Protein AF-0000000084368834 (afdb_homodimer)

Nearest PDB structures (foldseek):
  6cq4-assembly1_A  TM=2.354E-01  e=8.874E+00  Homo sapiens

pLDDT: mean 89.73, std 13.92, range [27.23, 98.88]

Foldseek 3Di:
DPPPVPPPPDADDQLLDADFDPVDVLRVVLSCLLNVLVVVLVVLVVVCVPPLECVSVLLVVLLVVLVVVQLVVQVVVVAAAQDPPVRHCPVPPGRNGPAAPSLLLSLLLVLLLVLCCLVPPVPPDDPVRSVVSSCVSVVSSVSNLVSCVVSRGHDNVNSVRSNVNSNVSSVVSNVVVVVCVVVCVVVVVCPDPVSVVSPRDHCSRPVPDDPVRVVVVVVVVVVVVVVVD/DPPPVPPPPDADDQLLDADFDPVDVLRVVLSCLLNVLVVVLVVLVVVCVPPLECVSVLLNVLLVVLVVVQLVVQVVVVAAAQDPPVSRCPPPPGRNGPAAPSLLLSLLLVLLLVLCCLVPPVPPDDPVRSVVSSCVSVVSSVSNLVSCVVSRGHDNVNSVRSNVNSNVSSVVSNVVVVVCVVVCVVVVVCPDPVSVVSPRDHCSRPVPDDPVRVVVVVVVVVVVVVVVD

Organism: Wickerhamomyces anomalus (strain ATCC 58044 / CBS 1984 / NCYC 433 / NRRL Y-366-8) (NCBI:txid683960)

Structure (mmCIF, N/CA/C/O backbone):
data_AF-0000000084368834-model_v1
#
loop_
_entity.id
_entity.type
_entity.pdbx_description
1 polymer Dolichyldiphosphatase
#
loop_
_atom_site.group_PDB
_atom_site.id
_atom_site.type_symbol
_atom_site.label_atom_id
_atom_site.label_alt_id
_atom_site.label_comp_id
_atom_site.label_asym_id
_atom_site.label_entity_id
_atom_site.label_seq_id
_atom_site.pdbx_PDB_ins_code
_atom_site.Cartn_x
_atom_site.Cartn_y
_atom_site.Cartn_z
_atom_site.occupancy
_atom_site.B_iso_or_equiv
_atom_site.auth_seq_id
_atom_site.auth_comp_id
_atom_site.auth_asym_id
_atom_site.auth_atom_id
_atom_site.pdbx_PDB_model_num
ATOM 1 N N . MET A 1 1 ? 28.844 -37.531 -6.688 1 27.23 1 MET A N 1
ATOM 2 C CA . MET A 1 1 ? 28.141 -36.625 -5.816 1 27.23 1 MET A CA 1
ATOM 3 C C . MET A 1 1 ? 26.625 -36.719 -6.008 1 27.23 1 MET A C 1
ATOM 5 O O . MET A 1 1 ? 26.125 -36.5 -7.105 1 27.23 1 MET A O 1
ATOM 9 N N . SER A 1 2 ? 25.906 -37.656 -5.426 1 32 2 SER A N 1
ATOM 10 C CA . SER A 1 2 ? 24.516 -38.094 -5.52 1 32 2 SER A CA 1
ATOM 11 C C . SER A 1 2 ? 23.547 -36.938 -5.508 1 32 2 SER A C 1
ATOM 13 O O . SER A 1 2 ? 23.75 -35.969 -4.773 1 32 2 SER A O 1
ATOM 15 N N . SER A 1 3 ? 22.938 -36.469 -6.664 1 35.41 3 SER A N 1
ATOM 16 C CA . SER A 1 3 ? 21.875 -35.5 -6.852 1 35.41 3 SER A CA 1
ATOM 17 C C . SER A 1 3 ? 20.875 -35.531 -5.699 1 35.41 3 SER A C 1
ATOM 19 O O . SER A 1 3 ? 20.047 -36.438 -5.625 1 35.41 3 SER A O 1
ATOM 21 N N . THR A 1 4 ? 21.234 -35.625 -4.461 1 37.75 4 THR A N 1
ATOM 22 C CA . THR A 1 4 ? 20.281 -35.531 -3.361 1 37.75 4 THR A CA 1
ATOM 23 C C . THR A 1 4 ? 19.094 -34.656 -3.748 1 37.75 4 THR A C 1
ATOM 25 O O . THR A 1 4 ? 19.25 -33.438 -3.941 1 37.75 4 THR A O 1
ATOM 28 N N . GLN A 1 5 ? 18.188 -35 -4.602 1 44.03 5 GLN A N 1
ATOM 29 C CA . GLN A 1 5 ? 16.891 -34.5 -5.035 1 44.03 5 GLN A CA 1
ATOM 30 C C . GLN A 1 5 ? 16.219 -33.688 -3.934 1 44.03 5 GLN A C 1
ATOM 32 O O . GLN A 1 5 ? 15.758 -34.25 -2.936 1 44.03 5 GLN A O 1
ATOM 37 N N . LEU A 1 6 ? 16.703 -32.625 -3.42 1 48.75 6 LEU A N 1
ATOM 38 C CA . LEU A 1 6 ? 16.078 -31.766 -2.438 1 48.75 6 LEU A CA 1
ATOM 39 C C . LEU A 1 6 ? 14.562 -31.75 -2.604 1 48.75 6 LEU A C 1
ATOM 41 O O . LEU A 1 6 ? 14.055 -31.594 -3.713 1 48.75 6 LEU A O 1
ATOM 45 N N . ASN A 1 7 ? 13.828 -32.625 -1.927 1 59.16 7 ASN A N 1
ATOM 46 C CA . ASN A 1 7 ? 12.383 -32.688 -1.761 1 59.16 7 ASN A CA 1
ATOM 47 C C . ASN A 1 7 ? 11.781 -31.281 -1.721 1 59.16 7 ASN A C 1
ATOM 49 O O . ASN A 1 7 ? 11.062 -30.938 -0.779 1 59.16 7 ASN A O 1
ATOM 53 N N . TYR A 1 8 ? 12.367 -30.312 -2.373 1 67.56 8 TYR A N 1
ATOM 54 C CA . TYR A 1 8 ? 11.805 -28.969 -2.451 1 67.56 8 TYR A CA 1
ATOM 55 C C . TYR A 1 8 ? 10.609 -28.938 -3.395 1 67.56 8 TYR A C 1
ATOM 57 O O . TYR A 1 8 ? 10.766 -29 -4.617 1 67.56 8 TYR A O 1
ATOM 65 N N . ASN A 1 9 ? 9.445 -29.219 -2.883 1 77.19 9 ASN A N 1
ATOM 66 C CA . ASN A 1 9 ? 8.188 -29.078 -3.621 1 77.19 9 ASN A CA 1
ATOM 67 C C . ASN A 1 9 ? 7.484 -27.766 -3.295 1 77.19 9 ASN A C 1
ATOM 69 O O . ASN A 1 9 ? 6.504 -27.75 -2.549 1 77.19 9 ASN A O 1
ATOM 73 N N . PRO A 1 10 ? 8.047 -26.656 -3.828 1 81.69 10 PRO A N 1
ATOM 74 C CA . PRO A 1 10 ? 7.434 -25.375 -3.504 1 81.69 10 PRO A CA 1
ATOM 75 C C . PRO A 1 10 ? 6.066 -25.188 -4.16 1 81.69 10 PRO A C 1
ATOM 77 O O . PRO A 1 10 ? 5.801 -25.766 -5.215 1 81.69 10 PRO A O 1
ATOM 80 N N . ILE A 1 11 ? 5.191 -24.562 -3.49 1 84.31 11 ILE A N 1
ATOM 81 C CA . ILE A 1 11 ? 3.877 -24.219 -4.02 1 84.31 11 ILE A CA 1
ATOM 82 C C . ILE A 1 11 ? 3.74 -22.703 -4.117 1 84.31 11 ILE A C 1
ATOM 84 O O . ILE A 1 11 ? 4.453 -21.969 -3.436 1 84.31 11 ILE A O 1
ATOM 88 N N . PRO A 1 12 ? 2.902 -22.266 -4.984 1 86.69 12 PRO A N 1
ATOM 89 C CA . PRO A 1 12 ? 2.682 -20.812 -5.078 1 86.69 12 PRO A CA 1
ATOM 90 C C . PRO A 1 12 ? 1.99 -20.25 -3.844 1 86.69 12 PRO A C 1
ATOM 92 O O . PRO A 1 12 ? 1.145 -20.906 -3.24 1 86.69 12 PRO A O 1
ATOM 95 N N . PHE A 1 13 ? 2.439 -19.062 -3.535 1 87.38 13 PHE A N 1
ATOM 96 C CA . PHE A 1 13 ? 1.749 -18.328 -2.48 1 87.38 13 PHE A CA 1
ATOM 97 C C . PHE A 1 13 ? 0.371 -17.891 -2.947 1 87.38 13 PHE A C 1
ATOM 99 O O . PHE A 1 13 ? 0.255 -17.109 -3.896 1 87.38 13 PHE A O 1
ATOM 106 N N . ASP A 1 14 ? -0.641 -18.188 -2.227 1 83.38 14 ASP A N 1
ATOM 107 C CA . ASP A 1 14 ? -2.02 -18.141 -2.703 1 83.38 14 ASP A CA 1
ATOM 108 C C . ASP A 1 14 ? -2.498 -16.688 -2.828 1 83.38 14 ASP A C 1
ATOM 110 O O . ASP A 1 14 ? -3.188 -16.344 -3.789 1 83.38 14 ASP A O 1
ATOM 114 N N . ASP A 1 15 ? -2.154 -15.867 -1.991 1 85.94 15 ASP A N 1
ATOM 115 C CA . ASP A 1 15 ? -2.76 -14.539 -1.87 1 85.94 15 ASP A CA 1
ATOM 116 C C . ASP A 1 15 ? -2.35 -13.641 -3.033 1 85.94 15 ASP A C 1
ATOM 118 O O . ASP A 1 15 ? -3.027 -12.656 -3.33 1 85.94 15 ASP A O 1
ATOM 122 N N . THR A 1 16 ? -1.264 -14.016 -3.682 1 90.75 16 THR A N 1
ATOM 123 C CA . THR A 1 16 ? -0.813 -13.141 -4.758 1 90.75 16 THR A CA 1
ATOM 124 C C . THR A 1 16 ? -0.613 -13.93 -6.047 1 90.75 16 THR A C 1
ATOM 126 O O . THR A 1 16 ? 0.005 -13.438 -6.992 1 90.75 16 THR A O 1
ATOM 129 N N . TYR A 1 17 ? -1.08 -15.125 -6.016 1 88.31 17 TYR A N 1
ATOM 130 C CA . TYR A 1 17 ? -0.973 -16 -7.18 1 88.31 17 TYR A CA 1
ATOM 131 C C . TYR A 1 17 ? -2.119 -15.75 -8.156 1 88.31 17 TYR A C 1
ATOM 133 O O . TYR A 1 17 ? -3.277 -16.031 -7.844 1 88.31 17 TYR A O 1
ATOM 141 N N . VAL A 1 18 ? -1.824 -15.164 -9.273 1 90.62 18 VAL A N 1
ATOM 142 C CA . VAL A 1 18 ? -2.842 -14.883 -10.273 1 90.62 18 VAL A CA 1
ATOM 143 C C . VAL A 1 18 ? -2.385 -15.406 -11.633 1 90.62 18 VAL A C 1
ATOM 145 O O . VAL A 1 18 ? -1.266 -15.125 -12.07 1 90.62 18 VAL A O 1
ATOM 148 N N . LEU A 1 19 ? -3.221 -16.156 -12.258 1 89.06 19 LEU A N 1
ATOM 149 C CA . LEU A 1 19 ? -2.98 -16.672 -13.602 1 89.06 19 LEU A CA 1
ATOM 150 C C . LEU A 1 19 ? -3.697 -15.82 -14.641 1 89.06 19 LEU A C 1
ATOM 152 O O . LEU A 1 19 ? -4.82 -15.359 -14.414 1 89.06 19 LEU A O 1
ATOM 156 N N . TYR A 1 20 ? -3.01 -15.609 -15.719 1 89.44 20 TYR A N 1
ATOM 157 C CA . TYR A 1 20 ? -3.605 -14.797 -16.781 1 89.44 20 TYR A CA 1
ATOM 158 C C . TYR A 1 20 ? -3.104 -15.234 -18.156 1 89.44 20 TYR A C 1
ATOM 160 O O . TYR A 1 20 ? -2.111 -15.961 -18.25 1 89.44 20 TYR A O 1
ATOM 168 N N . ASP A 1 21 ? -3.85 -14.906 -19.219 1 89.56 21 ASP A N 1
ATOM 169 C CA . ASP A 1 21 ? -3.439 -15.125 -20.609 1 89.56 21 ASP A CA 1
ATOM 170 C C . ASP A 1 21 ? -2.574 -13.977 -21.125 1 89.56 21 ASP A C 1
ATOM 172 O O . ASP A 1 21 ? -3.061 -12.859 -21.297 1 89.56 21 ASP A O 1
ATOM 176 N N . PRO A 1 22 ? -1.291 -14.266 -21.344 1 88.88 22 PRO A N 1
ATOM 177 C CA . PRO A 1 22 ? -0.384 -13.195 -21.75 1 88.88 22 PRO A CA 1
ATOM 178 C C . PRO A 1 22 ? -0.719 -12.633 -23.141 1 88.88 22 PRO A C 1
ATOM 180 O O . PRO A 1 22 ? -0.255 -11.547 -23.5 1 88.88 22 PRO A O 1
ATOM 183 N N . ASN A 1 23 ? -1.522 -13.281 -23.938 1 91.12 23 ASN A N 1
ATOM 184 C CA . ASN A 1 23 ? -1.878 -12.82 -25.281 1 91.12 23 ASN A CA 1
ATOM 185 C C . ASN A 1 23 ? -3.17 -12.008 -25.266 1 91.12 23 ASN A C 1
ATOM 187 O O . ASN A 1 23 ? -3.641 -11.578 -26.328 1 91.12 23 ASN A O 1
ATOM 191 N N . ASP A 1 24 ? -3.758 -11.82 -24.125 1 93.69 24 ASP A N 1
ATOM 192 C CA . ASP A 1 24 ? -5.004 -11.078 -23.938 1 93.69 24 ASP A CA 1
ATOM 193 C C . ASP A 1 24 ? -4.805 -9.891 -23.016 1 93.69 24 ASP A C 1
ATOM 195 O O . ASP A 1 24 ? -4.641 -10.055 -21.797 1 93.69 24 ASP A O 1
ATOM 199 N N . ILE A 1 25 ? -4.91 -8.734 -23.578 1 95.31 25 ILE A N 1
ATOM 200 C CA . ILE A 1 25 ? -4.645 -7.512 -22.828 1 95.31 25 ILE A CA 1
ATOM 201 C C . ILE A 1 25 ? -5.664 -7.375 -21.703 1 95.31 25 ILE A C 1
ATOM 203 O O . ILE A 1 25 ? -5.336 -6.883 -20.609 1 95.31 25 ILE A O 1
ATOM 207 N N . VAL A 1 26 ? -6.879 -7.719 -21.906 1 96.06 26 VAL A N 1
ATOM 208 C CA . VAL A 1 26 ? -7.906 -7.641 -20.875 1 96.06 26 VAL A CA 1
ATOM 209 C C . VAL A 1 26 ? -7.547 -8.562 -19.719 1 96.06 26 VAL A C 1
ATOM 211 O O . VAL A 1 26 ? -7.734 -8.211 -18.547 1 96.06 26 VAL A O 1
ATOM 214 N N . SER A 1 27 ? -7.02 -9.711 -20.062 1 94.69 27 SER A N 1
ATOM 215 C CA . SER A 1 27 ? -6.559 -10.641 -19.031 1 94.69 27 SER A CA 1
ATOM 216 C C . SER A 1 27 ? -5.426 -10.039 -18.203 1 94.69 27 SER A C 1
ATOM 218 O O . SER A 1 27 ? -5.426 -10.141 -16.984 1 94.69 27 SER A O 1
ATOM 220 N N . PHE A 1 28 ? -4.59 -9.414 -18.953 1 94.31 28 PHE A N 1
ATOM 221 C CA . PHE A 1 28 ? -3.451 -8.789 -18.281 1 94.31 28 PHE A CA 1
ATOM 222 C C . PHE A 1 28 ? -3.912 -7.695 -17.328 1 94.31 28 PHE A C 1
ATOM 224 O O . PHE A 1 28 ? -3.49 -7.656 -16.172 1 94.31 28 PHE A O 1
ATOM 231 N N . VAL A 1 29 ? -4.766 -6.852 -17.734 1 96.81 29 VAL A N 1
ATOM 232 C CA . VAL A 1 29 ? -5.285 -5.762 -16.906 1 96.81 29 VAL A CA 1
ATOM 233 C C . VAL A 1 29 ? -6.082 -6.336 -15.734 1 96.81 29 VAL A C 1
ATOM 235 O O . VAL A 1 29 ? -6.039 -5.797 -14.625 1 96.81 29 VAL A O 1
ATOM 238 N N . SER A 1 30 ? -6.734 -7.418 -15.914 1 96.69 30 SER A N 1
ATOM 239 C CA . SER A 1 30 ? -7.551 -8.062 -14.891 1 96.69 30 SER A CA 1
ATOM 240 C C . SER A 1 30 ? -6.691 -8.57 -13.734 1 96.69 30 SER A C 1
ATOM 242 O O . SER A 1 30 ? -7.168 -8.695 -12.609 1 96.69 30 SER A O 1
ATOM 244 N N . VAL A 1 31 ? -5.441 -8.836 -14.047 1 95.69 31 VAL A N 1
ATOM 245 C CA . VAL A 1 31 ? -4.531 -9.258 -12.984 1 95.69 31 VAL A CA 1
ATOM 246 C C . VAL A 1 31 ? -4.41 -8.148 -11.945 1 95.69 31 VAL A C 1
ATOM 248 O O . VAL A 1 31 ? -4.516 -8.398 -10.742 1 95.69 31 VAL A O 1
ATOM 251 N N . TYR A 1 32 ? -4.281 -6.957 -12.398 1 96.44 32 TYR A N 1
ATOM 252 C CA . TYR A 1 32 ? -4.117 -5.82 -11.492 1 96.44 32 TYR A CA 1
ATOM 253 C C . TYR A 1 32 ? -5.379 -5.598 -10.664 1 96.44 32 TYR A C 1
ATOM 255 O O . TYR A 1 32 ? -5.297 -5.293 -9.477 1 96.44 32 TYR A O 1
ATOM 263 N N . PHE A 1 33 ? -6.484 -5.75 -11.312 1 97.31 33 PHE A N 1
ATOM 264 C CA . PHE A 1 33 ? -7.73 -5.609 -10.562 1 97.31 33 PHE A CA 1
ATOM 265 C C . PHE A 1 33 ? -7.879 -6.73 -9.539 1 97.31 33 PHE A C 1
ATOM 267 O O . PHE A 1 33 ? -8.383 -6.508 -8.438 1 97.31 33 PHE A O 1
ATOM 274 N N . SER A 1 34 ? -7.406 -7.898 -9.906 1 95.94 34 SER A N 1
ATOM 275 C CA . SER A 1 34 ? -7.496 -9.031 -8.984 1 95.94 34 SER A CA 1
ATOM 276 C C . SER A 1 34 ? -6.594 -8.828 -7.773 1 95.94 34 SER A C 1
ATOM 278 O O . SER A 1 34 ? -6.875 -9.344 -6.691 1 95.94 34 SER A O 1
ATOM 280 N N . LEU A 1 35 ? -5.535 -8.055 -7.984 1 96.94 35 LEU A N 1
ATOM 281 C CA . LEU A 1 35 ? -4.586 -7.812 -6.902 1 96.94 35 LEU A CA 1
ATOM 282 C C . LEU A 1 35 ? -4.973 -6.574 -6.105 1 96.94 35 LEU A C 1
ATOM 284 O O . LEU A 1 35 ? -4.375 -6.285 -5.066 1 96.94 35 LEU A O 1
ATOM 288 N N . LEU A 1 36 ? -6 -5.883 -6.469 1 97.44 36 LEU A N 1
ATOM 289 C CA . LEU A 1 36 ? -6.363 -4.586 -5.906 1 97.44 36 LEU A CA 1
ATOM 290 C C . LEU A 1 36 ? -6.781 -4.723 -4.449 1 97.44 36 LEU A C 1
ATOM 292 O O . LEU A 1 36 ? -6.453 -3.871 -3.619 1 97.44 36 LEU A O 1
ATOM 296 N N . PRO A 1 37 ? -7.496 -5.805 -4.051 1 97.69 37 PRO A N 1
ATOM 297 C CA . PRO A 1 37 ? -7.867 -5.926 -2.641 1 97.69 37 PRO A CA 1
ATOM 298 C C . PRO A 1 37 ? -6.66 -5.93 -1.708 1 97.69 37 PRO A C 1
ATOM 300 O O . PRO A 1 37 ? -6.676 -5.27 -0.667 1 97.69 37 PRO A O 1
ATOM 303 N N . ILE A 1 38 ? -5.629 -6.625 -2.074 1 96.75 38 ILE A N 1
ATOM 304 C CA . ILE A 1 38 ? -4.418 -6.598 -1.263 1 96.75 38 ILE A CA 1
ATOM 305 C C . ILE A 1 38 ? -3.801 -5.203 -1.301 1 96.75 38 ILE A C 1
ATOM 307 O O . ILE A 1 38 ? -3.297 -4.711 -0.287 1 96.75 38 ILE A O 1
ATOM 311 N N . GLY A 1 39 ? -3.818 -4.562 -2.475 1 97.38 39 GLY A N 1
ATOM 312 C CA . GLY A 1 39 ? -3.367 -3.182 -2.584 1 97.38 39 GLY A CA 1
ATOM 313 C C . GLY A 1 39 ? -4.121 -2.234 -1.67 1 97.38 39 GLY A C 1
ATOM 314 O O . GLY A 1 39 ? -3.523 -1.336 -1.072 1 97.38 39 GLY A O 1
ATOM 315 N N . ILE A 1 40 ? -5.383 -2.424 -1.561 1 98.19 40 ILE A N 1
ATOM 316 C CA . ILE A 1 40 ? -6.223 -1.584 -0.715 1 98.19 40 ILE A CA 1
ATOM 317 C C . ILE A 1 40 ? -5.863 -1.806 0.752 1 98.19 40 ILE A C 1
ATOM 319 O O . ILE A 1 40 ? -5.82 -0.855 1.537 1 98.19 40 ILE A O 1
ATOM 323 N N . LEU A 1 41 ? -5.609 -3.02 1.111 1 98.06 41 LEU A N 1
ATOM 324 C CA . LEU A 1 41 ? -5.199 -3.297 2.482 1 98.06 41 LEU A CA 1
ATOM 325 C C . LEU A 1 41 ? -3.873 -2.611 2.803 1 98.06 41 LEU A C 1
ATOM 327 O O . LEU A 1 41 ? -3.709 -2.045 3.885 1 98.06 41 LEU A O 1
ATOM 331 N N . ILE A 1 42 ? -2.955 -2.668 1.884 1 97.62 42 ILE A N 1
ATOM 332 C CA . ILE A 1 42 ? -1.68 -1.981 2.064 1 97.62 42 ILE A CA 1
ATOM 333 C C . ILE A 1 42 ? -1.911 -0.474 2.139 1 97.62 42 ILE A C 1
ATOM 335 O O . ILE A 1 42 ? -1.241 0.226 2.902 1 97.62 42 ILE A O 1
ATOM 339 N N . PHE A 1 43 ? -2.85 -0.014 1.369 1 98.12 43 PHE A N 1
ATOM 340 C CA . PHE A 1 43 ? -3.217 1.396 1.422 1 98.12 43 PHE A CA 1
ATOM 341 C C . PHE A 1 43 ? -3.713 1.773 2.812 1 98.12 43 PHE A C 1
ATOM 343 O O . PHE A 1 43 ? -3.328 2.812 3.354 1 98.12 43 PHE A O 1
ATOM 350 N N . TYR A 1 44 ? -4.57 0.921 3.408 1 98.25 44 TYR A N 1
ATOM 351 C CA . TYR A 1 44 ? -5.051 1.185 4.758 1 98.25 44 TYR A CA 1
ATOM 352 C C . TYR A 1 44 ? -3.895 1.265 5.746 1 98.25 44 TYR A C 1
ATOM 354 O O . TYR A 1 44 ? -3.834 2.18 6.57 1 98.25 44 TYR A O 1
ATOM 362 N N . LEU A 1 45 ? -3.033 0.324 5.637 1 97.88 45 LEU A N 1
ATOM 363 C CA . LEU A 1 45 ? -1.88 0.3 6.531 1 97.88 45 LEU A CA 1
ATOM 364 C C . LEU A 1 45 ? -1.021 1.545 6.344 1 97.88 45 LEU A C 1
ATOM 366 O O . LEU A 1 45 ? -0.592 2.162 7.32 1 97.88 45 LEU A O 1
ATOM 370 N N . SER A 1 46 ? -0.777 1.883 5.09 1 98 46 SER A N 1
ATOM 371 C CA . SER A 1 46 ? 0.005 3.074 4.777 1 98 46 SER A CA 1
ATOM 372 C C . SER A 1 46 ? -0.649 4.332 5.34 1 98 46 SER A C 1
ATOM 374 O O . SER A 1 46 ? 0.028 5.184 5.918 1 98 46 SER A O 1
ATOM 376 N N . TRP A 1 47 ? -1.966 4.355 5.113 1 97.5 47 TRP A N 1
ATOM 377 C CA . TRP A 1 47 ? -2.746 5.477 5.625 1 97.5 47 TRP A CA 1
ATOM 378 C C . TRP A 1 47 ? -2.562 5.625 7.133 1 97.5 47 TRP A C 1
ATOM 380 O O . TRP A 1 47 ? -2.318 6.727 7.629 1 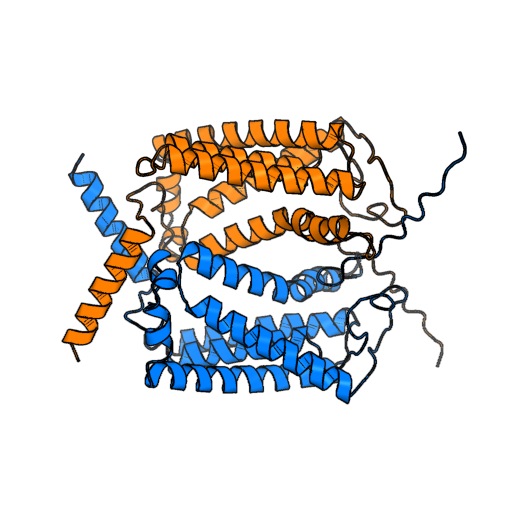97.5 47 TRP A O 1
ATOM 390 N N . PHE A 1 48 ? -2.504 4.59 7.883 1 97.88 48 PHE A N 1
ATOM 391 C CA . PHE A 1 48 ? -2.322 4.609 9.328 1 97.88 48 PHE A CA 1
ATOM 392 C C . PHE A 1 48 ? -0.903 5.035 9.695 1 97.88 48 PHE A C 1
ATOM 394 O O . PHE A 1 48 ? -0.707 5.887 10.562 1 97.88 48 PHE A O 1
ATOM 401 N N . ILE A 1 49 ? 0.046 4.434 9.008 1 96.06 49 ILE A N 1
ATOM 402 C CA . ILE A 1 49 ? 1.446 4.691 9.32 1 96.06 49 ILE A CA 1
ATOM 403 C C . ILE A 1 49 ? 1.769 6.164 9.07 1 96.06 49 ILE A C 1
ATOM 405 O O . ILE A 1 49 ? 2.475 6.797 9.859 1 96.06 49 ILE A O 1
ATOM 409 N N . ILE A 1 50 ? 1.239 6.727 8.055 1 95.31 50 ILE A N 1
ATOM 410 C CA . ILE A 1 50 ? 1.596 8.062 7.586 1 95.31 50 ILE A CA 1
ATOM 411 C C . ILE A 1 50 ? 0.894 9.109 8.438 1 95.31 50 ILE A C 1
ATOM 413 O O . ILE A 1 50 ? 1.505 10.109 8.836 1 95.31 50 ILE A O 1
ATOM 417 N N . THR A 1 51 ? -0.369 8.898 8.75 1 95.31 51 THR A N 1
ATOM 418 C CA . THR A 1 51 ? -1.154 9.977 9.344 1 95.31 51 THR A CA 1
ATOM 419 C C . THR A 1 51 ? -1.476 9.68 10.805 1 95.31 51 THR A C 1
ATOM 421 O O . THR A 1 51 ? -1.88 10.57 11.547 1 95.31 51 THR A O 1
ATOM 424 N N . ARG A 1 52 ? -1.431 8.367 11.188 1 96.88 52 ARG A N 1
ATOM 425 C CA . ARG A 1 52 ? -1.822 7.902 12.516 1 96.88 52 ARG A CA 1
ATOM 426 C C . ARG A 1 52 ? -3.311 8.133 12.758 1 96.88 52 ARG A C 1
ATOM 428 O O . ARG A 1 52 ? -3.727 8.383 13.891 1 96.88 52 ARG A O 1
ATOM 435 N N . GLU A 1 53 ? -4.039 8.125 11.695 1 96.5 53 GLU A N 1
ATOM 436 C CA . GLU A 1 53 ? -5.496 8.148 11.812 1 96.5 53 GLU A CA 1
ATOM 437 C C . GLU A 1 53 ? -6.039 6.789 12.25 1 96.5 53 GLU A C 1
ATOM 439 O O . GLU A 1 53 ? -5.582 5.75 11.766 1 96.5 53 GLU A O 1
ATOM 444 N N . ILE A 1 54 ? -7.02 6.793 13.023 1 97 54 ILE A N 1
ATOM 445 C CA . ILE A 1 54 ? -7.578 5.531 13.508 1 97 54 ILE A CA 1
ATOM 446 C C . ILE A 1 54 ? -8.531 4.957 12.461 1 97 54 ILE A C 1
ATOM 448 O O . ILE A 1 54 ? -8.844 3.764 12.484 1 97 54 ILE A O 1
ATOM 452 N N . GLU A 1 55 ? -9.039 5.758 11.555 1 96 55 GLU A N 1
ATOM 453 C CA . GLU A 1 55 ? -10.062 5.383 10.586 1 96 55 GLU A CA 1
ATOM 454 C C . GLU A 1 55 ? -9.625 4.168 9.773 1 96 55 GLU A C 1
ATOM 456 O O . GLU A 1 55 ? -10.383 3.207 9.625 1 96 55 GLU A O 1
ATOM 461 N N . PRO A 1 56 ? -8.414 4.18 9.164 1 97.44 56 PRO A N 1
ATOM 462 C CA . PRO A 1 56 ? -8.008 3.006 8.383 1 97.44 56 PRO A CA 1
ATOM 463 C C . PRO A 1 56 ? -7.914 1.739 9.227 1 97.44 56 PRO A C 1
ATOM 465 O O . PRO A 1 56 ? -8.133 0.636 8.719 1 97.44 56 PRO A O 1
ATOM 468 N N . VAL A 1 57 ? -7.59 1.873 10.469 1 97.75 57 VAL A N 1
ATOM 469 C CA . VAL A 1 57 ? -7.551 0.724 11.367 1 97.75 57 VAL A CA 1
ATOM 470 C C . VAL A 1 57 ? -8.961 0.168 11.555 1 97.75 57 VAL A C 1
ATOM 472 O O . VAL A 1 57 ? -9.164 -1.048 11.516 1 97.75 57 VAL A O 1
ATOM 475 N N . ILE A 1 58 ? -9.883 1.079 11.742 1 97.69 58 ILE A N 1
ATOM 476 C CA . ILE A 1 58 ? -11.281 0.698 11.922 1 97.69 58 ILE A CA 1
ATOM 477 C C . ILE A 1 58 ? -11.781 -0.023 10.672 1 97.69 58 ILE A C 1
ATOM 479 O O . ILE A 1 58 ? -12.375 -1.098 10.758 1 97.69 58 ILE A O 1
ATOM 483 N N . ILE A 1 59 ? -11.531 0.526 9.547 1 98.12 59 ILE A N 1
ATOM 484 C CA . ILE A 1 59 ? -12.031 -0.049 8.305 1 98.12 59 ILE A CA 1
ATOM 485 C C . ILE A 1 59 ? -11.359 -1.398 8.055 1 98.12 59 ILE A C 1
ATOM 487 O O . ILE A 1 59 ? -12 -2.338 7.582 1 98.12 59 ILE A O 1
ATOM 491 N N . ALA A 1 60 ? -10.047 -1.497 8.312 1 98.31 60 ALA A N 1
ATOM 492 C CA . ALA A 1 60 ? -9.344 -2.77 8.195 1 98.31 60 ALA A CA 1
ATOM 493 C C . ALA A 1 60 ? -9.969 -3.828 9.102 1 98.31 60 ALA A C 1
ATOM 495 O O . ALA A 1 60 ? -10.086 -4.996 8.711 1 98.31 60 ALA A O 1
ATOM 496 N N . GLY A 1 61 ? -10.297 -3.379 10.328 1 98 61 GLY A N 1
ATOM 497 C CA . GLY A 1 61 ? -11.016 -4.285 11.211 1 98 61 GLY A CA 1
ATOM 498 C C . GLY A 1 61 ? -12.312 -4.797 10.617 1 98 61 GLY A C 1
ATOM 499 O O . GLY A 1 61 ? -12.648 -5.973 10.773 1 98 61 GLY A O 1
ATOM 500 N N . GLY A 1 62 ? -13.039 -3.93 9.953 1 98.5 62 GLY A N 1
ATOM 501 C CA . GLY A 1 62 ? -14.25 -4.336 9.258 1 98.5 62 GLY A CA 1
ATOM 502 C C . GLY A 1 62 ? -14 -5.348 8.156 1 98.5 62 GLY A C 1
ATOM 503 O O . GLY A 1 62 ? -14.797 -6.262 7.949 1 98.5 62 GLY A O 1
ATOM 504 N N . GLN A 1 63 ? -12.93 -5.156 7.449 1 98.5 63 GLN A N 1
ATOM 505 C CA . GLN A 1 63 ? -12.562 -6.098 6.395 1 98.5 63 GLN A CA 1
ATOM 506 C C . GLN A 1 63 ? -12.25 -7.477 6.973 1 98.5 63 GLN A C 1
ATOM 508 O O . GLN A 1 63 ? -12.523 -8.5 6.336 1 98.5 63 GLN A O 1
ATOM 513 N N . VAL A 1 64 ? -11.609 -7.504 8.164 1 97.56 64 VAL A N 1
ATOM 514 C CA . VAL A 1 64 ? -11.336 -8.773 8.828 1 97.56 64 VAL A CA 1
ATOM 515 C C . VAL A 1 64 ? -12.656 -9.469 9.164 1 97.56 64 VAL A C 1
ATOM 517 O O . VAL A 1 64 ? -12.812 -10.664 8.906 1 97.56 64 VAL A O 1
ATOM 520 N N . VAL A 1 65 ? -13.555 -8.695 9.734 1 97.69 65 VAL A N 1
ATOM 521 C CA . VAL A 1 65 ? -14.883 -9.234 10.023 1 97.69 65 VAL A CA 1
ATOM 522 C C . VAL A 1 65 ? -15.508 -9.773 8.734 1 97.69 65 VAL A C 1
ATOM 524 O O . VAL A 1 65 ? -16.078 -10.867 8.727 1 97.69 65 VAL A O 1
ATOM 527 N N . ASN A 1 66 ? -15.422 -9 7.703 1 98 66 ASN A N 1
ATOM 528 C CA . ASN A 1 66 ? -15.945 -9.375 6.391 1 98 66 ASN A CA 1
ATOM 529 C C . ASN A 1 66 ? -15.352 -10.695 5.906 1 98 66 ASN A C 1
ATOM 531 O O . ASN A 1 66 ? -16.062 -11.547 5.375 1 98 66 ASN A O 1
ATOM 535 N N . ASP A 1 67 ? -14.078 -10.906 6.062 1 96.62 67 ASP A N 1
ATOM 536 C CA . ASP A 1 67 ? -13.383 -12.117 5.648 1 96.62 67 ASP A CA 1
ATOM 537 C C . ASP A 1 67 ? -13.82 -13.32 6.477 1 96.62 67 ASP A C 1
ATOM 539 O O . ASP A 1 67 ? -14 -14.422 5.941 1 96.62 67 ASP A O 1
ATOM 543 N N . VAL A 1 68 ? -13.945 -13.117 7.77 1 96.88 68 VAL A N 1
ATOM 544 C CA . VAL A 1 68 ? -14.406 -14.188 8.656 1 96.88 68 VAL A CA 1
ATOM 545 C C . VAL A 1 68 ? -15.797 -14.648 8.234 1 96.88 68 VAL A C 1
ATOM 547 O O . VAL A 1 68 ? -16.047 -15.852 8.117 1 96.88 68 VAL A O 1
ATOM 550 N N . VAL A 1 69 ? -16.672 -13.711 7.98 1 97.69 69 VAL A N 1
ATOM 551 C CA . VAL A 1 69 ? -18.016 -14.047 7.531 1 97.69 69 VAL A CA 1
ATOM 552 C C . VAL A 1 69 ? -17.953 -14.805 6.207 1 97.69 69 VAL A C 1
ATOM 554 O O . VAL A 1 69 ? -18.672 -15.789 6.012 1 97.69 69 VAL A O 1
ATOM 557 N N . ASN A 1 70 ? -17.094 -14.344 5.285 1 97.31 70 ASN A N 1
ATOM 558 C CA . ASN A 1 70 ? -16.922 -15.008 3.998 1 97.31 70 ASN A CA 1
ATOM 559 C C . ASN A 1 70 ? -16.547 -16.484 4.176 1 97.31 70 ASN A C 1
ATOM 561 O O . ASN A 1 70 ? -17.141 -17.359 3.543 1 97.31 70 ASN A O 1
ATOM 565 N N . ASN A 1 71 ? -15.562 -16.719 5.031 1 94.81 71 ASN A N 1
ATOM 566 C CA . ASN A 1 71 ? -15.094 -18.078 5.273 1 94.81 71 ASN A CA 1
ATOM 567 C C . ASN A 1 71 ? -16.188 -18.953 5.871 1 94.81 71 ASN A C 1
ATOM 569 O O . ASN A 1 71 ? -16.328 -20.125 5.5 1 94.81 71 ASN A O 1
ATOM 573 N N . ILE A 1 72 ? -16.922 -18.391 6.773 1 96 72 ILE A N 1
ATOM 574 C CA . ILE A 1 72 ? -18.016 -19.125 7.398 1 96 72 ILE A CA 1
ATOM 575 C C . ILE A 1 72 ? -19.047 -19.5 6.348 1 96 72 ILE A C 1
ATOM 577 O O . ILE A 1 72 ? -19.469 -20.656 6.266 1 96 72 ILE A O 1
ATOM 581 N N . VAL A 1 73 ? -19.469 -18.531 5.527 1 95.81 73 VAL A N 1
ATOM 582 C CA . VAL A 1 73 ? -20.484 -18.766 4.508 1 95.81 73 VAL A CA 1
ATOM 583 C C . VAL A 1 73 ? -19.984 -19.781 3.488 1 95.81 73 VAL A C 1
ATOM 585 O O . VAL A 1 73 ? -20.719 -20.672 3.076 1 95.81 73 VAL A O 1
ATOM 588 N N . LYS A 1 74 ? -18.719 -19.703 3.098 1 93.69 74 LYS A N 1
ATOM 589 C CA . LYS A 1 74 ? -18.125 -20.656 2.152 1 93.69 74 LYS A CA 1
ATOM 590 C C . LYS A 1 74 ? -18.172 -22.078 2.701 1 93.69 74 LYS A C 1
ATOM 592 O O . LYS A 1 74 ? -18.422 -23.031 1.956 1 93.69 74 LYS A O 1
ATOM 597 N N . ASN A 1 75 ? -17.891 -22.188 3.943 1 93.44 75 ASN A N 1
ATOM 598 C CA . ASN A 1 75 ? -17.875 -23.5 4.566 1 93.44 75 ASN A CA 1
ATOM 599 C C . ASN A 1 75 ? -19.281 -24.078 4.742 1 93.44 75 ASN A C 1
ATOM 601 O O . ASN A 1 75 ? -19.453 -25.281 4.883 1 93.44 75 ASN A O 1
ATOM 605 N N . ILE A 1 76 ? -20.25 -23.234 4.762 1 94.5 76 ILE A N 1
ATOM 606 C CA . ILE A 1 76 ? -21.625 -23.672 4.852 1 94.5 76 ILE A CA 1
ATOM 607 C C . ILE A 1 76 ? -22.141 -24.078 3.471 1 94.5 76 ILE A C 1
ATOM 609 O O . ILE A 1 76 ? -22.766 -25.125 3.316 1 94.5 76 ILE A O 1
ATOM 613 N N . LEU A 1 77 ? -21.875 -23.281 2.455 1 93.31 77 LEU A N 1
ATOM 614 C CA . LEU A 1 77 ? -22.406 -23.5 1.114 1 93.31 77 LEU A CA 1
ATOM 615 C C . LEU A 1 77 ? -21.594 -24.562 0.377 1 93.31 77 LEU A C 1
ATOM 617 O O . LEU A 1 77 ? -22.156 -25.375 -0.373 1 93.31 77 LEU A O 1
ATOM 621 N N . LYS A 1 78 ? -20.234 -24.531 0.496 1 90.88 78 LYS A N 1
ATOM 622 C CA . LYS A 1 78 ? -19.266 -25.484 -0.067 1 90.88 78 LYS A CA 1
ATOM 623 C C . LYS A 1 78 ? -19.422 -25.578 -1.582 1 90.88 78 LYS A C 1
ATOM 625 O O . LYS A 1 78 ? -19.328 -26.672 -2.15 1 90.88 78 LYS A O 1
ATOM 630 N N . GLU A 1 79 ? -19.828 -24.5 -2.121 1 90.19 79 GLU A N 1
ATOM 631 C CA . GLU A 1 79 ? -19.922 -24.484 -3.578 1 90.19 79 GLU A CA 1
ATOM 632 C C . GLU A 1 79 ? -18.531 -24.438 -4.211 1 90.19 79 GLU A C 1
ATOM 634 O O . GLU A 1 79 ? -17.688 -23.641 -3.811 1 90.19 79 GLU A O 1
ATOM 639 N N . GLN A 1 80 ? -18.328 -25.281 -5.191 1 87.19 80 GLN A N 1
ATOM 640 C CA . GLN A 1 80 ? -17.031 -25.359 -5.84 1 87.19 80 GLN A CA 1
ATOM 641 C C . GLN A 1 80 ? -16.828 -24.219 -6.824 1 87.19 80 GLN A C 1
ATOM 643 O O . GLN A 1 80 ? -17.797 -23.625 -7.312 1 87.19 80 GLN A O 1
ATOM 648 N N . ARG A 1 81 ? -15.57 -23.938 -7.152 1 86.12 81 ARG A N 1
ATOM 649 C CA . ARG A 1 81 ? -15.219 -22.953 -8.18 1 86.12 81 ARG A CA 1
ATOM 650 C C . ARG A 1 81 ? -15.5 -23.5 -9.57 1 86.12 81 ARG A C 1
ATOM 652 O O . ARG A 1 81 ? -15.555 -24.719 -9.766 1 86.12 81 ARG A O 1
ATOM 659 N N . PRO A 1 82 ? -15.867 -22.609 -10.492 1 80.81 82 PRO A N 1
ATOM 660 C CA . PRO A 1 82 ? -16.188 -23.109 -11.836 1 80.81 82 PRO A CA 1
ATOM 661 C C . PRO A 1 82 ? -15.031 -23.844 -12.492 1 80.81 82 PRO A C 1
ATOM 663 O O . PRO A 1 82 ? -15.242 -24.812 -13.219 1 80.81 82 PRO A O 1
ATOM 666 N N . PHE A 1 83 ? -13.914 -23.156 -12.609 1 65.56 83 PHE A N 1
ATOM 667 C CA . PHE A 1 83 ? -12.781 -23.781 -13.297 1 65.56 83 PHE A CA 1
ATOM 668 C C . PHE A 1 83 ? -11.664 -24.109 -12.312 1 65.56 83 PHE A C 1
ATOM 670 O O . PHE A 1 83 ? -11.312 -23.297 -11.469 1 65.56 83 PHE A O 1
ATOM 677 N N . LEU A 1 84 ? -11.664 -25.422 -12.016 1 60.5 84 LEU A N 1
ATOM 678 C CA . LEU A 1 84 ? -10.555 -25.828 -11.156 1 60.5 84 LEU A CA 1
ATOM 679 C C . LEU A 1 84 ? -9.258 -25.922 -11.953 1 60.5 84 LEU A C 1
ATOM 681 O O . LEU A 1 84 ? -9.148 -26.734 -12.875 1 60.5 84 LEU A O 1
ATOM 685 N N . ILE A 1 85 ? -8.742 -24.75 -12.359 1 54.41 85 ILE A N 1
ATOM 686 C CA . ILE A 1 85 ? -7.453 -24.797 -13.039 1 54.41 85 ILE A CA 1
ATOM 687 C C . ILE A 1 85 ? -6.504 -25.719 -12.273 1 54.41 85 ILE A C 1
ATOM 689 O O . ILE A 1 85 ? -6.355 -25.594 -11.055 1 54.41 85 ILE A O 1
ATOM 693 N N . GLU A 1 86 ? -6.227 -26.797 -12.938 1 50.84 86 GLU A N 1
ATOM 694 C CA . GLU A 1 86 ? -5.23 -27.719 -12.398 1 50.84 86 GLU A CA 1
ATOM 695 C C . GLU A 1 86 ? -4.043 -26.953 -11.805 1 50.84 86 GLU A C 1
ATOM 697 O O . GLU A 1 86 ? -3.516 -26.031 -12.422 1 50.84 86 GLU A O 1
ATOM 702 N N . GLY A 1 87 ? -3.732 -27.156 -10.516 1 51.75 87 GLY A N 1
ATOM 703 C CA . GLY A 1 87 ? -2.617 -26.516 -9.836 1 51.75 87 GLY A CA 1
ATOM 704 C C . GLY A 1 87 ? -3.033 -25.328 -8.992 1 51.75 87 GLY A C 1
ATOM 705 O O . GLY A 1 87 ? -2.242 -24.812 -8.195 1 51.75 87 GLY A O 1
ATOM 706 N N . PHE A 1 88 ? -4.203 -24.781 -9.5 1 51.69 88 PHE A N 1
ATOM 707 C CA . PHE A 1 88 ? -4.719 -23.688 -8.695 1 51.69 88 PHE A CA 1
ATOM 708 C C . PHE A 1 88 ? -5.418 -24.203 -7.449 1 51.69 88 PHE A C 1
ATOM 710 O O . PHE A 1 88 ? -6.266 -25.094 -7.535 1 51.69 88 PHE A O 1
ATOM 717 N N . GLN A 1 89 ? -5.082 -23.766 -6.176 1 52.75 89 GLN A N 1
ATOM 718 C CA . GLN A 1 89 ? -5.621 -23.844 -4.82 1 52.75 89 GLN A CA 1
ATOM 719 C C . GLN A 1 89 ? -5.785 -25.297 -4.387 1 52.75 89 GLN A C 1
ATOM 721 O O . GLN A 1 89 ? -6.375 -25.578 -3.338 1 52.75 89 GLN A O 1
ATOM 726 N N . GLN A 1 90 ? -5.621 -26.328 -5.305 1 49.34 90 GLN A N 1
ATOM 727 C CA . GLN A 1 90 ? -5.84 -27.672 -4.809 1 49.34 90 GLN A CA 1
ATOM 728 C C . GLN A 1 90 ? -5.07 -27.922 -3.512 1 49.34 90 GLN A C 1
ATOM 730 O O . GLN A 1 90 ? -5.543 -28.641 -2.627 1 49.34 90 GLN A O 1
ATOM 735 N N . ASN A 1 91 ? -3.91 -27.312 -3.434 1 48.62 91 ASN A N 1
ATOM 736 C CA . ASN A 1 91 ? -3.1 -27.594 -2.254 1 48.62 91 ASN A CA 1
ATOM 737 C C . ASN A 1 91 ? -3.004 -26.375 -1.335 1 48.62 91 ASN A C 1
ATOM 739 O O . ASN A 1 91 ? -2.082 -26.281 -0.523 1 48.62 91 ASN A O 1
ATOM 743 N N . GLY A 1 92 ? -4.027 -25.375 -1.612 1 53.28 92 GLY A N 1
ATOM 744 C CA . GLY A 1 92 ? -3.846 -24.219 -0.744 1 53.28 92 GLY A CA 1
ATOM 745 C C . GLY A 1 92 ? -4.504 -24.391 0.613 1 53.28 92 GLY A C 1
ATOM 746 O O . GLY A 1 92 ? -5.211 -25.375 0.85 1 53.28 92 GLY A O 1
ATOM 747 N N . LEU A 1 93 ? -3.943 -23.672 1.579 1 53.62 93 LEU A N 1
ATOM 748 C CA . LEU A 1 93 ? -4.434 -23.688 2.953 1 53.62 93 LEU A CA 1
ATOM 749 C C . LEU A 1 93 ? -5.875 -23.203 3.02 1 53.62 93 LEU A C 1
ATOM 751 O O . LEU A 1 93 ? -6.555 -23.391 4.031 1 53.62 93 LEU A O 1
ATOM 755 N N . ARG A 1 94 ? -6.332 -22.453 1.984 1 56.56 94 ARG A N 1
ATOM 756 C CA . ARG A 1 94 ? -7.672 -21.891 2.076 1 56.56 94 ARG A CA 1
ATOM 757 C C . ARG A 1 94 ? -8.703 -22.797 1.418 1 56.56 94 ARG A C 1
ATOM 759 O O . ARG A 1 94 ? -8.359 -23.609 0.547 1 56.56 94 ARG A O 1
ATOM 766 N N . SER A 1 95 ? -9.914 -22.812 2.006 1 61.62 95 SER A N 1
ATOM 767 C CA . SER A 1 95 ? -10.977 -23.641 1.456 1 61.62 95 SER A CA 1
ATOM 768 C C . SER A 1 95 ? -11.102 -23.453 -0.053 1 61.62 95 SER A C 1
ATOM 770 O O . SER A 1 95 ? -10.875 -22.359 -0.572 1 61.62 95 SER A O 1
ATOM 772 N N . GLY A 1 96 ? -10.867 -24.344 -0.812 1 74.88 96 GLY A N 1
ATOM 773 C CA . GLY A 1 96 ? -10.984 -24.391 -2.26 1 74.88 96 GLY A CA 1
ATOM 774 C C . GLY A 1 96 ? -12.367 -24.047 -2.764 1 74.88 96 GLY A C 1
ATOM 775 O O . GLY A 1 96 ? -12.609 -24 -3.973 1 74.88 96 GLY A O 1
ATOM 776 N N . TYR A 1 97 ? -13.359 -23.531 -1.654 1 84.5 97 TYR A N 1
ATOM 777 C CA . TYR A 1 97 ? -14.727 -23.234 -2.074 1 84.5 97 TYR A CA 1
ATOM 778 C C . TYR A 1 97 ? -14.82 -21.859 -2.703 1 84.5 97 TYR A C 1
ATOM 780 O O . TYR A 1 97 ? -14.086 -20.938 -2.318 1 84.5 97 TYR A O 1
ATOM 788 N N . GLY A 1 98 ? -15.828 -21.734 -3.566 1 88.81 98 GLY A N 1
ATOM 789 C CA . GLY A 1 98 ? -15.844 -20.547 -4.41 1 88.81 98 GLY A CA 1
ATOM 790 C C . GLY A 1 98 ? -16.906 -19.547 -4.004 1 88.81 98 GLY A C 1
ATOM 791 O O . GLY A 1 98 ? -16.797 -18.359 -4.336 1 88.81 98 GLY A O 1
ATOM 792 N N . MET A 1 99 ? -18 -19.938 -3.283 1 93 99 MET A N 1
ATOM 793 C CA . MET A 1 99 ? -19.109 -19.031 -2.992 1 93 99 MET A CA 1
ATOM 794 C C . MET A 1 99 ? -19.125 -18.656 -1.515 1 93 99 MET A C 1
ATOM 796 O O . MET A 1 99 ? -19.219 -19.516 -0.647 1 93 99 MET A O 1
ATOM 800 N N . PRO A 1 100 ? -19.156 -17.438 -1.189 1 96.06 100 PRO A N 1
ATOM 801 C CA . PRO A 1 100 ? -19.094 -16.281 -2.082 1 96.06 100 PRO A CA 1
ATOM 802 C C . PRO A 1 100 ? -17.656 -15.906 -2.449 1 96.06 100 PRO A C 1
ATOM 804 O O . PRO A 1 100 ? -16.719 -16.266 -1.736 1 96.06 100 PRO A O 1
ATOM 807 N N . SER A 1 101 ? -17.531 -15.227 -3.592 1 96.25 101 SER A N 1
ATOM 808 C CA . SER A 1 101 ? -16.234 -14.68 -3.973 1 96.25 101 SER A CA 1
ATOM 809 C C . SER A 1 101 ? -15.703 -13.719 -2.914 1 96.25 101 SER A C 1
ATOM 811 O O . SER A 1 101 ? -16.344 -12.719 -2.602 1 96.25 101 SER A O 1
ATOM 813 N N . ALA A 1 102 ? -14.57 -13.961 -2.402 1 96.44 102 ALA A N 1
ATOM 814 C CA . ALA A 1 102 ? -13.977 -13.148 -1.349 1 96.44 102 ALA A CA 1
ATOM 815 C C . ALA A 1 102 ? -13.594 -11.766 -1.873 1 96.44 102 ALA A C 1
ATOM 817 O O . ALA A 1 102 ? -13.82 -10.758 -1.201 1 96.44 102 ALA A O 1
ATOM 818 N N . HIS A 1 103 ? -13 -11.688 -3.061 1 97.62 103 HIS A N 1
ATOM 819 C CA . HIS A 1 103 ? -12.609 -10.406 -3.65 1 97.62 103 HIS A CA 1
ATOM 820 C C . HIS A 1 103 ? -13.828 -9.523 -3.895 1 97.62 103 HIS A C 1
ATOM 822 O O . HIS A 1 103 ? -13.797 -8.328 -3.615 1 97.62 103 HIS A O 1
ATOM 828 N N . SER A 1 104 ? -14.82 -10.164 -4.402 1 98.25 104 SER A N 1
ATOM 829 C CA . SER A 1 104 ? -16.031 -9.406 -4.664 1 98.25 104 SER A CA 1
ATOM 830 C C . SER A 1 104 ? -16.656 -8.898 -3.365 1 98.25 104 SER A C 1
ATOM 832 O O . SER A 1 104 ? -17.109 -7.754 -3.293 1 98.25 104 SER A O 1
ATOM 834 N N . GLN A 1 105 ? -16.703 -9.758 -2.406 1 98.69 105 GLN A N 1
ATOM 835 C CA . GLN A 1 105 ? -17.234 -9.359 -1.103 1 98.69 105 GLN A CA 1
ATOM 836 C C . GLN A 1 105 ? -16.422 -8.219 -0.508 1 98.69 105 GLN A C 1
ATOM 838 O O . GLN A 1 105 ? -16.984 -7.27 0.047 1 98.69 105 GLN A O 1
ATOM 843 N N . PHE A 1 106 ? -15.133 -8.336 -0.612 1 98.75 106 PHE A N 1
ATOM 844 C CA . PHE A 1 106 ? -14.227 -7.293 -0.144 1 98.75 106 PHE A CA 1
ATOM 845 C C . PHE A 1 106 ? -14.562 -5.953 -0.792 1 98.75 106 PHE A C 1
ATOM 847 O O . PHE A 1 106 ? -14.672 -4.938 -0.105 1 98.75 106 PHE A O 1
ATOM 854 N N . MET A 1 107 ? -14.766 -5.98 -2.078 1 98.81 107 MET A N 1
ATOM 855 C CA . MET A 1 107 ? -14.992 -4.746 -2.82 1 98.81 107 MET A CA 1
ATOM 856 C C . MET A 1 107 ? -16.391 -4.184 -2.525 1 98.81 107 MET A C 1
ATOM 858 O O . MET A 1 107 ? -16.578 -2.969 -2.51 1 98.81 107 MET A O 1
ATOM 862 N N . GLY A 1 108 ? -17.344 -5.078 -2.375 1 98.81 108 GLY A N 1
ATOM 863 C CA . GLY A 1 108 ? -18.656 -4.617 -1.94 1 98.81 108 GLY A CA 1
ATOM 864 C C . GLY A 1 108 ? -18.609 -3.869 -0.621 1 98.81 108 GLY A C 1
ATOM 865 O O . GLY A 1 108 ? -19.219 -2.801 -0.488 1 98.81 108 GLY A O 1
ATOM 866 N N . PHE A 1 109 ? -17.922 -4.461 0.331 1 98.88 109 PHE A N 1
ATOM 867 C CA . PHE A 1 109 ? -17.734 -3.814 1.624 1 98.88 109 PHE A CA 1
ATOM 868 C C . PHE A 1 109 ? -17.062 -2.459 1.457 1 98.88 109 PHE A C 1
ATOM 870 O O . PHE A 1 109 ? -17.547 -1.449 1.971 1 98.88 109 PHE A O 1
ATOM 877 N N . PHE A 1 110 ? -15.992 -2.469 0.746 1 98.81 110 PHE A N 1
ATOM 878 C CA . PHE A 1 110 ? -15.18 -1.281 0.517 1 98.81 110 PHE A CA 1
ATOM 879 C C . PHE A 1 110 ? -16.016 -0.171 -0.117 1 98.81 110 PHE A C 1
ATOM 881 O O . PHE A 1 110 ? -16.047 0.952 0.391 1 98.81 110 PHE A O 1
ATOM 888 N N . ALA A 1 111 ? -16.656 -0.46 -1.227 1 98.75 111 ALA A N 1
ATOM 889 C CA . ALA A 1 111 ? -17.406 0.538 -1.982 1 98.75 111 ALA A CA 1
ATOM 890 C C . ALA A 1 111 ? -18.578 1.093 -1.157 1 98.75 111 ALA A C 1
ATOM 892 O O . ALA A 1 111 ? -18.781 2.307 -1.119 1 98.75 111 ALA A O 1
ATOM 893 N N . THR A 1 112 ? -19.25 0.218 -0.481 1 98.69 112 THR A N 1
ATOM 894 C CA . THR A 1 112 ? -20.438 0.638 0.266 1 98.69 112 THR A CA 1
ATOM 895 C C . THR A 1 112 ? -20.047 1.467 1.484 1 98.69 112 THR A C 1
ATOM 897 O O . THR A 1 112 ? -20.641 2.51 1.755 1 98.69 112 THR A O 1
ATOM 900 N N . TYR A 1 113 ? -19.047 1.047 2.188 1 98.31 113 TYR A N 1
ATOM 901 C CA . TYR A 1 113 ? -18.594 1.781 3.363 1 98.31 113 TYR A CA 1
ATOM 902 C C . TYR A 1 113 ? -18.188 3.201 2.992 1 98.31 113 TYR A C 1
ATOM 904 O O . TYR A 1 113 ? -18.625 4.164 3.617 1 98.31 113 TYR A O 1
ATOM 912 N N . PHE A 1 114 ? -17.422 3.342 1.958 1 97.56 114 PHE A N 1
ATOM 913 C CA . PHE A 1 114 ? -16.906 4.656 1.584 1 97.56 114 PHE A CA 1
ATOM 914 C C . PHE A 1 114 ? -18 5.492 0.927 1 97.56 114 PHE A C 1
ATOM 916 O O . PHE A 1 114 ? -18.016 6.719 1.065 1 97.56 114 PHE A O 1
ATOM 923 N N . MET A 1 115 ? -18.891 4.797 0.215 1 97.62 115 MET A N 1
ATOM 924 C CA . MET A 1 115 ? -20.031 5.539 -0.331 1 97.62 115 MET A CA 1
ATOM 925 C C . MET A 1 115 ? -20.844 6.188 0.785 1 97.62 115 MET A C 1
ATOM 927 O O . MET A 1 115 ? -21.188 7.367 0.701 1 97.62 115 MET A O 1
ATOM 931 N N . LEU A 1 116 ? -21.125 5.453 1.814 1 97.12 116 LEU A N 1
ATOM 932 C CA . LEU A 1 116 ? -21.891 5.98 2.938 1 97.12 116 LEU A CA 1
ATOM 933 C C . LEU A 1 116 ? -21.125 7.102 3.639 1 97.12 116 LEU A C 1
ATOM 935 O O . LEU A 1 116 ? -21.719 8.094 4.059 1 97.12 116 LEU A O 1
ATOM 939 N N . ARG A 1 117 ? -19.891 6.977 3.723 1 94 117 ARG A N 1
ATOM 940 C CA . ARG A 1 117 ? -19.078 8.039 4.309 1 94 117 ARG A CA 1
ATOM 941 C C . ARG A 1 117 ? -19.156 9.312 3.477 1 94 117 ARG A C 1
ATOM 943 O O . ARG A 1 117 ? -19.328 10.406 4.02 1 94 117 ARG A O 1
ATOM 950 N N . VAL A 1 118 ? -19.016 9.164 2.197 1 93.88 118 VAL A N 1
ATOM 951 C CA . VAL A 1 118 ? -19.031 10.297 1.275 1 93.88 118 VAL A CA 1
ATOM 952 C C . VAL A 1 118 ? -20.375 11.023 1.377 1 93.88 118 VAL A C 1
ATOM 954 O O . VAL A 1 118 ? -20.406 12.258 1.461 1 93.88 118 VAL A O 1
ATOM 957 N N . TRP A 1 119 ? -21.406 10.312 1.463 1 94.69 119 TRP A N 1
ATOM 958 C CA . TRP A 1 119 ? -22.734 10.914 1.381 1 94.69 119 TRP A CA 1
ATOM 959 C C . TRP A 1 119 ? -23.203 11.398 2.752 1 94.69 119 TRP A C 1
ATOM 961 O O . TRP A 1 119 ? -23.922 12.383 2.857 1 94.69 119 TRP A O 1
ATOM 971 N N . LEU A 1 120 ? -22.719 10.797 3.836 1 91.81 120 LEU A N 1
ATOM 972 C CA . LEU A 1 120 ? -23.312 11.086 5.137 1 91.81 120 LEU A CA 1
ATOM 973 C C . LEU A 1 120 ? -22.328 11.836 6.031 1 91.81 120 LEU A C 1
ATOM 975 O O . LEU A 1 120 ? -22.734 12.469 7.008 1 91.81 120 LEU A O 1
ATOM 979 N N . GLN A 1 121 ? -21.047 11.805 5.691 1 84.38 121 GLN A N 1
ATOM 980 C CA . GLN A 1 121 ? -20.094 12.391 6.625 1 84.38 121 GLN A CA 1
ATOM 981 C C . GLN A 1 121 ? -19.297 13.508 5.965 1 84.38 121 GLN A C 1
ATOM 983 O O . GLN A 1 121 ? -18.781 14.398 6.645 1 84.38 121 GLN A O 1
ATOM 988 N N . TRP A 1 122 ? -19.078 13.391 4.715 1 81.56 122 TRP A N 1
ATOM 989 C CA . TRP A 1 122 ? -18.344 14.445 4.031 1 81.56 122 TRP A CA 1
ATOM 990 C C . TRP A 1 122 ? -19.297 15.539 3.541 1 81.56 122 TRP A C 1
ATOM 992 O O . TRP A 1 122 ? -19.641 15.586 2.359 1 81.56 122 TRP A O 1
ATOM 1002 N N . LYS A 1 123 ? -19.562 16.484 4.348 1 75.5 123 LYS A N 1
ATOM 1003 C CA . LYS A 1 123 ? -20.594 17.484 4.121 1 75.5 123 LYS A CA 1
ATOM 1004 C C . LYS A 1 123 ? -20.125 18.562 3.15 1 75.5 123 LYS A C 1
ATOM 1006 O O . LYS A 1 123 ? -20.922 19.156 2.438 1 75.5 123 LYS A O 1
ATOM 1011 N N . ASP A 1 124 ? -18.891 18.719 3.025 1 78.25 124 ASP A N 1
ATOM 1012 C CA . ASP A 1 124 ? -18.391 19.844 2.256 1 78.25 124 ASP A CA 1
ATOM 1013 C C . ASP A 1 124 ? -18.25 19.484 0.779 1 78.25 124 ASP A C 1
ATOM 1015 O O . ASP A 1 124 ? -17.891 20.344 -0.04 1 78.25 124 ASP A O 1
ATOM 1019 N N . LEU A 1 125 ? -18.719 18.312 0.407 1 85.62 125 LEU A N 1
ATOM 1020 C CA . LEU A 1 125 ? -18.594 17.922 -0.991 1 85.62 125 LEU A CA 1
ATOM 1021 C C . LEU A 1 125 ? -19.859 18.25 -1.767 1 85.62 125 LEU A C 1
ATOM 1023 O O . LEU A 1 125 ? -20.969 18.094 -1.249 1 85.62 125 LEU A O 1
ATOM 1027 N N . THR A 1 126 ? -19.719 18.781 -2.926 1 91 126 THR A N 1
ATOM 1028 C CA . THR A 1 126 ? -20.859 19.031 -3.803 1 91 126 THR A CA 1
ATOM 1029 C C . THR A 1 126 ? -21.5 17.719 -4.238 1 91 126 THR A C 1
ATOM 1031 O O . THR A 1 126 ? -20.875 16.656 -4.191 1 91 126 THR A O 1
ATOM 1034 N N . THR A 1 127 ? -22.734 17.812 -4.594 1 93.5 127 THR A N 1
ATOM 1035 C CA . THR A 1 127 ? -23.469 16.625 -5.051 1 93.5 127 THR A CA 1
ATOM 1036 C C . THR A 1 127 ? -22.766 15.992 -6.246 1 93.5 127 THR A C 1
ATOM 1038 O O . THR A 1 127 ? -22.688 14.766 -6.336 1 93.5 127 THR A O 1
ATOM 1041 N N . SER A 1 128 ? -22.344 16.781 -7.113 1 95.31 128 SER A N 1
ATOM 1042 C CA . SER A 1 128 ? -21.641 16.281 -8.289 1 95.31 128 SER A CA 1
ATOM 1043 C C . SER A 1 128 ? -20.406 15.484 -7.895 1 95.31 128 SER A C 1
ATOM 1045 O O . SER A 1 128 ? -20.141 14.414 -8.453 1 95.31 128 SER A O 1
ATOM 1047 N N . ARG A 1 129 ? -19.672 15.969 -6.945 1 92.94 129 ARG A N 1
ATOM 1048 C CA . ARG A 1 129 ? -18.469 15.281 -6.488 1 92.94 129 ARG A CA 1
ATOM 1049 C C . ARG A 1 129 ? -18.828 13.984 -5.77 1 92.94 129 ARG A C 1
ATOM 1051 O O . ARG A 1 129 ? -18.094 12.992 -5.871 1 92.94 129 ARG A O 1
ATOM 1058 N N . LYS A 1 130 ? -19.906 14.016 -5.059 1 95.62 130 LYS A N 1
ATOM 1059 C CA . LYS A 1 130 ? -20.375 12.812 -4.383 1 95.62 130 LYS A CA 1
ATOM 1060 C C . LYS A 1 130 ? -20.75 11.727 -5.391 1 95.62 130 LYS A C 1
ATOM 1062 O O . LYS A 1 130 ? -20.422 10.555 -5.207 1 95.62 130 LYS A O 1
ATOM 1067 N N . ILE A 1 131 ? -21.391 12.141 -6.441 1 97 131 ILE A N 1
ATOM 1068 C CA . ILE A 1 131 ? -21.812 11.211 -7.48 1 97 131 ILE A CA 1
ATOM 1069 C C . ILE A 1 131 ? -20.578 10.633 -8.188 1 97 131 ILE A C 1
ATOM 1071 O O . ILE A 1 131 ? -20.484 9.422 -8.398 1 97 131 ILE A O 1
ATOM 1075 N N . ILE A 1 132 ? -19.688 11.492 -8.484 1 96.5 132 ILE A N 1
ATOM 1076 C CA . ILE A 1 132 ? -18.484 11.07 -9.164 1 96.5 132 ILE A CA 1
ATOM 1077 C C . ILE A 1 132 ? -17.719 10.078 -8.289 1 96.5 132 ILE A C 1
ATOM 1079 O O . ILE A 1 132 ? -17.234 9.047 -8.773 1 96.5 132 ILE A O 1
ATOM 1083 N N . SER A 1 133 ? -17.609 10.398 -7.02 1 96 133 SER A N 1
ATOM 1084 C CA . SER A 1 133 ? -16.922 9.516 -6.082 1 96 133 SER A CA 1
ATOM 1085 C C . SER A 1 133 ? -17.625 8.156 -5.992 1 96 133 SER A C 1
ATOM 1087 O O . SER A 1 133 ? -16.969 7.117 -5.973 1 96 133 SER A O 1
ATOM 1089 N N . THR A 1 134 ? -18.906 8.219 -5.93 1 97.38 134 THR A N 1
ATOM 1090 C CA . THR A 1 134 ? -19.688 6.992 -5.852 1 97.38 134 THR A CA 1
ATOM 1091 C C . THR A 1 134 ? -19.484 6.141 -7.102 1 97.38 134 THR A C 1
ATOM 1093 O O . THR A 1 134 ? -19.266 4.934 -7.004 1 97.38 134 THR A O 1
ATOM 1096 N N . CYS A 1 135 ? -19.5 6.75 -8.258 1 98.12 135 CYS A N 1
ATOM 1097 C CA . CYS A 1 135 ? -19.281 6.051 -9.523 1 98.12 135 CYS A CA 1
ATOM 1098 C C . CYS A 1 135 ? -17.891 5.453 -9.586 1 98.12 135 CYS A C 1
ATOM 1100 O O . CYS A 1 135 ? -17.703 4.336 -10.078 1 98.12 135 CYS A O 1
ATOM 1102 N N . ALA A 1 136 ? -16.969 6.188 -9.109 1 97.75 136 ALA A N 1
ATOM 1103 C CA . ALA A 1 136 ? -15.594 5.703 -9.102 1 97.75 136 ALA A CA 1
ATOM 1104 C C . ALA A 1 136 ? -15.445 4.488 -8.18 1 97.75 136 ALA A C 1
ATOM 1106 O O . ALA A 1 136 ? -14.805 3.5 -8.547 1 97.75 136 ALA A O 1
ATOM 1107 N N . LEU A 1 137 ? -16.016 4.562 -7.012 1 97.94 137 LEU A N 1
ATOM 1108 C CA . LEU A 1 137 ? -15.945 3.479 -6.035 1 97.94 137 LEU A CA 1
ATOM 1109 C C . LEU A 1 137 ? -16.562 2.201 -6.59 1 97.94 137 LEU A C 1
ATOM 1111 O O . LEU A 1 137 ? -15.938 1.142 -6.574 1 97.94 137 LEU A O 1
ATOM 1115 N N . TYR A 1 138 ? -17.734 2.297 -7.113 1 98.12 138 TYR A N 1
ATOM 1116 C CA . TYR A 1 138 ? -18.422 1.115 -7.617 1 98.12 138 TYR A CA 1
ATOM 1117 C C . TYR A 1 138 ? -17.875 0.692 -8.969 1 98.12 138 TYR A C 1
ATOM 1119 O O . TYR A 1 138 ? -17.953 -0.481 -9.344 1 98.12 138 TYR A O 1
ATOM 1127 N N . GLY A 1 139 ? -17.359 1.667 -9.75 1 98.31 139 GLY A N 1
ATOM 1128 C CA . GLY A 1 139 ? -16.641 1.322 -10.969 1 98.31 139 GLY A CA 1
ATOM 1129 C C . GLY A 1 139 ? -15.445 0.427 -10.734 1 98.31 139 GLY A C 1
ATOM 1130 O O . GLY A 1 139 ? -15.289 -0.601 -11.398 1 98.31 139 GLY A O 1
ATOM 1131 N N . VAL A 1 140 ? -14.656 0.824 -9.773 1 98.06 140 VAL A N 1
ATOM 1132 C CA . VAL A 1 140 ? -13.469 0.04 -9.445 1 98.06 140 VAL A CA 1
ATOM 1133 C C . VAL A 1 140 ? -13.891 -1.319 -8.891 1 98.06 140 VAL A C 1
ATOM 1135 O O . VAL A 1 140 ? -13.289 -2.344 -9.219 1 98.06 140 VAL A O 1
ATOM 1138 N N . ALA A 1 141 ? -14.891 -1.297 -8.016 1 98.31 141 ALA A N 1
ATOM 1139 C CA . ALA A 1 141 ? -15.422 -2.559 -7.508 1 98.31 141 ALA A CA 1
ATOM 1140 C C . ALA A 1 141 ? -15.891 -3.459 -8.648 1 98.31 141 ALA A C 1
ATOM 1142 O O . ALA A 1 141 ? -15.617 -4.66 -8.648 1 98.31 141 ALA A O 1
ATOM 1143 N N . GLY A 1 142 ? -16.578 -2.883 -9.617 1 98.38 142 GLY A N 1
ATOM 1144 C CA . GLY A 1 142 ? -17.031 -3.629 -10.781 1 98.38 142 GLY A CA 1
ATOM 1145 C C . GLY A 1 142 ? -15.898 -4.234 -11.586 1 98.38 142 GLY A C 1
ATOM 1146 O O . GLY A 1 142 ? -16.016 -5.352 -12.094 1 98.38 142 GLY A O 1
ATOM 1147 N N . CYS A 1 143 ? -14.852 -3.508 -11.688 1 98.44 143 CYS A N 1
ATOM 1148 C CA . CYS A 1 143 ? -13.688 -4 -12.414 1 98.44 143 CYS A CA 1
ATOM 1149 C C . CYS A 1 143 ? -13.094 -5.227 -11.727 1 98.44 143 CYS A C 1
ATOM 1151 O O . CYS A 1 143 ? -12.711 -6.191 -12.398 1 98.44 143 CYS A O 1
ATOM 1153 N N . VAL A 1 144 ? -13.023 -5.191 -10.422 1 98.31 144 VAL A N 1
ATOM 1154 C CA . VAL A 1 144 ? -12.5 -6.332 -9.68 1 98.31 144 VAL A CA 1
ATOM 1155 C C . VAL A 1 144 ? -13.438 -7.527 -9.852 1 98.31 144 VAL A C 1
ATOM 1157 O O . VAL A 1 144 ? -12.984 -8.641 -10.117 1 98.31 144 VAL A O 1
ATOM 1160 N N . VAL A 1 145 ? -14.711 -7.293 -9.727 1 97.75 145 VAL A N 1
ATOM 1161 C CA . VAL A 1 145 ? -15.719 -8.336 -9.898 1 97.75 145 VAL A CA 1
ATOM 1162 C C . VAL A 1 145 ? -15.586 -8.953 -11.297 1 97.75 145 VAL A C 1
ATOM 1164 O O . VAL A 1 145 ? -15.555 -10.18 -11.438 1 97.75 145 VAL A O 1
ATOM 1167 N N . PHE A 1 146 ? -15.477 -8.109 -12.258 1 97.69 146 PHE A N 1
ATOM 1168 C CA . PHE A 1 146 ? -15.32 -8.547 -13.641 1 97.69 146 PHE A CA 1
ATOM 1169 C C . PHE A 1 146 ? -14.07 -9.398 -13.797 1 97.69 146 PHE A C 1
ATOM 1171 O O . PHE A 1 146 ? -14.102 -10.43 -14.477 1 97.69 146 PHE A O 1
ATOM 1178 N N . SER A 1 147 ? -13.031 -9.016 -13.211 1 97.06 147 SER A N 1
ATOM 1179 C CA . SER A 1 147 ? -11.758 -9.719 -13.352 1 97.06 147 SER A CA 1
ATOM 1180 C C . SER A 1 147 ? -11.852 -11.148 -12.828 1 97.06 147 SER A C 1
ATOM 1182 O O . SER A 1 147 ? -11.273 -12.062 -13.414 1 97.06 147 SER A O 1
ATOM 1184 N N . ARG A 1 148 ? -12.609 -11.352 -11.773 1 95 148 ARG A N 1
ATOM 1185 C CA . ARG A 1 148 ? -12.742 -12.68 -11.18 1 95 148 ARG A CA 1
ATOM 1186 C C . ARG A 1 148 ? -13.453 -13.641 -12.125 1 95 148 ARG A C 1
ATOM 1188 O O . ARG A 1 148 ? -13.156 -14.836 -12.148 1 95 148 ARG A O 1
ATOM 1195 N N . VAL A 1 149 ? -14.359 -13.117 -12.836 1 95.06 149 VAL A N 1
ATOM 1196 C CA . VAL A 1 149 ? -15.109 -13.9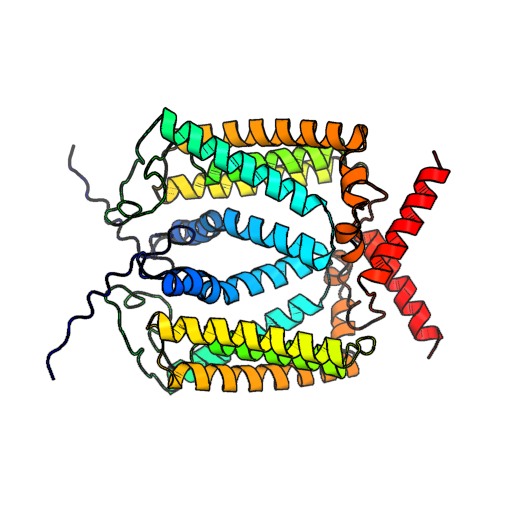3 -13.789 1 95.06 149 VAL A CA 1
ATOM 1197 C C . VAL A 1 149 ? -14.297 -14.125 -15.062 1 95.06 149 VAL A C 1
ATOM 1199 O O . VAL A 1 149 ? -14.195 -15.242 -15.57 1 95.06 149 VAL A O 1
ATOM 1202 N N . TYR A 1 150 ? -13.727 -13.023 -15.484 1 94.31 150 TYR A N 1
ATOM 1203 C CA . TYR A 1 150 ? -12.984 -13.055 -16.734 1 94.31 150 TYR A CA 1
ATOM 1204 C C . TYR A 1 150 ? -11.781 -13.992 -16.641 1 94.31 150 TYR A C 1
ATOM 1206 O O . TYR A 1 150 ? -11.43 -14.656 -17.625 1 94.31 150 TYR A O 1
ATOM 1214 N N . LEU A 1 151 ? -11.211 -14.109 -15.523 1 92.25 151 LEU A N 1
ATOM 1215 C CA . LEU A 1 151 ? -10.047 -14.969 -15.328 1 92.25 151 LEU A CA 1
ATOM 1216 C C . LEU A 1 151 ? -10.469 -16.359 -14.891 1 92.25 151 LEU A C 1
ATOM 1218 O O . LEU A 1 151 ? -9.617 -17.188 -14.531 1 92.25 151 LEU A O 1
ATOM 1222 N N . TYR A 1 152 ? -11.75 -16.625 -14.742 1 89.56 152 TYR A N 1
ATOM 1223 C CA . TYR A 1 152 ? -12.367 -17.938 -14.555 1 89.56 152 TYR A CA 1
ATOM 1224 C C . TYR A 1 152 ? -12.195 -18.422 -13.117 1 89.56 152 TYR A C 1
ATOM 1226 O O . TYR A 1 152 ? -12.227 -19.625 -12.852 1 89.56 152 TYR A O 1
ATOM 1234 N N . TYR A 1 153 ? -12 -17.5 -12.266 1 88.94 153 TYR A N 1
ATOM 1235 C CA . TYR A 1 153 ? -11.836 -17.875 -10.867 1 88.94 153 TYR A CA 1
ATOM 1236 C C . TYR A 1 153 ? -13.188 -18.141 -10.211 1 88.94 153 TYR A C 1
AT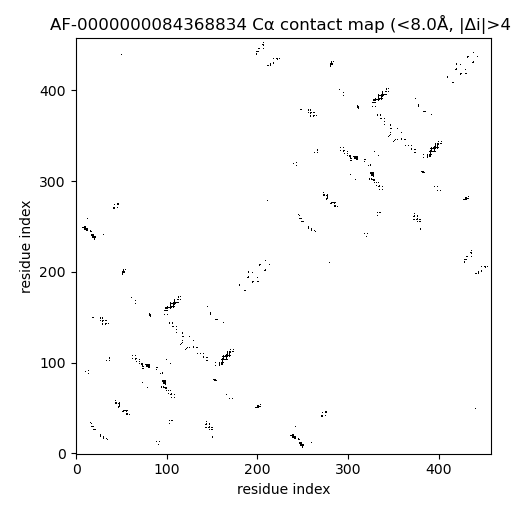OM 1238 O O . TYR A 1 153 ? -13.289 -18.969 -9.305 1 88.94 153 TYR A O 1
ATOM 1246 N N . HIS A 1 154 ? -14.156 -17.375 -10.656 1 93.38 154 HIS A N 1
ATOM 1247 C CA . HIS A 1 154 ? -15.484 -17.453 -10.062 1 93.38 154 HIS A CA 1
ATOM 1248 C C . HIS A 1 154 ? -16.562 -17.344 -11.125 1 93.38 154 HIS A C 1
ATOM 1250 O O . HIS A 1 154 ? -16.328 -16.859 -12.227 1 93.38 154 HIS A O 1
ATOM 1256 N N . SER A 1 155 ? -17.719 -17.906 -10.789 1 94.69 155 SER A N 1
ATOM 1257 C CA . SER A 1 155 ? -18.906 -17.719 -11.625 1 94.69 155 SER A CA 1
ATOM 1258 C C . SER A 1 155 ? -19.562 -16.375 -11.344 1 94.69 155 SER A C 1
ATOM 1260 O O . SER A 1 155 ? -19.266 -15.719 -10.344 1 94.69 155 SER A O 1
ATOM 1262 N N . LEU A 1 156 ? -20.438 -15.984 -12.289 1 95.31 156 LEU A N 1
ATOM 1263 C CA . LEU A 1 156 ? -21.172 -14.734 -12.117 1 95.31 156 LEU A CA 1
ATOM 1264 C C . LEU A 1 156 ? -22 -14.758 -10.844 1 95.31 156 LEU A C 1
ATOM 1266 O O . LEU A 1 156 ? -22.078 -13.766 -10.117 1 95.31 156 LEU A O 1
ATOM 1270 N N . GLY A 1 157 ? -22.609 -15.891 -10.594 1 96.06 157 GLY A N 1
ATOM 1271 C CA . GLY A 1 157 ? -23.391 -16.031 -9.375 1 96.06 157 GLY A CA 1
ATOM 1272 C C . GLY A 1 157 ? -22.562 -15.859 -8.109 1 96.06 157 GLY A C 1
ATOM 1273 O O . GLY A 1 157 ? -22.984 -15.172 -7.18 1 96.06 157 GLY A O 1
ATOM 1274 N N . GLN A 1 158 ? -21.422 -16.375 -8.07 1 96.5 158 GLN A N 1
ATOM 1275 C CA . GLN A 1 158 ? -20.562 -16.312 -6.902 1 96.5 158 GLN A CA 1
ATOM 1276 C C . GLN A 1 158 ? -20.094 -14.891 -6.613 1 96.5 158 GLN A C 1
ATOM 1278 O O . GLN A 1 158 ? -20.016 -14.484 -5.457 1 96.5 158 GLN A O 1
ATOM 1283 N N . VAL A 1 159 ? -19.812 -14.109 -7.656 1 97.75 159 VAL A N 1
ATOM 1284 C CA . VAL A 1 159 ? -19.312 -12.75 -7.457 1 97.75 159 VAL A CA 1
ATOM 1285 C C . VAL A 1 159 ? -20.484 -11.836 -7.074 1 97.75 159 VAL A C 1
ATOM 1287 O O . VAL A 1 159 ? -20.312 -10.906 -6.277 1 97.75 159 VAL A O 1
ATOM 1290 N N . LEU A 1 160 ? -21.656 -12.109 -7.609 1 97.62 160 LEU A N 1
ATOM 1291 C CA . LEU A 1 160 ? -22.812 -11.281 -7.281 1 97.62 160 LEU A CA 1
ATOM 1292 C C . LEU A 1 160 ? -23.234 -11.477 -5.828 1 97.62 160 LEU A C 1
ATOM 1294 O O . LEU A 1 160 ? -23.562 -10.516 -5.133 1 97.62 160 LEU A O 1
ATOM 1298 N N . VAL A 1 161 ? -23.219 -12.688 -5.414 1 97.75 161 VAL A N 1
ATOM 1299 C CA . VAL A 1 161 ? -23.484 -12.945 -4.004 1 97.75 161 VAL A CA 1
ATOM 1300 C C . VAL A 1 161 ? -22.406 -12.289 -3.139 1 97.75 161 VAL A C 1
ATOM 1302 O O . VAL A 1 161 ? -22.719 -11.711 -2.094 1 97.75 161 VAL A O 1
ATOM 1305 N N . GLY A 1 162 ? -21.188 -12.328 -3.564 1 98.31 162 GLY A N 1
ATOM 1306 C CA . GLY A 1 162 ? -20.094 -11.688 -2.852 1 98.31 162 GLY A CA 1
ATOM 1307 C C . GLY A 1 162 ? -20.281 -10.195 -2.674 1 98.31 162 GLY A C 1
ATOM 1308 O O . GLY A 1 162 ? -20.219 -9.68 -1.554 1 98.31 162 GLY A O 1
ATOM 1309 N N . VAL A 1 163 ? -20.562 -9.562 -3.762 1 98.31 163 VAL A N 1
ATOM 1310 C CA . VAL A 1 163 ? -20.734 -8.109 -3.715 1 98.31 163 VAL A CA 1
ATOM 1311 C C . VAL A 1 163 ? -21.906 -7.75 -2.822 1 98.31 163 VAL A C 1
ATOM 1313 O O . VAL A 1 163 ? -21.844 -6.781 -2.061 1 98.31 163 VAL A O 1
ATOM 1316 N N . SER A 1 164 ? -22.969 -8.508 -2.92 1 98.5 164 SER A N 1
ATOM 1317 C CA . SER A 1 164 ? -24.172 -8.234 -2.133 1 98.5 164 SER A CA 1
ATOM 1318 C C . SER A 1 164 ? -23.906 -8.422 -0.643 1 98.5 164 SER A C 1
ATOM 1320 O O . SER A 1 164 ? -24.266 -7.57 0.169 1 98.5 164 SER A O 1
ATOM 1322 N N . LEU A 1 165 ? -23.312 -9.492 -0.355 1 98.56 165 LEU A N 1
ATOM 1323 C CA . LEU A 1 165 ? -22.969 -9.75 1.043 1 98.56 165 LEU A CA 1
ATOM 1324 C C . LEU A 1 165 ? -22 -8.703 1.569 1 98.56 165 LEU A C 1
ATOM 1326 O O . LEU A 1 165 ? -22.156 -8.195 2.678 1 98.56 165 LEU A O 1
ATOM 1330 N N . GLY A 1 166 ? -20.969 -8.414 0.812 1 98.81 166 GLY A N 1
ATOM 1331 C CA . GLY A 1 166 ? -20.031 -7.371 1.184 1 98.81 166 GLY A CA 1
ATOM 1332 C C . GLY A 1 166 ? -20.688 -6.02 1.407 1 98.81 166 GLY A C 1
ATOM 1333 O O . GLY A 1 166 ? -20.344 -5.309 2.355 1 98.81 166 GLY A O 1
ATOM 1334 N N . SER A 1 167 ? -21.578 -5.727 0.517 1 98.75 167 SER A N 1
ATOM 1335 C CA . SER A 1 167 ? -22.297 -4.461 0.648 1 98.75 167 SER A CA 1
ATOM 1336 C C . SER A 1 167 ? -23.125 -4.426 1.929 1 98.75 167 SER A C 1
ATOM 1338 O O . SER A 1 167 ? -23.141 -3.412 2.633 1 98.75 167 SER A O 1
ATOM 1340 N N . PHE A 1 168 ? -23.75 -5.48 2.193 1 98.75 168 PHE A N 1
ATOM 1341 C CA . PHE A 1 168 ? -24.547 -5.574 3.408 1 98.75 168 PHE A CA 1
ATOM 1342 C C . PHE A 1 168 ? -23.672 -5.422 4.645 1 98.75 168 PHE A C 1
ATOM 1344 O O . PHE A 1 168 ? -24 -4.664 5.562 1 98.75 168 PHE A O 1
ATOM 1351 N N . ILE A 1 169 ? -22.594 -6.094 4.703 1 98.75 169 ILE A N 1
ATOM 1352 C CA . ILE A 1 169 ? -21.688 -6.043 5.844 1 98.75 169 ILE A CA 1
ATOM 1353 C C . ILE A 1 169 ? -21.078 -4.648 5.953 1 98.75 169 ILE A C 1
ATOM 1355 O O . ILE A 1 169 ? -20.938 -4.113 7.055 1 98.75 169 ILE A O 1
ATOM 1359 N N . GLY A 1 170 ? -20.641 -4.082 4.781 1 98.69 170 GLY A N 1
ATOM 1360 C CA . GLY A 1 170 ? -20.109 -2.734 4.777 1 98.69 170 GLY A CA 1
ATOM 1361 C C . GLY A 1 170 ? -21.062 -1.704 5.348 1 98.69 170 GLY A C 1
ATOM 1362 O O . GLY A 1 170 ? -20.656 -0.849 6.141 1 98.69 170 GLY A O 1
ATOM 1363 N N . ALA A 1 171 ? -22.344 -1.826 4.973 1 98.56 171 ALA A N 1
ATOM 1364 C CA . ALA A 1 171 ? -23.359 -0.91 5.477 1 98.56 171 ALA A CA 1
ATOM 1365 C C . ALA A 1 171 ? -23.594 -1.111 6.973 1 98.56 171 ALA A C 1
ATOM 1367 O O . ALA A 1 171 ? -23.641 -0.143 7.734 1 98.56 171 ALA A O 1
ATOM 1368 N N . SER A 1 172 ? -23.703 -2.34 7.379 1 98.69 172 SER A N 1
ATOM 1369 C CA . SER A 1 172 ? -23.922 -2.654 8.789 1 98.69 172 SER A CA 1
ATOM 1370 C C . SER A 1 172 ? -22.75 -2.195 9.641 1 98.69 172 SER A C 1
ATOM 1372 O O . SER A 1 172 ? -22.938 -1.655 10.734 1 98.69 172 SER A O 1
ATOM 1374 N N . TYR A 1 173 ? -21.562 -2.408 9.125 1 98.5 173 TYR A N 1
ATOM 1375 C CA . TYR A 1 173 ? -20.359 -2.01 9.844 1 98.5 173 TYR A CA 1
ATOM 1376 C C . TYR A 1 173 ? -20.297 -0.497 10.008 1 98.5 173 TYR A C 1
ATOM 1378 O O . TYR A 1 173 ? -19.922 0.001 11.07 1 98.5 173 TYR A O 1
ATOM 1386 N N . PHE A 1 174 ? -20.656 0.198 8.984 1 97.88 174 PHE A N 1
ATOM 1387 C CA . PHE A 1 174 ? -20.688 1.654 9.039 1 97.88 174 PHE A CA 1
ATOM 1388 C C . PHE A 1 174 ? -21.609 2.137 10.148 1 97.88 174 PHE A C 1
ATOM 1390 O O . PHE A 1 174 ? -21.25 3.037 10.914 1 97.88 174 PHE A O 1
ATOM 1397 N N . VAL A 1 175 ? -22.766 1.535 10.289 1 97.5 175 VAL A N 1
ATOM 1398 C CA . VAL A 1 175 ? -23.75 1.896 11.312 1 97.5 175 VAL A CA 1
ATOM 1399 C C . VAL A 1 175 ? -23.188 1.572 12.695 1 97.5 175 VAL A C 1
ATOM 1401 O O . VAL A 1 175 ? -23.266 2.391 13.617 1 97.5 175 VAL A O 1
ATOM 1404 N N . VAL A 1 176 ? -22.609 0.421 12.805 1 97.88 176 VAL A N 1
ATOM 1405 C CA . VAL A 1 176 ? -22.047 -0.019 14.078 1 97.88 176 VAL A CA 1
ATOM 1406 C C . VAL A 1 176 ? -20.969 0.955 14.531 1 97.88 176 VAL A C 1
ATOM 1408 O O . VAL A 1 176 ? -20.906 1.33 15.703 1 97.88 176 VAL A O 1
ATOM 1411 N N . ILE A 1 177 ? -20.125 1.357 13.633 1 96.81 177 ILE A N 1
ATOM 1412 C CA . ILE A 1 177 ? -19.047 2.271 13.969 1 96.81 177 ILE A CA 1
ATOM 1413 C C . ILE A 1 177 ? -19.609 3.646 14.312 1 96.81 177 ILE A C 1
ATOM 1415 O O . ILE A 1 177 ? -19.109 4.332 15.203 1 96.81 177 ILE A O 1
ATOM 1419 N N . GLY A 1 178 ? -20.656 4.066 13.555 1 94.69 178 GLY A N 1
ATOM 1420 C CA . GLY A 1 178 ? -21.344 5.297 13.914 1 94.69 178 GLY A CA 1
ATOM 1421 C C . GLY A 1 178 ? -21.875 5.293 15.336 1 94.69 178 GLY A C 1
ATOM 1422 O O . GLY A 1 178 ? -21.719 6.27 16.062 1 94.69 178 GLY A O 1
ATOM 1423 N N . ILE A 1 179 ? -22.469 4.219 15.758 1 96.25 179 ILE A N 1
ATOM 1424 C CA . ILE A 1 179 ? -22.984 4.062 17.109 1 96.25 179 ILE A CA 1
ATOM 1425 C C . ILE A 1 179 ? -21.844 4.07 18.109 1 96.25 179 ILE A C 1
ATOM 1427 O O . ILE A 1 179 ? -21.906 4.742 19.141 1 96.25 179 ILE A O 1
ATOM 1431 N N . ALA A 1 180 ? -20.781 3.359 17.781 1 96.25 180 ALA A N 1
ATOM 1432 C CA . ALA A 1 180 ? -19.625 3.293 18.656 1 96.25 180 ALA A CA 1
ATOM 1433 C C . ALA A 1 180 ? -19.031 4.684 18.891 1 96.25 180 ALA A C 1
ATOM 1435 O O . ALA A 1 180 ? -18.609 5 20 1 96.25 180 ALA A O 1
ATOM 1436 N N . ARG A 1 181 ? -19 5.484 17.891 1 93.25 181 ARG A N 1
ATOM 1437 C CA . ARG A 1 181 ? -18.484 6.844 18.016 1 93.25 181 ARG A CA 1
ATOM 1438 C C . ARG A 1 181 ? -19.438 7.711 18.844 1 93.25 181 ARG A C 1
ATOM 1440 O O . ARG A 1 181 ? -18.984 8.508 19.656 1 93.25 181 ARG A O 1
ATOM 1447 N N . SER A 1 182 ? -20.719 7.535 18.641 1 92.25 182 SER A N 1
ATOM 1448 C CA . SER A 1 182 ? -21.719 8.344 19.328 1 92.25 182 SER A CA 1
ATOM 1449 C C . SER A 1 182 ? -21.703 8.078 20.844 1 92.25 182 SER A C 1
ATOM 1451 O O . SER A 1 182 ? -21.922 8.984 21.641 1 92.25 182 SER A O 1
ATOM 1453 N N . ILE A 1 183 ? -21.375 6.848 21.188 1 95.19 183 ILE A N 1
ATOM 1454 C CA . ILE A 1 183 ? -21.406 6.527 22.609 1 95.19 183 ILE A CA 1
ATOM 1455 C C . ILE A 1 183 ? -20.016 6.75 23.219 1 95.19 183 ILE A C 1
ATOM 1457 O O . ILE A 1 183 ? -19.797 6.465 24.406 1 95.19 183 ILE A O 1
ATOM 1461 N N . GLY A 1 184 ? -19.078 7.094 22.453 1 93.75 184 GLY A N 1
ATOM 1462 C CA . GLY A 1 184 ? -17.766 7.504 22.953 1 93.75 184 GLY A CA 1
ATOM 1463 C C . GLY A 1 184 ? -16.781 6.355 23.062 1 93.75 184 GLY A C 1
ATOM 1464 O O . GLY A 1 184 ? -15.758 6.477 23.734 1 93.75 184 GLY A O 1
ATOM 1465 N N . PHE A 1 185 ? -17.125 5.285 22.422 1 95.69 185 PHE A N 1
ATOM 1466 C CA . PHE A 1 185 ? -16.266 4.109 22.531 1 95.69 185 PHE A CA 1
ATOM 1467 C C . PHE A 1 185 ? -14.93 4.352 21.844 1 95.69 185 PHE A C 1
ATOM 1469 O O . PHE A 1 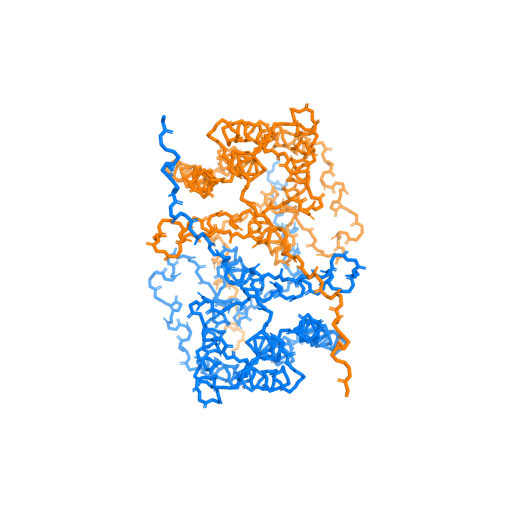185 ? -13.875 3.959 22.359 1 95.69 185 PHE A O 1
ATOM 1476 N N . ILE A 1 186 ? -14.938 4.949 20.688 1 95.5 186 ILE A N 1
ATOM 1477 C CA . ILE A 1 186 ? -13.711 5.215 19.953 1 95.5 186 ILE A CA 1
ATOM 1478 C C . ILE A 1 186 ? -12.844 6.211 20.719 1 95.5 186 ILE A C 1
ATOM 1480 O O . ILE A 1 186 ? -11.625 6.062 20.797 1 95.5 186 ILE A O 1
ATOM 1484 N N . ASP A 1 187 ? -13.438 7.16 21.312 1 93.62 187 ASP A N 1
ATOM 1485 C CA . ASP A 1 187 ? -12.719 8.125 22.141 1 93.62 187 ASP A CA 1
ATOM 1486 C C . ASP A 1 187 ? -12.062 7.434 23.328 1 93.62 187 ASP A C 1
ATOM 1488 O O . ASP A 1 187 ? -10.969 7.82 23.75 1 93.62 187 ASP A O 1
ATOM 1492 N N . PHE A 1 188 ? -12.828 6.535 23.859 1 95.75 188 PHE A N 1
ATOM 1493 C CA . PHE A 1 188 ? -12.297 5.754 24.969 1 95.75 188 PHE A CA 1
ATOM 1494 C C . PHE A 1 188 ? -11.008 5.051 24.562 1 95.75 188 PHE A C 1
ATOM 1496 O O . PHE A 1 188 ? -10.023 5.059 25.312 1 95.75 188 PHE A O 1
ATOM 1503 N N . ILE A 1 189 ? -10.969 4.469 23.391 1 96.19 189 ILE A N 1
ATOM 1504 C CA . ILE A 1 189 ? -9.805 3.768 22.875 1 96.19 189 ILE A CA 1
ATOM 1505 C C . ILE A 1 189 ? -8.664 4.762 22.625 1 96.19 189 ILE A C 1
ATOM 1507 O O . ILE A 1 189 ? -7.508 4.48 22.953 1 96.19 189 ILE A O 1
ATOM 1511 N N . LEU A 1 190 ? -8.953 5.895 22.109 1 95.12 190 LEU A N 1
ATOM 1512 C CA . LEU A 1 190 ? -7.961 6.926 21.828 1 95.12 190 LEU A CA 1
ATOM 1513 C C . LEU A 1 190 ? -7.305 7.414 23.125 1 95.12 190 LEU A C 1
ATOM 1515 O O . LEU A 1 190 ? -6.219 7.996 23.094 1 95.12 190 LEU A O 1
ATOM 1519 N N . GLY A 1 191 ? -7.984 7.191 24.234 1 94 191 GLY A N 1
ATOM 1520 C CA . GLY A 1 191 ? -7.484 7.629 25.531 1 94 191 GLY A CA 1
ATOM 1521 C C . GLY A 1 191 ? -6.473 6.672 26.141 1 94 191 GLY A C 1
ATOM 1522 O O . GLY A 1 191 ? -5.805 7.004 27.109 1 94 191 GLY A O 1
ATOM 1523 N N . TRP A 1 192 ? -6.375 5.543 25.531 1 96.12 192 TRP A N 1
ATOM 1524 C CA . TRP A 1 192 ? -5.41 4.57 26.047 1 96.12 192 TRP A CA 1
ATOM 1525 C C . TRP A 1 192 ? -3.986 5.105 25.922 1 96.12 192 TRP A C 1
ATOM 1527 O O . TRP A 1 192 ? -3.633 5.719 24.906 1 96.12 192 TRP A O 1
ATOM 1537 N N . PRO A 1 193 ? -3.184 4.879 26.922 1 95.06 193 PRO A N 1
ATOM 1538 C CA . PRO A 1 193 ? -1.815 5.402 26.922 1 95.06 193 PRO A CA 1
ATOM 1539 C C . PRO A 1 193 ? -1.01 4.961 25.703 1 95.06 193 PRO A C 1
ATOM 1541 O O . PRO A 1 193 ? -0.269 5.762 25.125 1 95.06 193 PRO A O 1
ATOM 1544 N N . ILE A 1 194 ? -1.166 3.756 25.312 1 94.06 194 ILE A N 1
ATOM 1545 C CA . ILE A 1 194 ? -0.392 3.24 24.188 1 94.06 194 ILE A CA 1
ATOM 1546 C C . ILE A 1 194 ? -0.817 3.943 22.906 1 94.06 194 ILE A C 1
ATOM 1548 O O . ILE A 1 194 ? 0.008 4.188 22.016 1 94.06 194 ILE A O 1
ATOM 1552 N N . VAL A 1 195 ? -2.062 4.23 22.781 1 94.81 195 VAL A N 1
ATOM 1553 C CA . VAL A 1 195 ? -2.596 4.91 21.594 1 94.81 195 VAL A CA 1
ATOM 1554 C C . VAL A 1 195 ? -2.082 6.348 21.547 1 94.81 195 VAL A C 1
ATOM 1556 O O . VAL A 1 195 ? -1.677 6.832 20.484 1 94.81 195 VAL A O 1
ATOM 1559 N N . LYS A 1 196 ? -1.991 6.953 22.703 1 93.12 196 LYS A N 1
ATOM 1560 C CA . LYS A 1 196 ? -1.466 8.305 22.812 1 93.12 196 LYS A CA 1
ATOM 1561 C C . LYS A 1 196 ? 0.035 8.344 22.531 1 93.12 196 LYS A C 1
ATOM 1563 O O . LYS A 1 196 ? 0.547 9.305 21.969 1 93.12 196 LYS A O 1
ATOM 1568 N N . LEU A 1 197 ? 0.585 7.281 22.984 1 92.56 197 LEU A N 1
ATOM 1569 C CA . LEU A 1 197 ? 2.029 7.188 22.797 1 92.56 197 LEU A CA 1
ATOM 1570 C C . LEU A 1 197 ? 2.385 7.23 21.312 1 92.56 197 LEU A C 1
ATOM 1572 O O . LEU A 1 197 ? 3.424 7.777 20.938 1 92.56 197 LEU A O 1
ATOM 1576 N N . PHE A 1 198 ? 1.495 6.762 20.453 1 93.81 198 PHE A N 1
ATOM 1577 C CA . PHE A 1 198 ? 1.768 6.715 19.016 1 93.81 198 PHE A CA 1
ATOM 1578 C C . PHE A 1 198 ? 1.066 7.859 18.297 1 93.81 198 PHE A C 1
ATOM 1580 O O . PHE A 1 198 ? 0.999 7.875 17.062 1 93.81 198 PHE A O 1
ATOM 1587 N N . TRP A 1 199 ? 0.482 8.781 19.062 1 95.81 199 TRP A N 1
ATOM 1588 C CA . TRP A 1 199 ? -0.122 10.008 18.547 1 95.81 199 TRP A CA 1
ATOM 1589 C C . TRP A 1 199 ? -1.247 9.688 17.562 1 95.81 199 TRP A C 1
ATOM 1591 O O . TRP A 1 199 ? -1.33 10.289 16.484 1 95.81 199 TRP A O 1
ATOM 1601 N N . VAL A 1 200 ? -2.025 8.586 17.875 1 96.62 200 VAL A N 1
ATOM 1602 C CA . VAL A 1 200 ? -3.16 8.203 17.031 1 96.62 200 VAL A CA 1
ATOM 1603 C C . VAL A 1 200 ? -4.285 9.219 17.203 1 96.62 200 VAL A C 1
ATOM 1605 O O . VAL A 1 200 ? -4.594 9.641 18.312 1 96.62 200 VAL A O 1
ATOM 1608 N N . LYS A 1 201 ? -4.848 9.648 16.109 1 95.31 201 LYS A N 1
ATOM 1609 C CA . LYS A 1 201 ? -5.906 10.656 16.156 1 95.31 201 LYS A CA 1
ATOM 1610 C C . LYS A 1 201 ? -7.129 10.211 15.352 1 95.31 201 LYS A C 1
ATOM 1612 O O . LYS A 1 201 ? -7.082 9.195 14.656 1 95.31 201 LYS A O 1
ATOM 1617 N N . ASP A 1 202 ? -8.234 10.836 15.492 1 93.25 202 ASP A N 1
ATOM 1618 C CA . ASP A 1 202 ? -9.469 10.648 14.734 1 93.25 202 ASP A CA 1
ATOM 1619 C C . ASP A 1 202 ? -9.938 11.961 14.102 1 93.25 202 ASP A C 1
ATOM 1621 O O . ASP A 1 202 ? -11.07 12.391 14.32 1 93.25 202 ASP A O 1
ATOM 1625 N N . SER A 1 203 ? -9.047 12.484 13.289 1 90.31 203 SER A N 1
ATOM 1626 C CA . SER A 1 203 ? -9.352 13.773 12.68 1 90.31 203 SER A CA 1
ATOM 1627 C C . SER A 1 203 ? -10.422 13.641 11.602 1 90.31 203 SER A C 1
ATOM 1629 O O . SER A 1 203 ? -11.102 14.609 11.266 1 90.31 203 SER A O 1
ATOM 1631 N N . VAL A 1 204 ? -10.602 12.469 11.109 1 84.81 204 VAL A N 1
ATOM 1632 C CA . VAL A 1 204 ? -11.617 12.234 10.086 1 84.81 204 VAL A CA 1
ATOM 1633 C C . VAL A 1 204 ? -13.008 12.492 10.672 1 84.81 204 VAL A C 1
ATOM 1635 O O . VAL A 1 204 ? -13.906 12.969 9.969 1 84.81 204 VAL A O 1
ATOM 1638 N N . TYR A 1 205 ? -13.109 12.156 11.914 1 84.44 205 TYR A N 1
ATOM 1639 C CA . TYR A 1 205 ? -14.391 12.336 12.594 1 84.44 205 TYR A CA 1
ATOM 1640 C C . TYR A 1 205 ? -14.422 13.664 13.34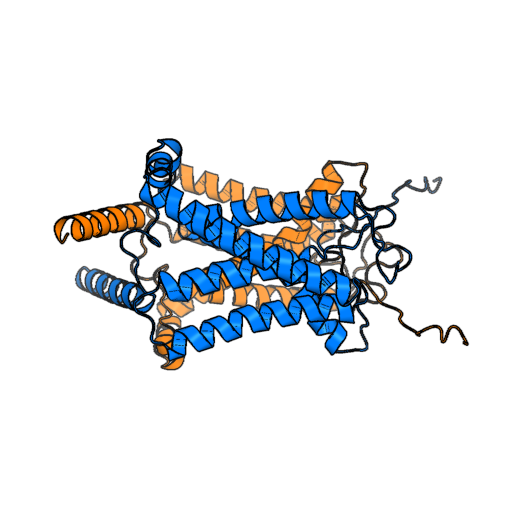4 1 84.44 205 TYR A C 1
ATOM 1642 O O . TYR A 1 205 ? -15.406 14.406 13.25 1 84.44 205 TYR A O 1
ATOM 1650 N N . HIS A 1 206 ? -13.297 13.891 14.008 1 84.5 206 HIS A N 1
ATOM 1651 C CA . HIS A 1 206 ? -13.211 15.125 14.781 1 84.5 206 HIS A CA 1
ATOM 1652 C C . HIS A 1 206 ? -12.367 16.172 14.055 1 84.5 206 HIS A C 1
ATOM 1654 O O . HIS A 1 206 ? -11.156 15.992 13.891 1 84.5 206 HIS A O 1
ATOM 1660 N N . ALA A 1 207 ? -12.953 17.281 13.641 1 85.88 207 ALA A N 1
ATOM 1661 C CA . ALA A 1 207 ? -12.25 18.422 13.062 1 85.88 207 ALA A CA 1
ATOM 1662 C C . ALA A 1 207 ? -11.508 18.031 11.789 1 85.88 207 ALA A C 1
ATOM 1664 O O . ALA A 1 207 ? -10.289 18.203 11.695 1 85.88 207 ALA A O 1
ATOM 1665 N N . PRO A 1 208 ? -12.133 17.484 10.852 1 85.25 208 PRO A N 1
ATOM 1666 C CA . PRO A 1 208 ? -11.492 17.078 9.594 1 85.25 208 PRO A CA 1
ATOM 1667 C C . PRO A 1 208 ? -10.922 18.266 8.82 1 85.25 208 PRO A C 1
ATOM 1669 O O . PRO A 1 208 ? -11.414 19.391 8.961 1 85.25 208 PRO A O 1
ATOM 1672 N N . MET A 1 209 ? -9.82 18.031 8.094 1 86.88 209 MET A N 1
ATOM 1673 C CA . MET A 1 209 ? -9.25 19.031 7.18 1 86.88 209 MET A CA 1
ATOM 1674 C C . MET A 1 209 ? -9.273 18.516 5.742 1 86.88 209 MET A C 1
ATOM 1676 O O . MET A 1 209 ? -8.945 17.359 5.48 1 86.88 209 MET A O 1
ATOM 1680 N N . SER A 1 210 ? -9.656 19.391 4.867 1 87 210 SER A N 1
ATOM 1681 C CA . SER A 1 210 ? -9.586 19.047 3.449 1 87 210 SER A CA 1
ATOM 1682 C C . SER A 1 210 ? -8.156 19.156 2.928 1 87 210 SER A C 1
ATOM 1684 O O . SER A 1 210 ? -7.285 19.719 3.592 1 87 210 SER A O 1
ATOM 1686 N N . LEU A 1 211 ? -7.91 18.578 1.777 1 89.31 211 LEU A N 1
ATOM 1687 C CA . LEU A 1 211 ? -6.605 18.672 1.135 1 89.31 211 LEU A CA 1
ATOM 1688 C C . LEU A 1 211 ? -6.25 20.141 0.86 1 89.31 211 LEU A C 1
ATOM 1690 O O . LEU A 1 211 ? -5.09 20.531 0.992 1 89.31 211 LEU A O 1
ATOM 1694 N N . LYS A 1 212 ? -7.238 20.859 0.489 1 89.56 212 LYS A N 1
ATOM 1695 C CA . LYS A 1 212 ? -7.023 22.281 0.251 1 89.56 212 LYS A CA 1
ATOM 1696 C C . LYS A 1 212 ? -6.578 22.984 1.526 1 89.56 212 LYS A C 1
ATOM 1698 O O . LYS A 1 212 ? -5.637 23.781 1.504 1 89.56 212 LYS A O 1
ATOM 1703 N N . GLU A 1 213 ? -7.262 22.703 2.615 1 90.25 213 GLU A N 1
ATOM 1704 C CA . GLU A 1 213 ? -6.918 23.312 3.893 1 90.25 213 GLU A CA 1
ATOM 1705 C C . GLU A 1 213 ? -5.508 22.938 4.332 1 90.25 213 GLU A C 1
ATOM 1707 O O . GLU A 1 213 ? -4.773 23.75 4.875 1 90.25 213 GLU A O 1
ATOM 1712 N N . GLU A 1 214 ? -5.18 21.719 4.145 1 90.62 214 GLU A N 1
ATOM 1713 C CA . GLU A 1 214 ? -3.834 21.266 4.477 1 90.62 214 GLU A CA 1
ATOM 1714 C C . GLU A 1 214 ? -2.785 21.984 3.639 1 90.62 214 GLU A C 1
ATOM 1716 O O . GLU A 1 214 ? -1.724 22.359 4.148 1 90.62 214 GLU A O 1
ATOM 1721 N N . TYR A 1 215 ? -3.102 22.125 2.404 1 93.25 215 TYR A N 1
ATOM 1722 C CA . TYR A 1 215 ? -2.207 22.828 1.491 1 93.25 215 TYR A CA 1
ATOM 1723 C C . TYR A 1 215 ? -2.018 24.281 1.922 1 93.25 215 TYR A C 1
ATOM 1725 O O . TYR A 1 215 ? -0.891 24.781 1.977 1 93.25 215 TYR A O 1
ATOM 1733 N N . GLU A 1 216 ? -3.062 24.953 2.209 1 92.88 216 GLU A N 1
ATOM 1734 C CA . GLU A 1 216 ? -3.008 26.344 2.643 1 92.88 216 GLU A CA 1
ATOM 1735 C C . GLU A 1 216 ? -2.248 26.469 3.959 1 92.88 216 GLU A C 1
ATOM 1737 O O . GLU A 1 216 ? -1.502 27.438 4.156 1 92.88 216 GLU A O 1
ATOM 1742 N N . PHE A 1 217 ? -2.531 25.531 4.816 1 91.12 217 PHE A N 1
ATOM 1743 C CA . PHE A 1 217 ? -1.799 25.531 6.078 1 91.12 217 PHE A CA 1
ATOM 1744 C C . PHE A 1 217 ? -0.301 25.391 5.832 1 91.12 217 PHE A C 1
ATOM 1746 O O . PHE A 1 217 ? 0.503 26.062 6.477 1 91.12 217 PHE A O 1
ATOM 1753 N N . TRP A 1 218 ? 0.116 24.562 4.938 1 92 218 TRP A N 1
ATOM 1754 C CA . TRP A 1 218 ? 1.52 24.391 4.574 1 92 218 TRP A CA 1
ATOM 1755 C C . TRP A 1 218 ? 2.105 25.672 4.012 1 92 218 TRP A C 1
ATOM 1757 O O . TRP A 1 218 ? 3.229 26.062 4.352 1 92 218 TRP A O 1
ATOM 1767 N N . ILE A 1 219 ? 1.379 26.359 3.16 1 92.44 219 ILE A N 1
ATOM 1768 C CA . ILE A 1 219 ? 1.831 27.625 2.576 1 92.44 219 ILE A CA 1
ATOM 1769 C C . ILE A 1 219 ? 2.094 28.641 3.682 1 92.44 219 ILE A C 1
ATOM 1771 O O . ILE A 1 219 ? 3.113 29.328 3.664 1 92.44 219 ILE A O 1
ATOM 1775 N N . THR A 1 220 ? 1.229 28.625 4.602 1 91.75 220 THR A N 1
ATOM 1776 C CA . THR A 1 220 ? 1.366 29.578 5.707 1 91.75 220 THR A CA 1
ATOM 1777 C C . THR A 1 220 ? 2.607 29.25 6.535 1 91.75 220 THR A C 1
ATOM 1779 O O . THR A 1 220 ? 3.338 30.156 6.945 1 91.75 220 THR A O 1
ATOM 1782 N N . ARG A 1 221 ? 2.852 28.047 6.777 1 90.62 221 ARG A N 1
ATOM 1783 C CA . ARG A 1 221 ? 4.023 27.641 7.543 1 90.62 221 ARG A CA 1
ATOM 1784 C C . ARG A 1 221 ? 5.309 27.953 6.789 1 90.62 221 ARG A C 1
ATOM 1786 O O . ARG A 1 221 ? 6.301 28.391 7.387 1 90.62 221 ARG A O 1
ATOM 1793 N N . LYS A 1 222 ? 5.277 27.703 5.527 1 89.25 222 LYS A N 1
ATOM 1794 C CA . LYS A 1 222 ? 6.434 27.953 4.676 1 89.25 222 LYS A CA 1
ATOM 1795 C C . LYS A 1 222 ? 6.789 29.438 4.676 1 89.25 222 LYS A C 1
ATOM 1797 O O . LYS A 1 222 ? 7.965 29.797 4.75 1 89.25 222 LYS A O 1
ATOM 1802 N N . GLU A 1 223 ? 5.801 30.25 4.59 1 89.94 223 GLU A N 1
ATOM 1803 C CA . GLU A 1 223 ? 6.004 31.688 4.602 1 89.94 223 GLU A CA 1
ATOM 1804 C C . GLU A 1 223 ? 6.57 32.156 5.938 1 89.94 223 GLU A C 1
ATOM 1806 O O . GLU A 1 223 ? 7.422 33.062 5.98 1 89.94 223 GLU A O 1
ATOM 1811 N N . LYS A 1 224 ? 6.148 31.562 6.957 1 87.88 224 LYS A N 1
ATOM 1812 C CA . LYS A 1 224 ? 6.645 31.906 8.289 1 87.88 224 LYS A CA 1
ATOM 1813 C C . LYS A 1 224 ? 8.109 31.531 8.445 1 87.88 224 LYS A C 1
ATOM 1815 O O . LYS A 1 224 ? 8.891 32.25 9.055 1 87.88 224 LYS A O 1
ATOM 1820 N N . GLU A 1 225 ? 8.492 30.406 7.91 1 84.88 225 GLU A N 1
ATOM 1821 C CA . GLU A 1 225 ? 9.867 29.938 7.988 1 84.88 225 GLU A CA 1
ATOM 1822 C C . GLU A 1 225 ? 10.805 30.812 7.156 1 84.88 225 GLU A C 1
ATOM 1824 O O . GLU A 1 225 ? 11.945 31.062 7.547 1 84.88 225 GLU A O 1
ATOM 1829 N N . ASN A 1 226 ? 10.344 31.234 6.012 1 83.69 226 ASN A N 1
ATOM 1830 C CA . ASN A 1 226 ? 11.141 32.094 5.141 1 83.69 226 ASN A CA 1
ATOM 1831 C C . ASN A 1 226 ? 11.359 33.469 5.762 1 83.69 226 ASN A C 1
ATOM 1833 O O . ASN A 1 226 ? 12.367 34.125 5.484 1 83.69 226 ASN A O 1
ATOM 1837 N N . LYS A 1 227 ? 10.461 33.969 6.621 1 79.12 227 LYS A N 1
ATOM 1838 C CA . LYS A 1 227 ? 10.602 35.25 7.289 1 79.12 227 LYS A CA 1
ATOM 1839 C C . LYS A 1 227 ? 11.586 35.156 8.453 1 79.12 227 LYS A C 1
ATOM 1841 O O . LYS A 1 227 ? 12.156 36.188 8.859 1 79.12 227 LYS A O 1
ATOM 1846 N N . LYS A 1 228 ? 11.766 34.094 9 1 76.81 228 LYS A N 1
ATOM 1847 C CA . LYS A 1 228 ? 12.719 33.906 10.094 1 76.81 228 LYS A CA 1
ATOM 1848 C C . LYS A 1 228 ? 14.148 33.906 9.57 1 76.81 228 LYS A C 1
ATOM 1850 O O . LYS A 1 228 ? 15.086 34.219 10.305 1 76.81 228 LYS A O 1
ATOM 1855 N N . ASP A 1 229 ? 14.477 33.5 8.344 1 60.19 229 ASP A N 1
ATOM 1856 C CA . ASP A 1 229 ? 15.82 33.5 7.773 1 60.19 229 ASP A CA 1
ATOM 1857 C C . ASP A 1 229 ? 16.141 34.844 7.141 1 60.19 229 ASP A C 1
ATOM 1859 O O . ASP A 1 229 ? 17.281 35.312 7.188 1 60.19 229 ASP A O 1
ATOM 1863 N N . MET B 1 1 ? -21.562 -32.281 -27.234 1 27.39 1 MET B N 1
ATOM 1864 C CA . MET B 1 1 ? -21.031 -30.938 -27.031 1 27.39 1 MET B CA 1
ATOM 1865 C C . MET B 1 1 ? -19.516 -30.969 -26.875 1 27.39 1 MET B C 1
ATOM 1867 O O . MET B 1 1 ? -19 -31.609 -25.953 1 27.39 1 MET B O 1
ATOM 1871 N N . SER B 1 2 ? -18.703 -31 -27.891 1 32.22 2 SER B N 1
ATOM 1872 C CA . SER B 1 2 ? -17.266 -31.125 -28.078 1 32.22 2 SER B CA 1
ATOM 1873 C C . SER B 1 2 ? -16.5 -30.234 -27.109 1 32.22 2 SER B C 1
ATOM 1875 O O . SER B 1 2 ? -16.906 -29.109 -26.844 1 32.22 2 SER B O 1
ATOM 1877 N N . SER B 1 3 ? -15.883 -30.75 -25.984 1 35.91 3 SER B N 1
ATOM 1878 C CA . SER B 1 3 ? -14.961 -30.109 -25.047 1 35.91 3 SER B CA 1
ATOM 1879 C C . SER B 1 3 ? -14.062 -29.094 -25.75 1 35.91 3 SER B C 1
ATOM 1881 O O . SER B 1 3 ? -13.117 -29.484 -26.453 1 35.91 3 SER B O 1
ATOM 1883 N N . THR B 1 4 ? -14.508 -28.266 -26.625 1 38.22 4 THR B N 1
ATOM 1884 C CA . THR B 1 4 ? -13.672 -27.203 -27.188 1 38.22 4 THR B CA 1
ATOM 1885 C C . THR B 1 4 ? -12.602 -26.766 -26.188 1 38.22 4 THR B C 1
ATOM 1887 O O . THR B 1 4 ? -12.914 -26.203 -25.141 1 38.22 4 THR B O 1
ATOM 1890 N N . GLN B 1 5 ? -11.594 -27.531 -25.875 1 44.62 5 GLN B N 1
ATOM 1891 C CA . GLN B 1 5 ? -10.352 -27.344 -25.125 1 44.62 5 GLN B CA 1
ATOM 1892 C C . GLN B 1 5 ? -9.891 -25.891 -25.188 1 44.62 5 GLN B C 1
ATOM 1894 O O . GLN B 1 5 ? -9.438 -25.422 -26.234 1 44.62 5 GLN B O 1
ATOM 1899 N N . LEU B 1 6 ? -10.562 -24.891 -24.734 1 48.59 6 LEU B N 1
ATOM 1900 C CA . LEU B 1 6 ? -10.125 -23.5 -24.672 1 48.59 6 LEU B CA 1
ATOM 1901 C C . LEU B 1 6 ? -8.617 -23.422 -24.469 1 48.59 6 LEU B C 1
ATOM 1903 O O . LEU B 1 6 ? -8.062 -24.094 -23.594 1 48.59 6 LEU B O 1
ATOM 1907 N N . ASN B 1 7 ? -7.84 -23.344 -25.531 1 58.69 7 ASN B N 1
ATOM 1908 C CA . ASN B 1 7 ? -6.414 -23.031 -25.562 1 58.69 7 ASN B CA 1
ATOM 1909 C C . ASN B 1 7 ? -6.035 -22.047 -24.453 1 58.69 7 ASN B C 1
ATOM 1911 O O . ASN B 1 7 ? -5.574 -20.938 -24.75 1 58.69 7 ASN B O 1
ATOM 1915 N N . TYR B 1 8 ? -6.715 -22.047 -23.344 1 66.94 8 TYR B N 1
ATOM 1916 C CA . TYR B 1 8 ? -6.363 -21.188 -22.219 1 66.94 8 TYR B CA 1
ATOM 1917 C C . TYR B 1 8 ? -5.121 -21.703 -21.5 1 66.94 8 TYR B C 1
ATOM 1919 O O . TYR B 1 8 ? -5.172 -22.719 -20.797 1 66.94 8 TYR B O 1
ATOM 1927 N N . ASN B 1 9 ? -3.967 -21.297 -21.953 1 77.12 9 ASN B N 1
ATOM 1928 C CA . ASN B 1 9 ? -2.699 -21.578 -21.297 1 77.12 9 ASN B CA 1
ATOM 1929 C C . ASN B 1 9 ? -2.236 -20.422 -20.422 1 77.12 9 ASN B C 1
ATOM 1931 O O . ASN B 1 9 ? -1.334 -19.672 -20.812 1 77.12 9 ASN B O 1
ATOM 1935 N N . PRO B 1 10 ? -2.93 -20.25 -19.281 1 81.44 10 PRO B N 1
ATOM 1936 C CA . PRO B 1 10 ? -2.557 -19.109 -18.422 1 81.44 10 PRO B CA 1
ATOM 1937 C C . PRO B 1 10 ? -1.188 -19.297 -17.766 1 81.44 10 PRO B C 1
ATOM 1939 O O . PRO B 1 10 ? -0.753 -20.422 -17.547 1 81.44 10 PRO B O 1
ATOM 1942 N N . ILE B 1 11 ? -0.478 -18.25 -17.625 1 84.31 11 ILE B N 1
ATOM 1943 C CA . ILE B 1 11 ? 0.802 -18.25 -16.922 1 84.31 11 ILE B CA 1
ATOM 1944 C C . ILE B 1 11 ? 0.7 -17.391 -15.672 1 84.31 11 ILE B C 1
ATOM 1946 O O . ILE B 1 11 ? -0.174 -16.516 -15.57 1 84.31 11 ILE B O 1
ATOM 1950 N N . PRO B 1 12 ? 1.516 -17.656 -14.719 1 86.75 12 PRO B N 1
ATOM 1951 C CA . PRO B 1 12 ? 1.508 -16.828 -13.516 1 86.75 12 PRO B CA 1
ATOM 1952 C C . PRO B 1 12 ? 2.002 -15.406 -13.773 1 86.75 12 PRO B C 1
ATOM 1954 O O . PRO B 1 12 ? 2.893 -15.203 -14.602 1 86.75 12 PRO B O 1
ATOM 1957 N N . PHE B 1 13 ? 1.352 -14.523 -13.094 1 87.38 13 PHE B N 1
ATOM 1958 C CA . PHE B 1 13 ? 1.832 -13.148 -13.125 1 87.38 13 PHE B CA 1
ATOM 1959 C C . PHE B 1 13 ? 3.152 -13.016 -12.375 1 87.38 13 PHE B C 1
ATOM 1961 O O . PHE B 1 13 ? 3.213 -13.25 -11.164 1 87.38 13 PHE B O 1
ATOM 1968 N N . ASP B 1 14 ? 4.148 -12.5 -12.992 1 83.38 14 ASP B N 1
ATOM 1969 C CA . ASP B 1 14 ? 5.531 -12.617 -12.539 1 83.38 14 ASP B CA 1
ATOM 1970 C C . ASP B 1 14 ? 5.781 -11.75 -11.312 1 83.38 14 ASP B C 1
ATOM 1972 O O . ASP B 1 14 ? 6.477 -12.172 -10.383 1 83.38 14 ASP B O 1
ATOM 1976 N N . ASP B 1 15 ? 5.25 -10.648 -11.219 1 85.94 15 ASP B N 1
ATOM 1977 C CA . ASP B 1 15 ? 5.621 -9.656 -10.219 1 85.94 15 ASP B CA 1
ATOM 1978 C C . ASP B 1 15 ? 5.16 -10.078 -8.828 1 85.94 15 ASP B C 1
ATOM 1980 O O . ASP B 1 15 ? 5.691 -9.594 -7.82 1 85.94 15 ASP B O 1
ATOM 1984 N N . THR B 1 16 ? 4.203 -10.984 -8.805 1 90.81 16 THR B N 1
ATOM 1985 C CA . THR B 1 16 ? 3.703 -11.359 -7.484 1 90.81 16 THR B CA 1
ATOM 1986 C C . THR B 1 16 ? 3.732 -12.875 -7.305 1 90.81 16 THR B C 1
ATOM 1988 O O . THR B 1 16 ? 3.129 -13.406 -6.371 1 90.81 16 THR B O 1
ATOM 1991 N N . TYR B 1 17 ? 4.375 -13.508 -8.211 1 88.31 17 TYR B N 1
ATOM 1992 C CA . TYR B 1 17 ? 4.496 -14.953 -8.164 1 88.31 17 TYR B CA 1
ATOM 1993 C C . TYR B 1 17 ? 5.66 -15.375 -7.277 1 88.31 17 TYR B C 1
ATOM 1995 O O . TYR B 1 17 ? 6.824 -15.109 -7.598 1 88.31 17 TYR B O 1
ATOM 2003 N N . VAL B 1 18 ? 5.367 -15.953 -6.16 1 90.69 18 VAL B N 1
ATOM 2004 C CA . VAL B 1 18 ? 6.398 -16.391 -5.234 1 90.69 18 VAL B CA 1
ATOM 2005 C C . VAL B 1 18 ? 6.141 -17.844 -4.832 1 90.69 18 VAL B C 1
ATOM 2007 O O . VAL B 1 18 ? 5.027 -18.203 -4.43 1 90.69 18 VAL B O 1
ATOM 2010 N N . LEU B 1 19 ? 7.137 -18.656 -4.969 1 89 19 LEU B N 1
ATOM 2011 C CA . LEU B 1 19 ? 7.086 -20.047 -4.551 1 89 19 LEU B CA 1
ATOM 2012 C C . LEU B 1 19 ? 7.734 -20.234 -3.184 1 89 19 LEU B C 1
ATOM 2014 O O . LEU B 1 19 ? 8.742 -19.594 -2.881 1 89 19 LEU B O 1
ATOM 2018 N N . TYR B 1 20 ? 7.113 -21.062 -2.402 1 89.44 20 TYR B N 1
ATOM 2019 C CA . TYR B 1 20 ? 7.648 -21.297 -1.068 1 89.44 20 TYR B CA 1
ATOM 2020 C C . TYR B 1 20 ? 7.336 -22.719 -0.602 1 89.44 20 TYR B C 1
ATOM 2022 O O . TYR B 1 20 ? 6.488 -23.391 -1.185 1 89.44 20 TYR B O 1
ATOM 2030 N N . ASP B 1 21 ? 8.102 -23.234 0.386 1 89.44 21 ASP B N 1
ATOM 2031 C CA . ASP B 1 21 ? 7.844 -24.516 1.036 1 89.44 21 ASP B CA 1
ATOM 2032 C C . ASP B 1 21 ? 6.844 -24.359 2.178 1 89.44 21 ASP B C 1
ATOM 2034 O O . ASP B 1 21 ? 7.145 -23.734 3.197 1 89.44 21 ASP B O 1
ATOM 2038 N N . PRO B 1 22 ? 5.648 -24.938 1.996 1 88.88 22 PRO B N 1
ATOM 2039 C CA . PRO B 1 22 ? 4.609 -24.75 3.014 1 88.88 22 PRO B CA 1
ATOM 2040 C C . PRO B 1 22 ? 4.953 -25.422 4.336 1 88.88 22 PRO B C 1
ATOM 2042 O O . PRO B 1 22 ? 4.344 -25.125 5.367 1 88.88 22 PRO B O 1
ATOM 2045 N N . ASN B 1 23 ? 5.922 -26.312 4.398 1 91.19 23 ASN B N 1
ATOM 2046 C CA . ASN B 1 23 ? 6.305 -27.016 5.613 1 91.19 23 ASN B CA 1
ATOM 2047 C C . ASN B 1 23 ? 7.441 -26.312 6.344 1 91.19 23 ASN B C 1
ATOM 2049 O O . ASN B 1 23 ? 7.93 -26.797 7.367 1 91.19 23 ASN B O 1
ATOM 2053 N N . ASP B 1 24 ? 7.887 -25.203 5.832 1 93.62 24 ASP B N 1
ATOM 2054 C CA . ASP B 1 24 ? 8.977 -24.406 6.391 1 93.62 24 ASP B CA 1
ATOM 2055 C C . ASP B 1 24 ? 8.516 -23 6.727 1 93.62 24 ASP B C 1
ATOM 2057 O O . ASP B 1 24 ? 8.289 -22.188 5.828 1 93.62 24 ASP B O 1
ATOM 2061 N N . ILE B 1 25 ? 8.477 -22.719 7.988 1 95.31 25 ILE B N 1
ATOM 2062 C CA . ILE B 1 25 ? 7.957 -21.438 8.445 1 95.31 25 ILE B CA 1
ATOM 2063 C C . ILE B 1 25 ? 8.852 -20.312 7.934 1 95.31 25 ILE B C 1
ATOM 2065 O O . ILE B 1 25 ? 8.359 -19.219 7.617 1 95.31 25 ILE B O 1
ATOM 2069 N N . VAL B 1 26 ? 10.109 -20.484 7.898 1 96.06 26 VAL B N 1
ATOM 2070 C CA . VAL B 1 26 ? 11.031 -19.469 7.402 1 96.06 26 VAL B CA 1
ATOM 2071 C C . VAL B 1 26 ? 10.742 -19.188 5.934 1 96.06 26 VAL B C 1
ATOM 2073 O O . VAL B 1 26 ? 10.781 -18.031 5.5 1 96.06 26 VAL B O 1
ATOM 2076 N N . SER B 1 27 ? 10.438 -20.219 5.211 1 94.62 27 SER B N 1
ATOM 2077 C CA . SER B 1 27 ? 10.062 -20.062 3.811 1 94.62 27 SER B CA 1
ATOM 2078 C C . SER B 1 27 ? 8.789 -19.234 3.674 1 94.62 27 SER B C 1
ATOM 2080 O O . SER B 1 27 ? 8.703 -18.344 2.832 1 94.62 27 SER B O 1
ATOM 2082 N N . PHE B 1 28 ? 7.91 -19.578 4.551 1 94.31 28 PHE B N 1
ATOM 2083 C CA . PHE B 1 28 ? 6.637 -18.859 4.531 1 94.31 28 PHE B CA 1
ATOM 2084 C C . PHE B 1 28 ? 6.84 -17.391 4.824 1 94.31 28 PHE B C 1
ATOM 2086 O O . PHE B 1 28 ? 6.332 -16.531 4.102 1 94.31 28 PHE B O 1
ATOM 2093 N N . VAL B 1 29 ? 7.574 -17.047 5.797 1 96.81 29 VAL B N 1
ATOM 2094 C CA . VAL B 1 29 ? 7.844 -15.656 6.176 1 96.81 29 VAL B CA 1
ATOM 2095 C C . VAL B 1 29 ? 8.633 -14.961 5.066 1 96.81 29 VAL B C 1
ATOM 2097 O O . VAL B 1 29 ? 8.422 -13.781 4.797 1 96.81 29 VAL B O 1
ATOM 2100 N N . SER B 1 30 ? 9.461 -15.648 4.387 1 96.69 30 SER B N 1
ATOM 2101 C CA . SER B 1 30 ? 10.289 -15.117 3.311 1 96.69 30 SER B CA 1
ATOM 2102 C C . SER B 1 30 ? 9.438 -14.656 2.133 1 96.69 30 SER B C 1
ATOM 2104 O O . SER B 1 30 ? 9.844 -13.781 1.368 1 96.69 30 SER B O 1
ATOM 2106 N N . VAL B 1 31 ? 8.273 -15.258 2.016 1 95.75 31 VAL B N 1
ATOM 2107 C CA . VAL B 1 31 ? 7.367 -14.828 0.958 1 95.75 31 VAL B CA 1
ATOM 2108 C C . VAL B 1 31 ? 6.988 -13.359 1.163 1 95.75 31 VAL B C 1
ATOM 2110 O O . VAL B 1 31 ? 7.043 -12.562 0.226 1 95.75 31 VAL B O 1
ATOM 2113 N N . TYR B 1 32 ? 6.711 -13.016 2.357 1 96.5 32 TYR B N 1
ATOM 2114 C CA . TYR B 1 32 ? 6.297 -11.656 2.668 1 96.5 32 TYR B CA 1
ATOM 2115 C C . TYR B 1 32 ? 7.438 -10.672 2.434 1 96.5 32 TYR B C 1
ATOM 2117 O O . TYR B 1 32 ? 7.223 -9.57 1.921 1 96.5 32 TYR B O 1
ATOM 2125 N N . PHE B 1 33 ? 8.594 -11.086 2.801 1 97.38 33 PHE B N 1
ATOM 2126 C CA . PHE B 1 33 ? 9.742 -10.219 2.551 1 97.38 33 PHE B CA 1
ATOM 2127 C C . PHE B 1 33 ? 10 -10.078 1.055 1 97.38 33 PHE B C 1
ATOM 2129 O O . PHE B 1 33 ? 10.383 -9.008 0.583 1 97.38 33 PHE B O 1
ATOM 2136 N N . SER B 1 34 ? 9.75 -11.156 0.333 1 95.94 34 SER B N 1
ATOM 2137 C CA . SER B 1 34 ? 9.953 -11.109 -1.111 1 95.94 34 SER B CA 1
ATOM 2138 C C . SER B 1 34 ? 8.945 -10.188 -1.784 1 95.94 34 SER B C 1
ATOM 2140 O O . SER B 1 34 ? 9.227 -9.609 -2.836 1 95.94 34 SER B O 1
ATOM 2142 N N . LEU B 1 35 ? 7.785 -10.047 -1.142 1 96.94 35 LEU B N 1
ATOM 2143 C CA . LEU B 1 35 ? 6.73 -9.211 -1.704 1 96.94 35 LEU B CA 1
ATOM 2144 C C . LEU B 1 35 ? 6.852 -7.773 -1.203 1 96.94 35 LEU B C 1
ATOM 2146 O O . LEU B 1 35 ? 6.141 -6.883 -1.677 1 96.94 35 LEU B O 1
ATOM 2150 N N . LEU B 1 36 ? 7.777 -7.477 -0.349 1 97.5 36 LEU B N 1
ATOM 2151 C CA . LEU B 1 36 ? 7.879 -6.195 0.341 1 97.5 36 LEU B CA 1
ATOM 2152 C C . LEU B 1 36 ? 8.203 -5.07 -0.64 1 97.5 36 LEU B C 1
ATOM 2154 O O . LEU B 1 36 ? 7.676 -3.963 -0.517 1 97.5 36 LEU B O 1
ATOM 2158 N N . PRO B 1 37 ? 9.055 -5.305 -1.673 1 97.75 37 PRO B N 1
ATOM 2159 C CA . PRO B 1 37 ? 9.328 -4.219 -2.613 1 97.75 37 PRO B CA 1
ATOM 2160 C C . PRO B 1 37 ? 8.07 -3.689 -3.291 1 97.75 37 PRO B C 1
ATOM 2162 O O . PRO B 1 37 ? 7.898 -2.475 -3.426 1 97.75 37 PRO B O 1
ATOM 2165 N N . ILE B 1 38 ? 7.191 -4.566 -3.682 1 96.75 38 ILE B N 1
ATOM 2166 C CA . ILE B 1 38 ? 5.934 -4.113 -4.262 1 96.75 38 ILE B CA 1
ATOM 2167 C C . ILE B 1 38 ? 5.105 -3.395 -3.201 1 96.75 38 ILE B C 1
ATOM 2169 O O . ILE B 1 38 ? 4.449 -2.391 -3.488 1 96.75 38 ILE B O 1
ATOM 2173 N N . GLY B 1 39 ? 5.105 -3.914 -1.971 1 97.31 39 GLY B N 1
ATOM 2174 C CA . GLY B 1 39 ? 4.445 -3.234 -0.866 1 97.31 39 GLY B CA 1
ATOM 2175 C C . GLY B 1 39 ? 4.965 -1.828 -0.636 1 97.31 39 GLY B C 1
ATOM 2176 O O . GLY B 1 39 ? 4.188 -0.913 -0.355 1 97.31 39 GLY B O 1
ATOM 2177 N N . ILE B 1 40 ? 6.227 -1.657 -0.753 1 98.19 40 ILE B N 1
ATOM 2178 C CA . ILE B 1 40 ? 6.855 -0.355 -0.556 1 98.19 40 ILE B CA 1
ATOM 2179 C C . ILE B 1 40 ? 6.426 0.598 -1.67 1 98.19 40 ILE B C 1
ATOM 2181 O O . ILE B 1 40 ? 6.176 1.779 -1.423 1 98.19 40 ILE B O 1
ATOM 2185 N N . LEU B 1 41 ? 6.344 0.103 -2.857 1 98.06 41 LEU B N 1
ATOM 2186 C CA . LEU B 1 41 ? 5.879 0.938 -3.959 1 98.06 41 LEU B CA 1
ATOM 2187 C C . LEU B 1 41 ? 4.441 1.392 -3.729 1 98.06 41 LEU B C 1
ATOM 2189 O O . LEU B 1 41 ? 4.105 2.553 -3.975 1 98.06 41 LEU B O 1
ATOM 2193 N N . ILE B 1 42 ? 3.619 0.491 -3.271 1 97.56 42 ILE B N 1
ATOM 2194 C CA . ILE B 1 42 ? 2.24 0.844 -2.949 1 97.56 42 ILE B CA 1
ATOM 2195 C C . ILE B 1 42 ? 2.221 1.852 -1.802 1 97.56 42 ILE B C 1
ATOM 2197 O O . ILE B 1 42 ? 1.392 2.764 -1.782 1 97.56 42 ILE B O 1
ATOM 2201 N N . PHE B 1 43 ? 3.129 1.685 -0.888 1 98.12 43 PHE B N 1
ATOM 2202 C CA . PHE B 1 43 ? 3.262 2.639 0.207 1 98.12 43 PHE B CA 1
ATOM 2203 C C . PHE B 1 43 ? 3.58 4.031 -0.323 1 98.12 43 PHE B C 1
ATOM 2205 O O . PHE B 1 43 ? 2.99 5.02 0.12 1 98.12 43 PHE B O 1
ATOM 2212 N N . TYR B 1 44 ? 4.512 4.113 -1.292 1 98.25 44 TYR B N 1
ATOM 2213 C CA . TYR B 1 44 ? 4.84 5.406 -1.888 1 98.25 44 TYR B CA 1
ATOM 2214 C C . TYR B 1 44 ? 3.607 6.039 -2.527 1 98.25 44 TYR B C 1
ATOM 2216 O O . TYR B 1 44 ? 3.34 7.227 -2.33 1 98.25 44 TYR B O 1
ATOM 2224 N N . LEU B 1 45 ? 2.916 5.246 -3.26 1 97.88 45 LEU B N 1
ATOM 2225 C CA . LEU B 1 45 ? 1.717 5.746 -3.924 1 97.88 45 LEU B CA 1
ATOM 2226 C C . LEU B 1 45 ? 0.686 6.215 -2.904 1 97.88 45 LEU B C 1
ATOM 2228 O O . LEU B 1 45 ? 0.089 7.281 -3.064 1 97.88 45 LEU B O 1
ATOM 2232 N N . SER B 1 46 ? 0.496 5.398 -1.877 1 98 46 SER B N 1
ATOM 2233 C CA . SER B 1 46 ? -0.438 5.746 -0.812 1 98 46 SER B CA 1
ATOM 2234 C C . SER B 1 46 ? -0.039 7.055 -0.134 1 98 46 SER B C 1
ATOM 2236 O O . SER B 1 46 ? -0.886 7.914 0.119 1 98 46 SER B O 1
ATOM 2238 N N . TRP B 1 47 ? 1.264 7.105 0.126 1 97.5 47 TRP B N 1
ATOM 2239 C CA . TRP B 1 47 ? 1.813 8.312 0.744 1 97.5 47 TRP B CA 1
ATOM 2240 C C . TRP B 1 47 ? 1.495 9.547 -0.092 1 97.5 47 TRP B C 1
ATOM 2242 O O . TRP B 1 47 ? 1.043 10.562 0.439 1 97.5 47 TRP B O 1
ATOM 2252 N N . PHE B 1 48 ? 1.542 9.492 -1.374 1 97.88 48 PHE B N 1
ATOM 2253 C CA . PHE B 1 48 ? 1.251 10.609 -2.27 1 97.88 48 PHE B CA 1
ATOM 2254 C C . PHE B 1 48 ? -0.24 10.922 -2.277 1 97.88 48 PHE B C 1
ATOM 2256 O O . PHE B 1 48 ? -0.636 12.086 -2.164 1 97.88 48 PHE B O 1
ATOM 2263 N N . ILE B 1 49 ? -1.028 9.875 -2.391 1 96.06 49 ILE B N 1
ATOM 2264 C CA . ILE B 1 49 ? -2.473 10.055 -2.496 1 96.06 49 ILE B CA 1
ATOM 2265 C C . ILE B 1 49 ? -3.006 10.695 -1.215 1 96.06 49 ILE B C 1
ATOM 2267 O O . ILE B 1 49 ? -3.861 11.578 -1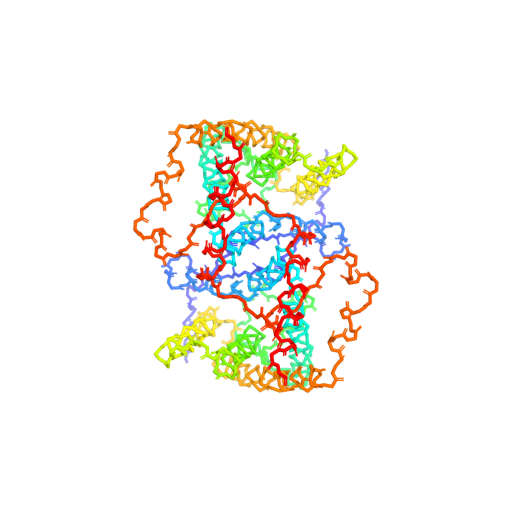.267 1 96.06 49 ILE B O 1
ATOM 2271 N N . ILE B 1 50 ? -2.49 10.32 -0.106 1 95.31 50 ILE B N 1
ATOM 2272 C CA . ILE B 1 50 ? -3.021 10.703 1.198 1 95.31 50 ILE B CA 1
ATOM 2273 C C . ILE B 1 50 ? -2.561 12.117 1.547 1 95.31 50 ILE B C 1
ATOM 2275 O O . ILE B 1 50 ? -3.35 12.93 2.029 1 95.31 50 ILE B O 1
ATOM 2279 N N . THR B 1 51 ? -1.312 12.43 1.284 1 95.31 51 THR B N 1
ATOM 2280 C CA . THR B 1 51 ? -0.756 13.664 1.824 1 95.31 51 THR B CA 1
ATOM 2281 C C . THR B 1 51 ? -0.509 14.68 0.711 1 95.31 51 THR B C 1
ATOM 2283 O O . THR B 1 51 ? -0.312 15.867 0.979 1 95.31 51 THR B O 1
ATOM 2286 N N . ARG B 1 52 ? -0.372 14.188 -0.557 1 96.88 52 ARG B N 1
ATOM 2287 C CA . ARG B 1 52 ? -0.018 15.008 -1.708 1 96.88 52 ARG B CA 1
ATOM 2288 C C . ARG B 1 52 ? 1.39 15.578 -1.562 1 96.88 52 ARG B C 1
ATOM 2290 O O . ARG B 1 52 ? 1.673 16.688 -2.041 1 96.88 52 ARG B O 1
ATOM 2297 N N . GLU B 1 53 ? 2.186 14.852 -0.852 1 96.56 53 GLU B N 1
ATOM 2298 C CA . GLU B 1 53 ? 3.605 15.188 -0.792 1 96.56 53 GLU B CA 1
ATOM 2299 C C . GLU B 1 53 ? 4.32 14.789 -2.08 1 96.56 53 GLU B C 1
ATOM 2301 O O . GLU B 1 53 ? 4.07 13.719 -2.629 1 96.56 53 GLU B O 1
ATOM 2306 N N . ILE B 1 54 ? 5.227 15.555 -2.48 1 97 54 ILE B N 1
ATOM 2307 C CA . ILE B 1 54 ? 5.938 15.258 -3.719 1 97 54 ILE B CA 1
ATOM 2308 C C . ILE B 1 54 ? 7.047 14.242 -3.445 1 97 54 ILE B C 1
ATOM 2310 O O . ILE B 1 54 ? 7.543 13.594 -4.367 1 97 54 ILE B O 1
ATOM 2314 N N . GLU B 1 55 ? 7.492 14.109 -2.221 1 96.06 55 GLU B N 1
ATOM 2315 C CA . GLU B 1 55 ? 8.633 13.281 -1.831 1 96.06 55 GLU B CA 1
ATOM 2316 C C . GLU B 1 55 ? 8.461 11.844 -2.307 1 96.06 55 GLU B C 1
ATOM 2318 O O . GLU B 1 55 ? 9.375 11.266 -2.898 1 96.06 55 GLU B O 1
ATOM 2323 N N . PRO B 1 56 ? 7.305 11.188 -2.023 1 97.44 56 PRO B N 1
ATOM 2324 C CA . PRO B 1 56 ? 7.156 9.805 -2.486 1 97.44 56 PRO B CA 1
ATOM 2325 C C . PRO B 1 56 ? 7.203 9.688 -4.008 1 97.44 56 PRO B C 1
ATOM 2327 O O . PRO B 1 56 ? 7.637 8.656 -4.535 1 97.44 56 PRO B O 1
ATOM 2330 N N . VAL B 1 57 ? 6.777 10.68 -4.699 1 97.75 57 VAL B N 1
ATOM 2331 C CA . VAL B 1 57 ? 6.863 10.688 -6.156 1 97.75 57 VAL B CA 1
ATOM 2332 C C . VAL B 1 57 ? 8.328 10.719 -6.59 1 97.75 57 VAL B C 1
ATOM 2334 O O . VAL B 1 57 ? 8.727 9.984 -7.496 1 97.75 57 VAL B O 1
ATOM 2337 N N . ILE B 1 58 ? 9.062 11.562 -5.922 1 97.69 58 ILE B N 1
ATOM 2338 C CA . ILE B 1 58 ? 10.492 11.688 -6.215 1 97.69 58 ILE B CA 1
ATOM 2339 C C . ILE B 1 58 ? 11.188 10.359 -5.961 1 97.69 58 ILE B C 1
ATOM 2341 O O . ILE B 1 58 ? 11.945 9.875 -6.809 1 97.69 58 ILE B O 1
ATOM 2345 N N . ILE B 1 59 ? 10.945 9.781 -4.859 1 98.12 59 ILE B N 1
ATOM 2346 C CA . ILE B 1 59 ? 11.617 8.539 -4.496 1 98.12 59 ILE B CA 1
ATOM 2347 C C . ILE B 1 59 ? 11.195 7.422 -5.445 1 98.12 59 ILE B C 1
ATOM 2349 O O . ILE B 1 59 ? 12.016 6.582 -5.832 1 98.12 59 ILE B O 1
ATOM 2353 N N . ALA B 1 60 ? 9.906 7.355 -5.785 1 98.31 60 ALA B N 1
ATOM 2354 C CA . ALA B 1 60 ? 9.422 6.383 -6.766 1 98.31 60 ALA B CA 1
ATOM 2355 C C . ALA B 1 60 ? 10.141 6.547 -8.102 1 98.31 60 ALA B C 1
ATOM 2357 O O . ALA B 1 60 ? 10.477 5.559 -8.758 1 98.31 60 ALA B O 1
ATOM 2358 N N . GLY B 1 61 ? 10.305 7.824 -8.484 1 98 61 GLY B N 1
ATOM 2359 C CA . GLY B 1 61 ? 11.094 8.078 -9.688 1 98 61 GLY B CA 1
ATOM 2360 C C . GLY B 1 61 ? 12.5 7.512 -9.609 1 98 61 GLY B C 1
ATOM 2361 O O . GLY B 1 61 ? 13.008 6.977 -10.594 1 98 61 GLY B O 1
ATOM 2362 N N . GLY B 1 62 ? 13.125 7.633 -8.453 1 98.5 62 GLY B N 1
ATOM 2363 C CA . GLY B 1 62 ? 14.438 7.043 -8.242 1 98.5 62 GLY B CA 1
ATOM 2364 C C . GLY B 1 62 ? 14.43 5.531 -8.359 1 98.5 62 GLY B C 1
ATOM 2365 O O . GLY B 1 62 ? 15.383 4.945 -8.883 1 98.5 62 GLY B O 1
ATOM 2366 N N . GLN B 1 63 ? 13.398 4.926 -7.867 1 98.5 63 GLN B N 1
ATOM 2367 C CA . GLN B 1 63 ? 13.273 3.477 -7.977 1 98.5 63 GLN B CA 1
ATOM 2368 C C . GLN B 1 63 ? 13.148 3.041 -9.43 1 98.5 63 GLN B C 1
ATOM 2370 O O . GLN B 1 63 ? 13.625 1.972 -9.812 1 98.5 63 GLN B O 1
ATOM 2375 N N . VAL B 1 64 ? 12.43 3.852 -10.242 1 97.56 64 VAL B N 1
ATOM 2376 C CA . VAL B 1 64 ? 12.32 3.557 -11.664 1 97.56 64 VAL B CA 1
ATOM 2377 C C . VAL B 1 64 ? 13.695 3.609 -12.32 1 97.56 64 VAL B C 1
ATOM 2379 O O . VAL B 1 64 ? 14.07 2.707 -13.07 1 97.56 64 VAL B O 1
ATOM 2382 N N . VAL B 1 65 ? 14.414 4.66 -11.984 1 97.75 65 VAL B N 1
ATOM 2383 C CA . VAL B 1 65 ? 15.781 4.77 -12.477 1 97.75 65 VAL B CA 1
ATOM 2384 C C . VAL B 1 65 ? 16.578 3.543 -12.055 1 97.75 65 VAL B C 1
ATOM 2386 O O . VAL B 1 65 ? 17.312 2.959 -12.859 1 97.75 65 VAL B O 1
ATOM 2389 N N . ASN B 1 66 ? 16.453 3.191 -10.82 1 98 66 ASN B N 1
ATOM 2390 C CA . ASN B 1 66 ? 17.125 2.027 -10.25 1 98 66 ASN B CA 1
ATOM 2391 C C . ASN B 1 66 ? 16.797 0.754 -11.023 1 98 66 ASN B C 1
ATOM 2393 O O . ASN B 1 66 ? 17.688 -0.059 -11.297 1 98 66 ASN B O 1
ATOM 2397 N N . ASP B 1 67 ? 15.57 0.556 -11.391 1 96.69 67 ASP B N 1
ATOM 2398 C CA . ASP B 1 67 ? 15.109 -0.615 -12.133 1 96.69 67 ASP B CA 1
ATOM 2399 C C . ASP B 1 67 ? 15.68 -0.627 -13.547 1 96.69 67 ASP B C 1
ATOM 2401 O O . ASP B 1 67 ? 16.062 -1.682 -14.055 1 96.69 67 ASP B O 1
ATOM 2405 N N . VAL B 1 68 ? 15.672 0.521 -14.188 1 96.88 68 VAL B N 1
ATOM 2406 C CA . VAL B 1 68 ? 16.219 0.64 -15.531 1 96.88 68 VAL B CA 1
ATOM 2407 C C . VAL B 1 68 ? 17.703 0.247 -15.523 1 96.88 68 VAL B C 1
ATOM 2409 O O . VAL B 1 68 ? 18.156 -0.53 -16.359 1 96.88 68 VAL B O 1
ATOM 2412 N N . VAL B 1 69 ? 18.422 0.762 -14.555 1 97.69 69 VAL B N 1
ATOM 2413 C CA . VAL B 1 69 ? 19.844 0.425 -14.43 1 97.69 69 VAL B CA 1
ATOM 2414 C C . VAL B 1 69 ? 20 -1.077 -14.203 1 97.69 69 VAL B C 1
ATOM 2416 O O . VAL B 1 69 ? 20.875 -1.713 -14.797 1 97.69 69 VAL B O 1
ATOM 2419 N N . ASN B 1 70 ? 19.156 -1.656 -13.344 1 97.31 70 ASN B N 1
ATOM 2420 C CA . ASN B 1 70 ? 19.188 -3.09 -13.078 1 97.31 70 ASN B CA 1
ATOM 2421 C C . ASN B 1 70 ? 19.047 -3.902 -14.367 1 97.31 70 ASN B C 1
ATOM 2423 O O . ASN B 1 70 ? 19.812 -4.832 -14.609 1 97.31 70 ASN B O 1
ATOM 2427 N N . ASN B 1 71 ? 18.047 -3.531 -15.156 1 94.81 71 ASN B N 1
ATOM 2428 C CA . ASN B 1 71 ? 17.781 -4.234 -16.406 1 94.81 71 ASN B CA 1
ATOM 2429 C C . ASN B 1 71 ? 18.953 -4.129 -17.375 1 94.81 71 ASN B C 1
ATOM 2431 O O . ASN B 1 71 ? 19.312 -5.098 -18.047 1 94.81 71 ASN B O 1
ATOM 2435 N N . ILE B 1 72 ? 19.516 -2.965 -17.438 1 96 72 ILE B N 1
ATOM 2436 C CA . ILE B 1 72 ? 20.656 -2.746 -18.312 1 96 72 ILE B CA 1
ATOM 2437 C C . ILE B 1 72 ? 21.828 -3.629 -17.875 1 96 72 ILE B C 1
ATOM 2439 O O . ILE B 1 72 ? 22.438 -4.32 -18.688 1 96 72 ILE B O 1
ATOM 2443 N N . VAL B 1 73 ? 22.141 -3.619 -16.578 1 95.88 73 VAL B N 1
ATOM 2444 C CA . VAL B 1 73 ? 23.266 -4.387 -16.047 1 95.88 73 VAL B CA 1
ATOM 2445 C C . VAL B 1 73 ? 23.016 -5.879 -16.234 1 95.88 73 VAL B C 1
ATOM 2447 O O . VAL B 1 73 ? 23.906 -6.625 -16.625 1 95.88 73 VAL B O 1
ATOM 2450 N N . LYS B 1 74 ? 21.781 -6.344 -16.031 1 93.75 74 LYS B N 1
ATOM 2451 C CA . LYS B 1 74 ? 21.422 -7.746 -16.234 1 93.75 74 LYS B CA 1
ATOM 2452 C C . LYS B 1 74 ? 21.672 -8.172 -17.688 1 93.75 74 LYS B C 1
ATOM 2454 O O . LYS B 1 74 ? 22.125 -9.289 -17.938 1 93.75 74 LYS B O 1
ATOM 2459 N N . ASN B 1 75 ? 21.312 -7.316 -18.562 1 93.5 75 ASN B N 1
ATOM 2460 C CA . ASN B 1 75 ? 21.453 -7.629 -19.984 1 93.5 75 ASN B CA 1
ATOM 2461 C C . ASN B 1 75 ? 22.906 -7.609 -20.422 1 93.5 75 ASN B C 1
ATOM 2463 O O . ASN B 1 75 ? 23.266 -8.195 -21.453 1 93.5 75 ASN B O 1
ATOM 2467 N N . ILE B 1 76 ? 23.719 -6.938 -19.703 1 94.5 76 ILE B N 1
ATOM 2468 C CA . ILE B 1 76 ? 25.156 -6.906 -19.984 1 94.5 76 ILE B CA 1
ATOM 2469 C C . ILE B 1 76 ? 25.828 -8.148 -19.391 1 94.5 76 ILE B C 1
ATOM 2471 O O . ILE B 1 76 ? 26.625 -8.805 -20.062 1 94.5 76 ILE B O 1
ATOM 2475 N N . LEU B 1 77 ? 25.516 -8.516 -18.172 1 93.38 77 LEU B N 1
ATOM 2476 C CA . LEU B 1 77 ? 26.172 -9.609 -17.469 1 93.38 77 LEU B CA 1
ATOM 2477 C C . LEU B 1 77 ? 25.594 -10.953 -17.891 1 93.38 77 LEU B C 1
ATOM 2479 O O . LEU B 1 77 ? 26.328 -11.938 -18.016 1 93.38 77 LEU B O 1
ATOM 2483 N N . LYS B 1 78 ? 24.234 -11.055 -18.062 1 91.06 78 LYS B N 1
ATOM 2484 C CA . LYS B 1 78 ? 23.484 -12.219 -18.531 1 91.06 78 LYS B CA 1
ATOM 2485 C C . LYS B 1 78 ? 23.781 -13.438 -17.641 1 91.06 78 LYS B C 1
ATOM 2487 O O . LYS B 1 78 ? 23.906 -14.555 -18.156 1 91.06 78 LYS B O 1
ATOM 2492 N N . GLU B 1 79 ? 24.047 -13.148 -16.422 1 90.38 79 GLU B N 1
ATOM 2493 C CA . GLU B 1 79 ? 24.234 -14.258 -15.508 1 90.38 79 GLU B CA 1
ATOM 2494 C C . GLU B 1 79 ? 22.922 -14.953 -15.195 1 90.38 79 GLU B C 1
ATOM 2496 O O . GLU B 1 79 ? 21.922 -14.289 -14.883 1 90.38 79 GLU B O 1
ATOM 2501 N N . GLN B 1 80 ? 22.953 -16.25 -15.25 1 87.5 80 GLN B N 1
ATOM 2502 C CA . GLN B 1 80 ? 21.734 -17.031 -15.016 1 87.5 80 GLN B CA 1
ATOM 2503 C C . GLN B 1 80 ? 21.422 -17.125 -13.523 1 87.5 80 GLN B C 1
ATOM 2505 O O . GLN B 1 80 ? 22.312 -17.016 -12.688 1 87.5 80 GLN B O 1
ATOM 2510 N N . ARG B 1 81 ? 20.156 -17.406 -13.195 1 86.31 81 ARG B N 1
ATOM 2511 C CA . ARG B 1 81 ? 19.734 -17.672 -11.828 1 86.31 81 ARG B CA 1
ATOM 2512 C C . ARG B 1 81 ? 20.188 -19.047 -11.359 1 86.31 81 ARG B C 1
ATOM 2514 O O . ARG B 1 81 ? 20.453 -19.922 -12.188 1 86.31 81 ARG B O 1
ATOM 2521 N N . PRO B 1 82 ? 20.453 -19.188 -10.055 1 81.25 82 PRO B N 1
ATOM 2522 C CA . PRO B 1 82 ? 20.922 -20.484 -9.57 1 81.25 82 PRO B CA 1
ATOM 2523 C C . PRO B 1 82 ? 19.938 -21.609 -9.852 1 81.25 82 PRO B C 1
ATOM 2525 O O . PRO B 1 82 ? 20.359 -22.75 -10.125 1 81.25 82 PRO B O 1
ATOM 2528 N N . PHE B 1 83 ? 18.75 -21.469 -9.344 1 65.38 83 PHE B N 1
ATOM 2529 C CA . PHE B 1 83 ? 17.781 -22.547 -9.516 1 65.38 83 PHE B CA 1
ATOM 2530 C C . PHE B 1 83 ? 16.672 -22.125 -10.469 1 65.38 83 PHE B C 1
ATOM 2532 O O . PHE B 1 83 ? 16.125 -21.016 -10.359 1 65.38 83 PHE B O 1
ATOM 2539 N N . LEU B 1 84 ? 16.844 -22.688 -11.68 1 60.75 84 LEU B N 1
ATOM 2540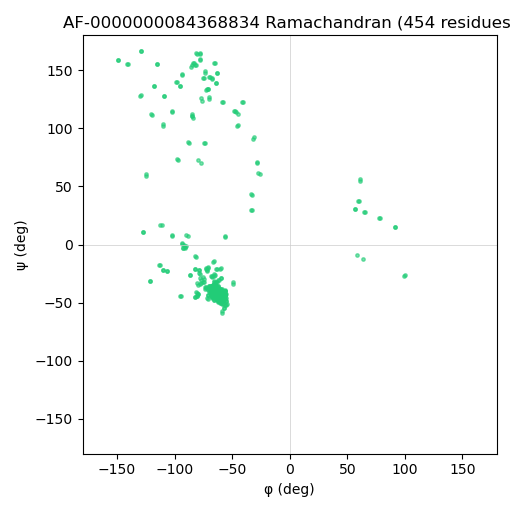 C CA . LEU B 1 84 ? 15.773 -22.406 -12.625 1 60.75 84 LEU B CA 1
ATOM 2541 C C . LEU B 1 84 ? 14.57 -23.312 -12.352 1 60.75 84 LEU B C 1
ATOM 2543 O O . LEU B 1 84 ? 14.664 -24.531 -12.445 1 60.75 84 LEU B O 1
ATOM 2547 N N . ILE B 1 85 ? 13.859 -23.016 -11.25 1 54.56 85 ILE B N 1
ATOM 2548 C CA . ILE B 1 85 ? 12.648 -23.781 -11.008 1 54.56 85 ILE B CA 1
ATOM 2549 C C . ILE B 1 85 ? 11.828 -23.875 -12.297 1 54.56 85 ILE B C 1
ATOM 2551 O O . ILE B 1 85 ? 11.586 -22.859 -12.953 1 54.56 85 ILE B O 1
ATOM 2555 N N . GLU B 1 86 ? 11.766 -25.094 -12.742 1 50.72 86 GLU B N 1
ATOM 2556 C CA . GLU B 1 86 ? 10.914 -25.359 -13.898 1 50.72 86 GLU B CA 1
ATOM 2557 C C . GLU B 1 86 ? 9.586 -24.609 -13.789 1 50.72 86 GLU B C 1
ATOM 2559 O O . GLU B 1 86 ? 8.938 -24.641 -12.742 1 50.72 86 GLU B O 1
ATOM 2564 N N . GLY B 1 87 ? 9.234 -23.766 -14.758 1 51.75 87 GLY B N 1
ATOM 2565 C CA . GLY B 1 87 ? 7.992 -23.016 -14.781 1 51.75 87 GLY B CA 1
ATOM 2566 C C . GLY B 1 87 ? 8.148 -21.594 -14.312 1 51.75 87 GLY B C 1
ATOM 2567 O O . GLY B 1 87 ? 7.25 -20.766 -14.5 1 51.75 87 GLY B O 1
ATOM 2568 N N . PHE B 1 88 ? 9.227 -21.516 -13.438 1 51.19 88 PHE B N 1
ATOM 2569 C CA . PHE B 1 88 ? 9.547 -20.156 -13.016 1 51.19 88 PHE B CA 1
ATOM 2570 C C . PHE B 1 88 ? 10.273 -19.406 -14.125 1 51.19 88 PHE B C 1
ATOM 2572 O O . PHE B 1 88 ? 11.234 -19.922 -14.703 1 51.19 88 PHE B O 1
ATOM 2579 N N . GLN B 1 89 ? 9.781 -18.203 -14.633 1 52.62 89 GLN B N 1
ATOM 2580 C CA . GLN B 1 89 ? 10.266 -17.109 -15.484 1 52.62 89 GLN B CA 1
ATOM 2581 C C . GLN B 1 89 ? 10.578 -17.625 -16.891 1 52.62 89 GLN B C 1
ATOM 2583 O O . GLN B 1 89 ? 11.109 -16.875 -17.719 1 52.62 89 GLN B O 1
ATOM 2588 N N . GLN B 1 90 ? 10.641 -18.984 -17.141 1 49.06 90 GLN B N 1
ATOM 2589 C CA . GLN B 1 90 ? 10.977 -19.375 -18.5 1 49.06 90 GLN B CA 1
ATOM 2590 C C . GLN B 1 90 ? 10.117 -18.625 -19.516 1 49.06 90 GLN B C 1
ATOM 2592 O O . GLN B 1 90 ? 10.586 -18.297 -20.609 1 49.06 90 GLN B O 1
ATOM 2597 N N . ASN B 1 91 ? 8.914 -18.344 -19.094 1 47.88 91 ASN B N 1
ATOM 2598 C CA . ASN B 1 91 ? 8.031 -17.719 -20.078 1 47.88 91 ASN B CA 1
ATOM 2599 C C . ASN B 1 91 ? 7.699 -16.281 -19.688 1 47.88 91 ASN B C 1
ATOM 2601 O O . ASN B 1 91 ? 6.695 -15.727 -20.156 1 47.88 91 ASN B O 1
ATOM 2605 N N . GLY B 1 92 ? 8.594 -15.742 -18.688 1 52.94 92 GLY B N 1
ATOM 2606 C CA . GLY B 1 92 ? 8.188 -14.391 -18.328 1 52.94 92 GLY B CA 1
ATOM 2607 C C . GLY B 1 92 ? 8.758 -13.328 -19.25 1 52.94 92 GLY B C 1
ATOM 2608 O O . GLY B 1 92 ? 9.594 -13.625 -20.109 1 52.94 92 GLY B O 1
ATOM 2609 N N . LEU B 1 93 ? 8.016 -12.227 -19.344 1 53.25 93 LEU B N 1
ATOM 2610 C CA . LEU B 1 93 ? 8.398 -11.086 -20.172 1 53.25 93 LEU B CA 1
ATOM 2611 C C . LEU B 1 93 ? 9.734 -10.516 -19.719 1 53.25 93 LEU B C 1
ATOM 2613 O O . LEU B 1 93 ? 10.352 -9.727 -20.438 1 53.25 93 LEU B O 1
ATOM 2617 N N . ARG B 1 94 ? 10.141 -10.805 -18.453 1 56.69 94 ARG B N 1
ATOM 2618 C CA . ARG B 1 94 ? 11.367 -10.18 -17.953 1 56.69 94 ARG B CA 1
ATOM 2619 C C . ARG B 1 94 ? 12.57 -11.086 -18.188 1 56.69 94 ARG B C 1
ATOM 2621 O O . ARG B 1 94 ? 12.43 -12.305 -18.312 1 56.69 94 ARG B O 1
ATOM 2628 N N . SER B 1 95 ? 13.727 -10.438 -18.438 1 62.09 95 SER B N 1
ATOM 2629 C CA . SER B 1 95 ? 14.953 -11.203 -18.656 1 62.09 95 SER B CA 1
ATOM 2630 C C . SER B 1 95 ? 15.141 -12.258 -17.578 1 62.09 95 SER B C 1
ATOM 2632 O O . SER B 1 95 ? 14.781 -12.047 -16.422 1 62.09 95 SER B O 1
ATOM 2634 N N . GLY B 1 96 ? 15.117 -13.422 -17.828 1 75.19 96 GLY B N 1
ATOM 2635 C CA . GLY B 1 96 ? 15.352 -14.57 -16.969 1 75.19 96 GLY B CA 1
ATOM 2636 C C . GLY B 1 96 ? 16.688 -14.539 -16.281 1 75.19 96 GLY B C 1
ATOM 2637 O O . GLY B 1 96 ? 17.016 -15.43 -15.484 1 75.19 96 GLY B O 1
ATOM 2638 N N . TYR B 1 97 ? 17.5 -13.211 -16.484 1 84.69 97 TYR B N 1
ATOM 2639 C CA . TYR B 1 97 ? 18.828 -13.148 -15.883 1 84.69 97 TYR B CA 1
ATOM 2640 C C . TYR B 1 97 ? 18.75 -12.781 -14.406 1 84.69 97 TYR B C 1
ATOM 2642 O O . TYR B 1 97 ? 17.859 -12.047 -13.984 1 84.69 97 TYR B O 1
ATOM 2650 N N . GLY B 1 98 ? 19.797 -13.211 -13.688 1 89 98 GLY B N 1
ATOM 2651 C CA . GLY B 1 98 ? 19.688 -13.156 -12.242 1 89 98 GLY B CA 1
ATOM 2652 C C . GLY B 1 98 ? 20.531 -12.055 -11.625 1 89 98 GLY B C 1
ATOM 2653 O O . GLY B 1 98 ? 20.266 -11.625 -10.5 1 89 98 GLY B O 1
ATOM 2654 N N . MET B 1 99 ? 21.609 -11.562 -12.312 1 93.06 99 MET B N 1
ATOM 2655 C CA . MET B 1 99 ? 22.531 -10.609 -11.703 1 93.06 99 MET B CA 1
ATOM 2656 C C . MET B 1 99 ? 22.375 -9.227 -12.32 1 93.06 99 MET B C 1
ATOM 2658 O O . MET B 1 99 ? 22.531 -9.062 -13.531 1 93.06 99 MET B O 1
ATOM 2662 N N . PRO B 1 100 ? 22.188 -8.234 -11.57 1 96.19 100 PRO B N 1
ATOM 2663 C CA . PRO B 1 100 ? 22 -8.242 -10.117 1 96.19 100 PRO B CA 1
ATOM 2664 C C . PRO B 1 100 ? 20.562 -8.531 -9.719 1 96.19 100 PRO B C 1
ATOM 2666 O O . PRO B 1 100 ? 19.641 -8.344 -10.516 1 96.19 100 PRO B O 1
ATOM 2669 N N . SER B 1 101 ? 20.406 -9.039 -8.492 1 96.25 101 SER B N 1
ATOM 2670 C CA . SER B 1 101 ? 19.062 -9.219 -7.938 1 96.25 101 SER B CA 1
ATOM 2671 C C . SER B 1 101 ? 18.297 -7.895 -7.891 1 96.25 101 SER B C 1
ATOM 2673 O O . SER B 1 101 ? 18.75 -6.941 -7.25 1 96.25 101 SER B O 1
ATOM 2675 N N . ALA B 1 102 ? 17.203 -7.82 -8.484 1 96.44 102 ALA B N 1
ATOM 2676 C CA . ALA B 1 102 ? 16.391 -6.602 -8.547 1 96.44 102 ALA B CA 1
ATOM 2677 C C . ALA B 1 102 ? 15.836 -6.238 -7.176 1 96.44 102 ALA B C 1
ATOM 2679 O O . ALA B 1 102 ? 15.836 -5.066 -6.789 1 96.44 102 ALA B O 1
ATOM 2680 N N . HIS B 1 103 ? 15.328 -7.211 -6.422 1 97.62 103 HIS B N 1
ATOM 2681 C CA . HIS B 1 103 ? 14.789 -6.965 -5.09 1 97.62 103 HIS B CA 1
ATOM 2682 C C . HIS B 1 103 ? 15.859 -6.426 -4.148 1 97.62 103 HIS B C 1
ATOM 2684 O O . HIS B 1 103 ? 15.609 -5.488 -3.387 1 97.62 103 HIS B O 1
ATOM 2690 N N . SER B 1 104 ? 16.969 -7.047 -4.262 1 98.25 104 SER B N 1
ATOM 2691 C CA . SER B 1 104 ? 18.078 -6.598 -3.412 1 98.25 104 SER B CA 1
ATOM 2692 C C . SER B 1 104 ? 18.5 -5.18 -3.77 1 98.25 104 SER B C 1
ATOM 2694 O O . SER B 1 104 ? 18.75 -4.355 -2.885 1 98.25 104 SER B O 1
ATOM 2696 N N . GLN B 1 105 ? 18.625 -4.949 -5.035 1 98.69 105 GLN B N 1
ATOM 2697 C CA . GLN B 1 105 ? 18.969 -3.607 -5.492 1 98.69 105 GLN B CA 1
ATOM 2698 C C . GLN B 1 105 ? 17.938 -2.582 -5.035 1 98.69 105 GLN B C 1
ATOM 2700 O O . GLN B 1 105 ? 18.297 -1.487 -4.598 1 98.69 105 GLN B O 1
ATOM 2705 N N . PHE B 1 106 ? 16.703 -2.943 -5.16 1 98.75 106 PHE B N 1
ATOM 2706 C CA . PHE B 1 106 ? 15.609 -2.09 -4.711 1 98.75 106 PHE B CA 1
ATOM 2707 C C . PHE B 1 106 ? 15.773 -1.731 -3.238 1 98.75 106 PHE B C 1
ATOM 2709 O O . PHE B 1 106 ? 15.664 -0.563 -2.861 1 98.75 106 PHE B O 1
ATOM 2716 N N . MET B 1 107 ? 16.078 -2.717 -2.445 1 98.81 107 MET B N 1
ATOM 2717 C CA . MET B 1 107 ? 16.156 -2.51 -1.003 1 98.81 107 MET B CA 1
ATOM 2718 C C . MET B 1 107 ? 17.422 -1.72 -0.64 1 98.81 107 MET B C 1
ATOM 2720 O O . MET B 1 107 ? 17.406 -0.938 0.313 1 98.81 107 MET B O 1
ATOM 2724 N N . GLY B 1 108 ? 18.484 -1.986 -1.354 1 98.81 108 GLY B N 1
ATOM 2725 C CA . GLY B 1 108 ? 19.672 -1.16 -1.159 1 98.81 108 GLY B CA 1
ATOM 2726 C C . GLY B 1 108 ? 19.406 0.315 -1.401 1 98.81 108 GLY B C 1
ATOM 2727 O O . GLY B 1 108 ? 19.828 1.162 -0.605 1 98.81 108 GLY B O 1
ATOM 2728 N N . PHE B 1 109 ? 18.766 0.591 -2.504 1 98.88 109 PHE B N 1
ATOM 2729 C CA . PHE B 1 109 ? 18.359 1.959 -2.82 1 98.88 109 PHE B CA 1
ATOM 2730 C C . PHE B 1 109 ? 17.5 2.543 -1.714 1 98.88 109 PHE B C 1
ATOM 2732 O O . PHE B 1 109 ? 17.781 3.633 -1.207 1 98.88 109 PHE B O 1
ATOM 2739 N N . PHE B 1 110 ? 16.5 1.812 -1.366 1 98.81 110 PHE B N 1
ATOM 2740 C CA . PHE B 1 110 ? 15.531 2.225 -0.363 1 98.81 110 PHE B CA 1
ATOM 2741 C C . PHE B 1 110 ? 16.219 2.533 0.963 1 98.81 110 PHE B C 1
ATOM 2743 O O . PHE B 1 110 ? 16.031 3.613 1.525 1 98.81 110 PHE B O 1
ATOM 2750 N N . ALA B 1 111 ? 16.984 1.599 1.477 1 98.75 111 ALA B N 1
ATOM 2751 C CA . ALA B 1 111 ? 17.625 1.732 2.785 1 98.75 111 ALA B CA 1
ATOM 2752 C C . ALA B 1 111 ? 18.609 2.898 2.797 1 98.75 111 ALA B C 1
ATOM 2754 O O . ALA B 1 111 ? 18.625 3.695 3.738 1 98.75 111 ALA B O 1
ATOM 2755 N N . THR B 1 112 ? 19.375 3.008 1.755 1 98.69 112 THR B N 1
ATOM 2756 C CA . THR B 1 112 ? 20.406 4.035 1.712 1 98.69 112 THR B CA 1
ATOM 2757 C C . THR B 1 112 ? 19.797 5.422 1.572 1 98.69 112 THR B C 1
ATOM 2759 O O . THR B 1 112 ? 20.188 6.359 2.266 1 98.69 112 THR B O 1
ATOM 2762 N N . TYR B 1 113 ? 18.828 5.555 0.73 1 98.38 113 TYR B N 1
ATOM 2763 C CA . TYR B 1 113 ? 18.156 6.84 0.537 1 98.38 113 TYR B CA 1
ATOM 2764 C C . TYR B 1 113 ? 17.562 7.344 1.842 1 98.38 113 TYR B C 1
ATOM 2766 O O . TYR B 1 113 ? 17.781 8.484 2.242 1 98.38 113 TYR B O 1
ATOM 2774 N N . PHE B 1 114 ? 16.859 6.496 2.531 1 97.56 114 PHE B N 1
ATOM 2775 C CA . PHE B 1 114 ? 16.188 6.914 3.748 1 97.56 114 PHE B CA 1
ATOM 2776 C C . PHE B 1 114 ? 17.172 7.086 4.895 1 97.56 114 PHE B C 1
ATOM 2778 O O . PHE B 1 114 ? 16.984 7.938 5.766 1 97.56 114 PHE B O 1
ATOM 2785 N N . MET B 1 115 ? 18.219 6.258 4.867 1 97.56 115 MET B N 1
ATOM 2786 C CA . MET B 1 115 ? 19.25 6.461 5.875 1 97.56 115 MET B CA 1
ATOM 2787 C C . MET B 1 115 ? 19.859 7.855 5.754 1 97.56 115 MET B C 1
ATOM 2789 O O . MET B 1 115 ? 20.016 8.562 6.754 1 97.56 115 MET B O 1
ATOM 2793 N N . LEU B 1 116 ? 20.188 8.258 4.566 1 97.06 116 LEU B N 1
ATOM 2794 C CA . LEU B 1 116 ? 20.766 9.578 4.344 1 97.06 116 LEU B CA 1
ATOM 2795 C C . LEU B 1 116 ? 19.781 10.68 4.723 1 97.06 116 LEU B C 1
ATOM 2797 O O . LEU B 1 116 ? 20.172 11.703 5.285 1 97.06 116 LEU B O 1
ATOM 2801 N N . ARG B 1 117 ? 18.578 10.461 4.477 1 93.94 117 ARG B N 1
ATOM 2802 C CA . ARG B 1 117 ? 17.562 11.43 4.879 1 93.94 117 ARG B CA 1
ATOM 2803 C C . ARG B 1 117 ? 17.5 11.562 6.395 1 93.94 117 ARG B C 1
ATOM 2805 O O . ARG B 1 117 ? 17.453 12.68 6.926 1 93.94 117 ARG B O 1
ATOM 2812 N N . VAL B 1 118 ? 17.484 10.461 7.059 1 93.75 118 VAL B N 1
ATOM 2813 C CA . VAL B 1 118 ? 17.391 10.43 8.516 1 93.75 118 VAL B CA 1
ATOM 2814 C C . VAL B 1 118 ? 18.578 11.164 9.125 1 93.75 118 VAL B C 1
ATOM 2816 O O . VAL B 1 118 ? 18.422 11.977 10.039 1 93.75 118 VAL B O 1
ATOM 2819 N N . TRP B 1 119 ? 19.719 10.961 8.594 1 94.56 119 TRP B N 1
ATOM 2820 C CA . TRP B 1 119 ? 20.922 11.477 9.219 1 94.56 119 TRP B CA 1
ATOM 2821 C C . TRP B 1 119 ? 21.203 12.906 8.781 1 94.56 119 TRP B C 1
ATOM 2823 O O . TRP B 1 119 ? 21.75 13.703 9.539 1 94.56 119 TRP B O 1
ATOM 2833 N N . LEU B 1 120 ? 20.734 13.312 7.598 1 91.75 120 LEU B N 1
ATOM 2834 C CA . LEU B 1 120 ? 21.188 14.602 7.062 1 91.75 120 LEU B CA 1
ATOM 2835 C C . LEU B 1 120 ? 20.016 15.594 7.02 1 91.75 120 LEU B C 1
ATOM 2837 O O . LEU B 1 120 ? 20.25 16.812 6.938 1 91.75 120 LEU B O 1
ATOM 2841 N N . GLN B 1 121 ? 18.797 15.102 7.105 1 84.25 121 GLN B N 1
ATOM 2842 C CA . GLN B 1 121 ? 17.688 16.031 6.91 1 84.25 121 GLN B CA 1
ATOM 2843 C C . GLN B 1 121 ? 16.766 16.062 8.125 1 84.25 121 GLN B C 1
ATOM 2845 O O . GLN B 1 121 ? 16.078 17.047 8.367 1 84.25 121 GLN B O 1
ATOM 2850 N N . TRP B 1 122 ? 16.656 14.977 8.797 1 81.38 122 TRP B N 1
ATOM 2851 C CA . TRP B 1 122 ? 15.82 14.961 9.984 1 81.38 122 TRP B CA 1
ATOM 2852 C C . TRP B 1 122 ? 16.609 15.391 11.219 1 81.38 122 TRP B C 1
ATOM 2854 O O . TRP B 1 122 ? 17.047 14.547 12.008 1 81.38 122 TRP B O 1
ATOM 2864 N N . LYS B 1 123 ? 16.672 16.625 11.484 1 75.06 123 LYS B N 1
ATOM 2865 C CA . LYS B 1 123 ? 17.562 17.219 12.484 1 75.06 123 LYS B CA 1
ATOM 2866 C C . LYS B 1 123 ? 16.984 17.031 13.891 1 75.06 123 LYS B C 1
ATOM 2868 O O . LYS B 1 123 ? 17.734 16.969 14.867 1 75.06 123 LYS B O 1
ATOM 2873 N N . ASP B 1 124 ? 15.75 16.828 13.984 1 78 124 ASP B N 1
ATOM 2874 C CA . ASP B 1 124 ? 15.141 16.844 15.312 1 78 124 ASP B CA 1
ATOM 2875 C C . ASP B 1 124 ? 15.156 15.453 15.93 1 78 124 ASP B C 1
ATOM 2877 O O . ASP B 1 124 ? 14.719 15.266 17.078 1 78 124 ASP B O 1
ATOM 2881 N N . LEU B 1 125 ? 15.836 14.531 15.297 1 85.5 125 LEU B N 1
ATOM 2882 C CA . LEU B 1 125 ? 15.883 13.18 15.844 1 85.5 125 LEU B CA 1
ATOM 2883 C C . LEU B 1 125 ? 17.141 12.977 16.688 1 85.5 125 LEU B C 1
ATOM 2885 O O . LEU B 1 125 ? 18.219 13.461 16.328 1 85.5 125 LEU B O 1
ATOM 2889 N N . THR B 1 126 ? 17 12.375 17.797 1 90.94 126 THR B N 1
ATOM 2890 C CA . THR B 1 126 ? 18.156 12.023 18.625 1 90.94 126 THR B CA 1
ATOM 2891 C C . THR B 1 126 ? 19.031 11 17.922 1 90.94 126 THR B C 1
ATOM 2893 O O . THR B 1 126 ? 18.578 10.297 17.016 1 90.94 126 THR B O 1
ATOM 2896 N N . THR B 1 127 ? 20.266 10.992 18.312 1 93.38 127 THR B N 1
ATOM 2897 C CA . THR B 1 127 ? 21.219 10.039 17.734 1 93.38 127 THR B CA 1
ATOM 2898 C C . THR B 1 127 ? 20.719 8.609 17.922 1 93.38 127 THR B C 1
ATOM 2900 O O . THR B 1 127 ? 20.844 7.781 17.016 1 93.38 127 THR B O 1
ATOM 2903 N N . SER B 1 128 ? 20.234 8.336 19.047 1 95.19 128 SER B N 1
ATOM 2904 C CA . SER B 1 128 ? 19.719 7.004 19.328 1 95.19 128 SER B CA 1
ATOM 2905 C C . SER B 1 128 ? 18.594 6.629 18.359 1 95.19 128 SER B C 1
ATOM 2907 O O . SER B 1 128 ? 18.562 5.508 17.844 1 95.19 128 SER B O 1
ATOM 2909 N N . ARG B 1 129 ? 17.734 7.547 18.078 1 92.75 129 ARG B N 1
ATOM 2910 C CA . ARG B 1 129 ? 16.625 7.293 17.172 1 92.75 129 ARG B CA 1
ATOM 2911 C C . ARG B 1 129 ? 17.125 7.125 15.742 1 92.75 129 ARG B C 1
ATOM 2913 O O . ARG B 1 129 ? 16.578 6.332 14.969 1 92.75 129 ARG B O 1
ATOM 2920 N N . LYS B 1 130 ? 18.141 7.875 15.422 1 95.62 130 LYS B N 1
ATOM 2921 C CA . LYS B 1 130 ? 18.734 7.75 14.094 1 95.62 130 LYS B CA 1
ATOM 2922 C C . LYS B 1 130 ? 19.359 6.371 13.906 1 95.62 130 LYS B C 1
ATOM 2924 O O . LYS B 1 130 ? 19.203 5.754 12.844 1 95.62 130 LYS B O 1
ATOM 2929 N N . ILE B 1 131 ? 19.984 5.902 14.93 1 96.94 131 ILE B N 1
ATOM 2930 C CA . ILE B 1 131 ? 20.641 4.598 14.875 1 96.94 131 ILE B CA 1
ATOM 2931 C C . ILE B 1 131 ? 19.578 3.5 14.773 1 96.94 131 ILE B C 1
ATOM 2933 O O . ILE B 1 131 ? 19.703 2.586 13.953 1 96.94 131 ILE B O 1
ATOM 2937 N N . ILE B 1 132 ? 18.609 3.65 15.555 1 96.5 132 ILE B N 1
ATOM 2938 C CA . ILE B 1 132 ? 17.531 2.664 15.547 1 96.5 132 ILE B CA 1
ATOM 2939 C C . ILE B 1 132 ? 16.875 2.631 14.172 1 96.5 132 ILE B C 1
ATOM 2941 O O . ILE B 1 132 ? 16.594 1.555 13.633 1 96.5 132 ILE B O 1
ATOM 2945 N N . SER B 1 133 ? 16.609 3.791 13.625 1 95.94 133 SER B N 1
ATOM 2946 C CA . SER B 1 133 ? 16.016 3.879 12.305 1 95.94 133 SER B CA 1
ATOM 2947 C C . SER B 1 133 ? 16.906 3.24 11.242 1 95.94 133 SER B C 1
ATOM 2949 O O . SER B 1 133 ? 16.422 2.521 10.367 1 95.94 133 SER B O 1
ATOM 2951 N N . THR B 1 134 ? 18.156 3.531 11.352 1 97.38 134 THR B N 1
ATOM 2952 C CA . THR B 1 134 ? 19.109 2.973 10.406 1 97.38 134 THR B CA 1
ATOM 2953 C C . THR B 1 134 ? 19.141 1.45 10.5 1 97.38 134 THR B C 1
ATOM 2955 O O . THR B 1 134 ? 19.094 0.759 9.484 1 97.38 134 THR B O 1
ATOM 2958 N N . CYS B 1 135 ? 19.141 0.918 11.695 1 98.12 135 CYS B N 1
ATOM 2959 C CA . CYS B 1 135 ? 19.141 -0.523 11.922 1 98.12 135 CYS B CA 1
ATOM 2960 C C . CYS B 1 135 ? 17.875 -1.159 11.383 1 98.12 135 CYS B C 1
ATOM 2962 O O . CYS B 1 135 ? 17.906 -2.244 10.805 1 98.12 135 CYS B O 1
ATOM 2964 N N . ALA B 1 136 ? 16.812 -0.492 11.586 1 97.75 136 ALA B N 1
ATOM 2965 C CA . ALA B 1 136 ? 15.539 -0.997 11.094 1 97.75 136 ALA B CA 1
ATOM 2966 C C . ALA B 1 136 ? 15.523 -1.04 9.57 1 97.75 136 ALA B C 1
ATOM 2968 O O . ALA B 1 136 ? 15.078 -2.025 8.969 1 97.75 136 ALA B O 1
ATOM 2969 N N . LEU B 1 137 ? 15.977 0.006 8.938 1 97.94 137 LEU B N 1
ATOM 2970 C CA . LEU B 1 137 ? 16 0.104 7.484 1 97.94 137 LEU B CA 1
ATOM 2971 C C . LEU B 1 137 ? 16.859 -1.002 6.883 1 97.94 137 LEU B C 1
ATOM 2973 O O . LEU B 1 137 ? 16.406 -1.728 5.992 1 97.94 137 LEU B O 1
ATOM 2977 N N . TYR B 1 138 ? 18.031 -1.166 7.375 1 98.12 138 TYR B N 1
ATOM 2978 C CA . TYR B 1 138 ? 18.953 -2.164 6.824 1 98.12 138 TYR B CA 1
ATOM 2979 C C . TYR B 1 138 ? 18.562 -3.564 7.289 1 98.12 138 TYR B C 1
ATOM 2981 O O . TYR B 1 138 ? 18.859 -4.551 6.613 1 98.12 138 TYR B O 1
ATOM 2989 N N . GLY B 1 139 ? 17.969 -3.658 8.492 1 98.31 139 GLY B N 1
ATOM 2990 C CA . GLY B 1 139 ? 17.406 -4.934 8.922 1 98.31 139 GLY B CA 1
ATOM 2991 C C . GLY B 1 139 ? 16.359 -5.48 7.98 1 98.31 139 GLY B C 1
ATOM 2992 O O . GLY B 1 139 ? 16.422 -6.645 7.578 1 98.31 139 GLY B O 1
ATOM 2993 N N . VAL B 1 140 ? 15.445 -4.625 7.633 1 98.06 140 VAL B N 1
ATOM 2994 C CA . VAL B 1 140 ? 14.383 -5.027 6.719 1 98.06 140 VAL B CA 1
ATOM 2995 C C . VAL B 1 140 ? 14.969 -5.352 5.348 1 98.06 140 VAL B C 1
ATOM 2997 O O . VAL B 1 140 ? 14.57 -6.328 4.707 1 98.06 140 VAL B O 1
ATOM 3000 N N . ALA B 1 141 ? 15.891 -4.5 4.898 1 98.31 141 ALA B N 1
ATOM 3001 C CA . ALA B 1 141 ? 16.578 -4.781 3.643 1 98.31 141 ALA B CA 1
ATOM 3002 C C . ALA B 1 141 ? 17.266 -6.145 3.688 1 98.31 141 ALA B C 1
ATOM 3004 O O . ALA B 1 141 ? 17.203 -6.914 2.729 1 98.31 141 ALA B O 1
ATOM 3005 N N . GLY B 1 142 ? 17.922 -6.434 4.793 1 98.38 142 GLY B N 1
ATOM 3006 C CA . GLY B 1 142 ? 18.594 -7.715 4.973 1 98.38 142 GLY B CA 1
ATOM 3007 C C . GLY B 1 142 ? 17.641 -8.891 4.914 1 98.38 142 GLY B C 1
ATOM 3008 O O . GLY B 1 142 ? 17.969 -9.945 4.363 1 98.38 142 GLY B O 1
ATOM 3009 N N . CYS B 1 143 ? 16.484 -8.703 5.453 1 98.44 143 CYS B N 1
ATOM 3010 C CA . CYS B 1 143 ? 15.484 -9.758 5.426 1 98.44 143 CYS B CA 1
ATOM 3011 C C . CYS B 1 143 ? 15.047 -10.055 3.998 1 98.44 143 CYS B C 1
ATOM 3013 O O . CYS B 1 143 ? 14.875 -11.219 3.631 1 98.44 143 CYS B O 1
ATOM 3015 N N . VAL B 1 144 ? 14.859 -9.023 3.213 1 98.31 144 VAL B N 1
ATOM 3016 C CA . VAL B 1 144 ? 14.484 -9.219 1.818 1 98.31 144 VAL B CA 1
ATOM 3017 C C . VAL B 1 144 ? 15.609 -9.93 1.067 1 98.31 144 VAL B C 1
ATOM 3019 O O . VAL B 1 144 ? 15.359 -10.883 0.329 1 98.31 144 VAL B O 1
ATOM 3022 N N . VAL B 1 145 ? 16.812 -9.492 1.274 1 97.75 145 VAL B N 1
ATOM 3023 C CA . VAL B 1 145 ? 17.984 -10.094 0.651 1 97.75 145 VAL B CA 1
ATOM 3024 C C . VAL B 1 145 ? 18.062 -11.57 1.027 1 97.75 145 VAL B C 1
ATOM 3026 O O . VAL B 1 145 ? 18.234 -12.438 0.16 1 97.75 145 VAL B O 1
ATOM 3029 N N . PHE B 1 146 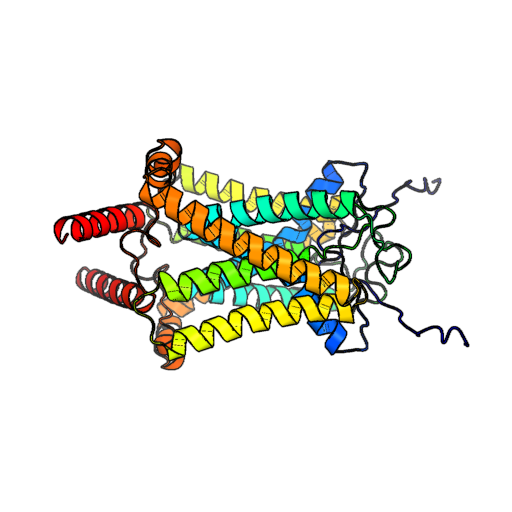? 17.891 -11.828 2.273 1 97.69 146 PHE B N 1
ATOM 3030 C CA . PHE B 1 146 ? 17.922 -13.195 2.785 1 97.69 146 PHE B CA 1
ATOM 3031 C C . PHE B 1 146 ? 16.844 -14.039 2.123 1 97.69 146 PHE B C 1
ATOM 3033 O O . PHE B 1 146 ? 17.078 -15.18 1.739 1 97.69 146 PHE B O 1
ATOM 3040 N N . SER B 1 147 ? 15.703 -13.516 1.971 1 97 147 SER B N 1
ATOM 3041 C CA . SER B 1 147 ? 14.578 -14.25 1.413 1 97 147 SER B CA 1
ATOM 3042 C C . SER B 1 147 ? 14.859 -14.695 -0.019 1 97 147 SER B C 1
ATOM 3044 O O . SER B 1 147 ? 14.484 -15.797 -0.417 1 97 147 SER B O 1
ATOM 3046 N N . ARG B 1 148 ? 15.562 -13.867 -0.777 1 94.94 148 ARG B N 1
ATOM 3047 C CA . ARG B 1 148 ? 15.852 -14.18 -2.17 1 94.94 148 ARG B CA 1
ATOM 3048 C C . ARG B 1 148 ? 16.781 -15.391 -2.273 1 94.94 148 ARG B C 1
ATOM 3050 O O . ARG B 1 148 ? 16.688 -16.172 -3.217 1 94.94 148 ARG B O 1
ATOM 3057 N N . VAL B 1 149 ? 17.641 -15.492 -1.348 1 95.06 149 VAL B N 1
ATOM 3058 C CA . VAL B 1 149 ? 18.594 -16.594 -1.33 1 95.06 149 VAL B CA 1
ATOM 3059 C C . VAL B 1 149 ? 17.922 -17.844 -0.755 1 95.06 149 VAL B C 1
ATOM 3061 O O . VAL B 1 149 ? 18.031 -18.938 -1.316 1 95.06 149 VAL B O 1
ATOM 3064 N N . TYR B 1 150 ? 17.203 -17.594 0.321 1 94.25 150 TYR B N 1
ATOM 3065 C CA . TYR B 1 150 ? 16.578 -18.719 1.019 1 94.25 150 TYR B CA 1
ATOM 3066 C C . TYR B 1 150 ? 15.547 -19.406 0.131 1 94.25 150 TYR B C 1
ATOM 3068 O O . TYR B 1 150 ? 15.375 -20.625 0.193 1 94.25 150 TYR B O 1
ATOM 3076 N N . LEU B 1 151 ? 14.906 -18.688 -0.706 1 92.25 151 LEU B N 1
ATOM 3077 C CA . LEU B 1 151 ? 13.891 -19.234 -1.591 1 92.25 151 LEU B CA 1
ATOM 3078 C C . LEU B 1 151 ? 14.5 -19.688 -2.916 1 92.25 151 LEU B C 1
ATOM 3080 O O . LEU B 1 151 ? 13.773 -20.047 -3.85 1 92.25 151 LEU B O 1
ATOM 3084 N N . TYR B 1 152 ? 15.797 -19.516 -3.111 1 89.56 152 TYR B N 1
ATOM 3085 C CA . TYR B 1 152 ? 16.594 -20.062 -4.199 1 89.56 152 TYR B CA 1
ATOM 3086 C C . TYR B 1 152 ? 16.391 -19.25 -5.48 1 89.56 152 TYR B C 1
ATOM 3088 O O . TYR B 1 152 ? 16.609 -19.766 -6.582 1 89.56 152 TYR B O 1
ATOM 3096 N N . TYR B 1 153 ? 15.992 -18.062 -5.305 1 88.88 153 TYR B N 1
ATOM 3097 C CA . TYR B 1 153 ? 15.789 -17.234 -6.484 1 88.88 153 TYR B CA 1
ATOM 3098 C C . TYR B 1 153 ? 17.109 -16.656 -6.988 1 88.88 153 TYR B C 1
ATOM 3100 O O . TYR B 1 153 ? 17.281 -16.438 -8.188 1 88.88 153 TYR B O 1
ATOM 3108 N N . HIS B 1 154 ? 17.969 -16.391 -6.055 1 93.38 154 HIS B N 1
ATOM 3109 C CA . HIS B 1 154 ? 19.25 -15.766 -6.383 1 93.38 154 HIS B CA 1
ATOM 3110 C C . HIS B 1 154 ? 20.375 -16.344 -5.547 1 93.38 154 HIS B C 1
ATOM 3112 O O . HIS B 1 154 ? 20.141 -16.938 -4.492 1 93.38 154 HIS B O 1
ATOM 3118 N N . SER B 1 155 ? 21.578 -16.234 -6.094 1 94.75 155 SER B N 1
ATOM 3119 C CA . SER B 1 155 ? 22.766 -16.594 -5.328 1 94.75 155 SER B CA 1
ATOM 3120 C C . SER B 1 155 ? 23.188 -15.453 -4.402 1 94.75 155 SER B C 1
ATOM 3122 O O . SER B 1 155 ? 22.703 -14.328 -4.539 1 94.75 155 SER B O 1
ATOM 3124 N N . LEU B 1 156 ? 24.047 -15.82 -3.455 1 95.38 156 LEU B N 1
ATOM 3125 C CA . LEU B 1 156 ? 24.547 -14.812 -2.525 1 95.38 156 LEU B CA 1
ATOM 3126 C C . LEU B 1 156 ? 25.281 -13.703 -3.27 1 95.38 156 LEU B C 1
ATOM 3128 O O . LEU B 1 156 ? 25.125 -12.523 -2.932 1 95.38 156 LEU B O 1
ATOM 3132 N N . GLY B 1 157 ? 26.047 -14.094 -4.254 1 96.12 157 GLY B N 1
ATOM 3133 C CA . GLY B 1 157 ? 26.734 -13.102 -5.055 1 96.12 157 GLY B CA 1
ATOM 3134 C C . GLY B 1 157 ? 25.812 -12.148 -5.773 1 96.12 157 GLY B C 1
ATOM 3135 O O . GLY B 1 157 ? 26.031 -10.938 -5.781 1 96.12 157 GLY B O 1
ATOM 3136 N N . GLN B 1 158 ? 24.766 -12.602 -6.285 1 96.5 158 GLN B N 1
ATOM 3137 C CA . GLN B 1 158 ? 23.812 -11.797 -7.043 1 96.5 158 GLN B CA 1
ATOM 3138 C C . GLN B 1 158 ? 23.109 -10.789 -6.145 1 96.5 158 GLN B C 1
ATOM 3140 O O . GLN B 1 158 ? 22.859 -9.648 -6.555 1 96.5 158 GLN B O 1
ATOM 3145 N N . VAL B 1 159 ? 22.766 -11.172 -4.906 1 97.75 159 VAL B N 1
ATOM 3146 C CA . VAL B 1 159 ? 22.047 -10.273 -4.008 1 97.75 159 VAL B CA 1
ATOM 3147 C C . VAL B 1 159 ? 23.016 -9.234 -3.439 1 97.75 159 VAL B C 1
ATOM 3149 O O . VAL B 1 159 ? 22.641 -8.078 -3.225 1 97.75 159 VAL B O 1
ATOM 3152 N N . LEU B 1 160 ? 24.266 -9.625 -3.236 1 97.69 160 LEU B N 1
ATOM 3153 C CA . LEU B 1 160 ? 25.25 -8.68 -2.703 1 97.69 160 LEU B CA 1
ATOM 3154 C C . LEU B 1 160 ? 25.578 -7.602 -3.729 1 97.69 160 LEU B C 1
ATOM 3156 O O . LEU B 1 160 ? 25.703 -6.422 -3.379 1 97.69 160 LEU B O 1
ATOM 3160 N N . VAL B 1 161 ? 25.719 -8.016 -4.926 1 97.81 161 VAL B N 1
ATOM 3161 C CA . VAL B 1 161 ? 25.922 -7.031 -5.984 1 97.81 161 VAL B CA 1
ATOM 3162 C C . VAL B 1 161 ? 24.688 -6.129 -6.094 1 97.81 161 VAL B C 1
ATOM 3164 O O . VAL B 1 161 ? 24.812 -4.914 -6.266 1 97.81 161 VAL B O 1
ATOM 3167 N N . GLY B 1 162 ? 23.516 -6.688 -5.949 1 98.31 162 GLY B N 1
ATOM 3168 C CA . GLY B 1 162 ? 22.281 -5.918 -5.98 1 98.31 162 GLY B CA 1
ATOM 3169 C C . GLY B 1 162 ? 22.219 -4.848 -4.91 1 98.31 162 GLY B C 1
ATOM 3170 O O . GLY B 1 162 ? 22 -3.674 -5.211 1 98.31 162 GLY B O 1
ATOM 3171 N N . VAL B 1 163 ? 22.5 -5.262 -3.725 1 98.31 163 VAL B N 1
ATOM 3172 C CA . VAL B 1 163 ? 22.422 -4.324 -2.611 1 98.31 163 VAL B CA 1
ATOM 3173 C C . VAL B 1 163 ? 23.453 -3.217 -2.789 1 98.31 163 VAL B C 1
ATOM 3175 O O . VAL B 1 163 ? 23.172 -2.047 -2.516 1 98.31 163 VAL B O 1
ATOM 3178 N N . SER B 1 164 ? 24.625 -3.58 -3.236 1 98.44 164 SER B N 1
ATOM 3179 C CA . SER B 1 164 ? 25.703 -2.611 -3.418 1 98.44 164 SER B CA 1
ATOM 3180 C C . SER B 1 164 ? 25.359 -1.605 -4.512 1 98.44 164 SER B C 1
ATOM 3182 O O . SER B 1 164 ? 25.516 -0.398 -4.324 1 98.44 164 SER B O 1
ATOM 3184 N N . LEU B 1 165 ? 24.922 -2.129 -5.57 1 98.56 165 LEU B N 1
ATOM 3185 C CA . LEU B 1 165 ? 24.531 -1.247 -6.664 1 98.56 165 LEU B CA 1
ATOM 3186 C C . LEU B 1 165 ? 23.359 -0.363 -6.254 1 98.56 165 LEU B C 1
ATOM 3188 O O . LEU B 1 165 ? 23.359 0.839 -6.531 1 98.56 165 LEU B O 1
ATOM 3192 N N . GLY B 1 166 ? 22.359 -0.944 -5.633 1 98.81 166 GLY B N 1
ATOM 3193 C CA . GLY B 1 166 ? 21.219 -0.176 -5.129 1 98.81 166 GLY B CA 1
ATOM 3194 C C . GLY B 1 166 ? 21.641 0.92 -4.164 1 98.81 166 GLY B C 1
ATOM 3195 O O . GLY B 1 166 ? 21.109 2.037 -4.227 1 98.81 166 GLY B O 1
ATOM 3196 N N . SER B 1 167 ? 22.547 0.549 -3.312 1 98.75 167 SER B N 1
ATOM 3197 C CA . SER B 1 167 ? 23.031 1.533 -2.352 1 98.75 167 SER B CA 1
ATOM 3198 C C . SER B 1 167 ? 23.75 2.686 -3.055 1 98.75 167 SER B C 1
ATOM 3200 O O . SER B 1 167 ? 23.547 3.85 -2.701 1 98.75 167 SER B O 1
ATOM 3202 N N . PHE B 1 168 ? 24.516 2.365 -3.992 1 98.75 168 PHE B N 1
ATOM 3203 C CA . PHE B 1 168 ? 25.219 3.385 -4.758 1 98.75 168 PHE B CA 1
ATOM 3204 C C . PHE B 1 168 ? 24.234 4.297 -5.48 1 98.75 168 PHE B C 1
ATOM 3206 O O . PHE B 1 168 ? 24.359 5.523 -5.434 1 98.75 168 PHE B O 1
ATOM 3213 N N . ILE B 1 169 ? 23.281 3.752 -6.117 1 98.75 169 ILE B N 1
ATOM 3214 C CA . ILE B 1 169 ? 22.297 4.527 -6.859 1 98.75 169 ILE B CA 1
ATOM 3215 C C . ILE B 1 169 ? 21.453 5.355 -5.891 1 98.75 169 ILE B C 1
ATOM 3217 O O . ILE B 1 169 ? 21.141 6.516 -6.168 1 98.75 169 ILE B O 1
ATOM 3221 N N . GLY B 1 170 ? 21.031 4.719 -4.758 1 98.75 170 GLY B N 1
ATOM 3222 C CA . GLY B 1 170 ? 20.281 5.445 -3.746 1 98.75 170 GLY B CA 1
ATOM 3223 C C . GLY B 1 170 ? 21.016 6.664 -3.219 1 98.75 170 GLY B C 1
ATOM 3224 O O . GLY B 1 170 ? 20.422 7.738 -3.076 1 98.75 170 GLY B O 1
ATOM 3225 N N . ALA B 1 171 ? 22.312 6.504 -2.979 1 98.56 171 ALA B N 1
ATOM 3226 C CA . ALA B 1 171 ? 23.141 7.613 -2.496 1 98.56 171 ALA B CA 1
ATOM 3227 C C . ALA B 1 171 ? 23.281 8.695 -3.564 1 98.56 171 ALA B C 1
ATOM 3229 O O . ALA B 1 171 ? 23.109 9.883 -3.277 1 98.56 171 ALA B O 1
ATOM 3230 N N . SER B 1 172 ? 23.562 8.289 -4.766 1 98.69 172 SER B N 1
ATOM 3231 C CA . SER B 1 172 ? 23.703 9.234 -5.871 1 98.69 172 SER B CA 1
ATOM 3232 C C . SER B 1 172 ? 22.422 9.992 -6.137 1 98.69 172 SER B C 1
ATOM 3234 O O . SER B 1 172 ? 22.438 11.203 -6.379 1 98.69 172 SER B O 1
ATOM 3236 N N . TYR B 1 173 ? 21.328 9.273 -6.07 1 98.5 173 TYR B N 1
ATOM 3237 C CA . TYR B 1 173 ? 20.016 9.875 -6.305 1 98.5 173 TYR B CA 1
ATOM 3238 C C . TYR B 1 173 ? 19.703 10.914 -5.234 1 98.5 173 TYR B C 1
ATOM 3240 O O . TYR B 1 173 ? 19.172 11.984 -5.535 1 98.5 173 TYR B O 1
ATOM 3248 N N . PHE B 1 174 ? 20.031 10.594 -4.027 1 97.94 174 PHE B N 1
ATOM 3249 C CA . PHE B 1 174 ? 19.812 11.516 -2.922 1 97.94 174 PHE B CA 1
ATOM 3250 C C . PHE B 1 174 ? 20.562 12.828 -3.164 1 97.94 174 PHE B C 1
ATOM 3252 O O . PHE B 1 174 ? 20 13.906 -2.963 1 97.94 174 PHE B O 1
ATOM 3259 N N . VAL B 1 175 ? 21.797 12.75 -3.633 1 97.5 175 VAL B N 1
ATOM 3260 C CA . VAL B 1 175 ? 22.609 13.93 -3.912 1 97.5 175 VAL B CA 1
ATOM 3261 C C . VAL B 1 175 ? 22 14.719 -5.07 1 97.5 175 VAL B C 1
ATOM 3263 O O . VAL B 1 175 ? 21.891 15.945 -4.996 1 97.5 175 VAL B O 1
ATOM 3266 N N . VAL B 1 176 ? 21.609 14.016 -6.074 1 97.88 176 VAL B N 1
ATOM 3267 C CA . VAL B 1 176 ? 21.031 14.648 -7.254 1 97.88 176 VAL B CA 1
ATOM 3268 C C . VAL B 1 176 ? 19.781 15.414 -6.859 1 97.88 176 VAL B C 1
ATOM 3270 O O . VAL B 1 176 ? 19.562 16.547 -7.301 1 97.88 176 VAL B O 1
ATOM 3273 N N . ILE B 1 177 ? 18.953 14.828 -6.059 1 96.88 177 ILE B N 1
ATOM 3274 C CA . ILE B 1 177 ? 17.719 15.477 -5.641 1 96.88 177 ILE B CA 1
ATOM 3275 C C . ILE B 1 177 ? 18.031 16.672 -4.738 1 96.88 177 ILE B C 1
ATOM 3277 O O . ILE B 1 177 ? 17.359 17.688 -4.801 1 96.88 177 ILE B O 1
ATOM 3281 N N . GLY B 1 178 ? 19.031 16.516 -3.855 1 94.75 178 GLY B N 1
ATOM 3282 C CA . GLY B 1 178 ? 19.484 17.641 -3.064 1 94.75 178 GLY B CA 1
ATOM 3283 C C . GLY B 1 178 ? 19.906 18.828 -3.908 1 94.75 178 GLY B C 1
ATOM 3284 O O . GLY B 1 178 ? 19.547 19.969 -3.615 1 94.75 178 GLY B O 1
ATOM 3285 N N . ILE B 1 179 ? 20.641 18.594 -4.961 1 96.25 179 ILE B N 1
ATOM 3286 C CA . ILE B 1 179 ? 21.078 19.641 -5.883 1 96.25 179 ILE B CA 1
ATOM 3287 C C . ILE B 1 179 ? 19.859 20.25 -6.59 1 96.25 179 ILE B C 1
ATOM 3289 O O . ILE B 1 179 ? 19.75 21.469 -6.699 1 96.25 179 ILE B O 1
ATOM 3293 N N . ALA B 1 180 ? 18.969 19.391 -7.023 1 96.31 180 ALA B N 1
ATOM 3294 C CA . ALA B 1 180 ? 17.766 19.844 -7.711 1 96.31 180 ALA B CA 1
ATOM 3295 C C . ALA B 1 180 ? 16.938 20.766 -6.824 1 96.31 180 ALA B C 1
ATOM 3297 O O . ALA B 1 180 ? 16.375 21.766 -7.301 1 96.31 180 ALA B O 1
ATOM 3298 N N . ARG B 1 181 ? 16.859 20.469 -5.582 1 93.38 181 ARG B N 1
ATOM 3299 C CA . ARG B 1 181 ? 16.125 21.297 -4.641 1 93.38 181 ARG B CA 1
ATOM 3300 C C . ARG B 1 181 ? 16.859 22.625 -4.398 1 93.38 181 ARG B C 1
ATOM 3302 O O . ARG B 1 181 ? 16.219 23.672 -4.324 1 93.38 181 ARG B O 1
ATOM 3309 N N . SER B 1 182 ? 18.156 22.562 -4.316 1 92.25 182 SER B N 1
ATOM 3310 C CA . SER B 1 182 ? 18.953 23.75 -4.035 1 92.25 182 SER B CA 1
ATOM 3311 C C . SER B 1 182 ? 18.875 24.766 -5.176 1 92.25 182 SER B C 1
ATOM 3313 O O . SER B 1 182 ? 18.875 25.969 -4.941 1 92.25 182 SER B O 1
ATOM 3315 N N . ILE B 1 183 ? 18.719 24.234 -6.375 1 95.19 183 ILE B N 1
ATOM 3316 C CA . ILE B 1 183 ? 18.688 25.156 -7.508 1 95.19 183 ILE B CA 1
ATOM 3317 C C . ILE B 1 183 ? 17.234 25.547 -7.824 1 95.19 183 ILE B C 1
ATOM 3319 O O . ILE B 1 183 ? 16.984 26.25 -8.797 1 95.19 183 ILE B O 1
ATOM 3323 N N . GLY B 1 184 ? 16.312 25 -7.148 1 93.81 184 GLY B N 1
ATOM 3324 C CA . GLY B 1 184 ? 14.93 25.422 -7.238 1 93.81 184 GLY B CA 1
ATOM 3325 C C . GLY B 1 184 ? 14.133 24.672 -8.281 1 93.81 184 GLY B C 1
ATOM 3326 O O . GLY B 1 184 ? 13.047 25.094 -8.68 1 93.81 184 GLY B O 1
ATOM 3327 N N . PHE B 1 185 ? 14.688 23.578 -8.711 1 95.69 185 PHE B N 1
ATOM 3328 C CA . PHE B 1 185 ? 14.031 22.812 -9.758 1 95.69 185 PHE B CA 1
ATOM 3329 C C . PHE B 1 185 ? 12.727 22.203 -9.25 1 95.69 185 PHE B C 1
ATOM 3331 O O . PHE B 1 185 ? 11.719 22.203 -9.953 1 95.69 185 PHE B O 1
ATOM 3338 N N . ILE B 1 186 ? 12.727 21.688 -8.062 1 95.44 186 ILE B N 1
ATOM 3339 C CA . ILE B 1 186 ? 11.531 21.078 -7.492 1 95.44 186 ILE B CA 1
ATOM 3340 C C . ILE B 1 186 ? 10.461 22.141 -7.266 1 95.44 186 ILE B C 1
ATOM 3342 O O . ILE B 1 186 ? 9.281 21.906 -7.52 1 95.44 186 ILE B O 1
ATOM 3346 N N . ASP B 1 187 ? 10.859 23.266 -6.844 1 93.69 187 ASP B N 1
ATOM 3347 C CA . ASP B 1 187 ? 9.93 24.375 -6.668 1 93.69 187 ASP B CA 1
ATOM 3348 C C . ASP B 1 187 ? 9.305 24.781 -8 1 93.69 187 ASP B C 1
ATOM 3350 O O . ASP B 1 187 ? 8.133 25.172 -8.047 1 93.69 187 ASP B O 1
ATOM 3354 N N . PHE B 1 188 ? 10.148 24.766 -8.969 1 95.75 188 PHE B N 1
ATOM 3355 C CA . PHE B 1 188 ? 9.664 25.062 -10.312 1 95.75 188 PHE B CA 1
ATOM 3356 C C . PHE B 1 188 ? 8.539 24.109 -10.711 1 95.75 188 PHE B C 1
ATOM 3358 O O . PHE B 1 188 ? 7.512 24.547 -11.242 1 95.75 188 PHE B O 1
ATOM 3365 N N . ILE B 1 189 ? 8.695 22.844 -10.43 1 96.12 189 ILE B N 1
ATOM 3366 C CA . ILE B 1 189 ? 7.699 21.828 -10.742 1 96.12 189 ILE B CA 1
ATOM 3367 C C . ILE B 1 189 ? 6.445 22.062 -9.906 1 96.12 189 ILE B C 1
ATOM 3369 O O . ILE B 1 189 ? 5.324 21.953 -10.414 1 96.12 189 ILE B O 1
ATOM 3373 N N . LEU B 1 190 ? 6.578 22.406 -8.688 1 95.12 190 LEU B N 1
ATOM 3374 C CA . LEU B 1 190 ? 5.457 22.656 -7.785 1 95.12 190 LEU B CA 1
ATOM 3375 C C . LEU B 1 190 ? 4.641 23.844 -8.258 1 95.12 190 LEU B C 1
ATOM 3377 O O . LEU B 1 190 ? 3.48 24 -7.871 1 95.12 190 LEU B O 1
ATOM 3381 N N . GLY B 1 191 ? 5.258 24.688 -9.062 1 93.94 191 GLY B N 1
ATOM 3382 C CA . GLY B 1 191 ? 4.602 25.891 -9.57 1 93.94 191 GLY B CA 1
ATOM 3383 C C . GLY B 1 191 ? 3.711 25.609 -10.766 1 93.94 191 GLY B C 1
ATOM 3384 O O . GLY B 1 191 ? 2.922 26.469 -11.172 1 93.94 191 GLY B O 1
ATOM 3385 N N . TRP B 1 192 ? 3.83 24.438 -11.289 1 96.06 192 TRP B N 1
ATOM 3386 C CA . TRP B 1 192 ? 2.994 24.094 -12.438 1 96.06 192 TRP B CA 1
ATOM 3387 C C . TRP B 1 192 ? 1.518 24.094 -12.055 1 96.06 192 TRP B C 1
ATOM 3389 O O . TRP B 1 192 ? 1.148 23.625 -10.977 1 96.06 192 TRP B O 1
ATOM 3399 N N . PRO B 1 193 ? 0.685 24.609 -12.914 1 95 193 PRO B N 1
ATOM 3400 C CA . PRO B 1 193 ? -0.744 24.719 -12.609 1 95 193 PRO B CA 1
ATOM 3401 C C . PRO B 1 193 ? -1.375 23.375 -12.258 1 95 193 PRO B C 1
ATOM 3403 O O . PRO B 1 193 ? -2.186 23.297 -11.336 1 95 193 PRO B O 1
ATOM 3406 N N . ILE B 1 194 ? -1.003 22.359 -12.938 1 94 194 ILE B N 1
ATOM 3407 C CA . ILE B 1 194 ? -1.597 21.047 -12.695 1 94 194 ILE B CA 1
ATOM 3408 C C . ILE B 1 194 ? -1.189 20.531 -11.32 1 94 194 ILE B C 1
ATOM 3410 O O . ILE B 1 194 ? -1.972 19.859 -10.641 1 94 194 ILE B O 1
ATOM 3414 N N . VAL B 1 195 ? -0.005 20.812 -10.922 1 94.75 195 VAL B N 1
ATOM 3415 C CA . VAL B 1 195 ? 0.504 20.391 -9.617 1 94.75 195 VAL B CA 1
ATOM 3416 C C . VAL B 1 195 ? -0.224 21.156 -8.508 1 94.75 195 VAL B C 1
ATOM 3418 O O . VAL B 1 195 ? -0.619 20.562 -7.504 1 94.75 195 VAL B O 1
ATOM 3421 N N . LYS B 1 196 ? -0.485 22.406 -8.766 1 93.06 196 LYS B N 1
ATOM 3422 C CA . LYS B 1 196 ? -1.225 23.234 -7.816 1 93.06 196 LYS B CA 1
ATOM 3423 C C . LYS B 1 196 ? -2.686 22.797 -7.734 1 93.06 196 LYS B C 1
ATOM 3425 O O . LYS B 1 196 ? -3.297 22.859 -6.664 1 93.06 196 LYS B O 1
ATOM 3430 N N . LEU B 1 197 ? -3.102 22.422 -8.883 1 92.56 197 LEU B N 1
ATOM 3431 C CA . LEU B 1 197 ? -4.492 21.984 -8.945 1 92.56 197 LEU B CA 1
ATOM 3432 C C . LEU B 1 197 ? -4.734 20.797 -8.016 1 92.56 197 LEU B C 1
ATOM 3434 O O . LEU B 1 197 ? -5.816 20.672 -7.43 1 92.56 197 LEU B O 1
ATOM 3438 N N . PHE B 1 198 ? -3.723 19.984 -7.777 1 93.88 198 PHE B N 1
ATOM 3439 C CA . PHE B 1 198 ? -3.873 18.797 -6.945 1 93.88 198 PHE B CA 1
ATOM 3440 C C . PHE B 1 198 ? -3.309 19.031 -5.551 1 93.88 198 PHE B C 1
ATOM 3442 O O . PHE B 1 198 ? -3.15 18.094 -4.77 1 93.88 198 PHE B O 1
ATOM 3449 N N . TRP B 1 199 ? -2.926 20.266 -5.254 1 95.81 199 TRP B N 1
ATOM 3450 C CA . TRP B 1 199 ? -2.486 20.703 -3.934 1 95.81 199 TRP B CA 1
ATOM 3451 C C . TRP B 1 199 ? -1.256 19.922 -3.484 1 95.81 199 TRP B C 1
ATOM 3453 O O . TRP B 1 199 ? -1.188 19.453 -2.344 1 95.81 199 TRP B O 1
ATOM 3463 N N . VAL B 1 200 ? -0.339 19.625 -4.473 1 96.62 200 VAL B N 1
ATOM 3464 C CA . VAL B 1 200 ? 0.901 18.922 -4.16 1 96.62 200 VAL B CA 1
ATOM 3465 C C . VAL B 1 200 ? 1.837 19.844 -3.387 1 96.62 200 VAL B C 1
ATOM 3467 O O . VAL B 1 200 ? 1.981 21.016 -3.729 1 96.62 200 VAL B O 1
ATOM 3470 N N . LYS B 1 201 ? 2.41 19.328 -2.334 1 95.25 201 LYS B N 1
ATOM 3471 C CA . LYS B 1 201 ? 3.285 20.141 -1.495 1 95.25 201 LYS B CA 1
ATOM 3472 C C . LYS B 1 201 ? 4.625 19.453 -1.26 1 95.25 201 LYS B C 1
ATOM 3474 O O . LYS B 1 201 ? 4.793 18.281 -1.612 1 95.25 201 LYS B O 1
ATOM 3479 N N . ASP B 1 202 ? 5.594 20.125 -0.779 1 93.31 202 ASP B N 1
ATOM 3480 C CA . ASP B 1 202 ? 6.898 19.609 -0.359 1 93.31 202 ASP B CA 1
ATOM 3481 C C . ASP B 1 202 ? 7.195 20 1.089 1 93.31 202 ASP B C 1
ATOM 3483 O O . ASP B 1 202 ? 8.219 20.625 1.373 1 93.31 202 ASP B O 1
ATOM 3487 N N . SER B 1 203 ? 6.324 19.531 1.937 1 90.38 203 SER B N 1
ATOM 3488 C CA . SER B 1 203 ? 6.469 19.875 3.346 1 90.38 203 SER B CA 1
ATOM 3489 C C . SER B 1 203 ? 7.633 19.141 3.988 1 90.38 203 SER B C 1
ATOM 3491 O O . SER B 1 203 ? 8.172 19.578 5.004 1 90.38 203 SER B O 1
ATOM 3493 N N . VAL B 1 204 ? 8.031 18.078 3.396 1 84.69 204 VAL B N 1
ATOM 3494 C CA . VAL B 1 204 ? 9.148 17.297 3.92 1 84.69 204 VAL B CA 1
ATOM 3495 C C . VAL B 1 204 ? 10.43 18.141 3.875 1 84.69 204 VAL B C 1
ATOM 3497 O O . VAL B 1 204 ? 11.281 18.016 4.754 1 84.69 204 VAL B O 1
ATOM 3500 N N . TYR B 1 205 ? 10.492 18.922 2.84 1 84.31 205 TYR B N 1
ATOM 3501 C CA . TYR B 1 205 ? 11.656 19.766 2.656 1 84.31 205 TYR B CA 1
ATOM 3502 C C . TYR B 1 205 ? 11.414 21.156 3.24 1 84.31 205 TYR B C 1
ATOM 3504 O O . TYR B 1 205 ? 12.266 21.688 3.957 1 84.31 205 TYR B O 1
ATOM 3512 N N . HIS B 1 206 ? 10.219 21.625 2.92 1 84.5 206 HIS B N 1
ATOM 3513 C CA . HIS B 1 206 ? 9.867 22.953 3.398 1 84.5 206 HIS B CA 1
ATOM 3514 C C . HIS B 1 206 ? 8.938 22.891 4.605 1 84.5 206 HIS B C 1
ATOM 3516 O O . HIS B 1 206 ? 7.789 22.453 4.48 1 84.5 206 HIS B O 1
ATOM 3522 N N . ALA B 1 207 ? 9.367 23.312 5.77 1 85.5 207 ALA B N 1
ATOM 3523 C CA . ALA B 1 207 ? 8.547 23.438 6.973 1 85.5 207 ALA B CA 1
ATOM 3524 C C . ALA B 1 207 ? 7.977 22.094 7.387 1 85.5 207 ALA B C 1
ATOM 3526 O O . ALA B 1 207 ? 6.762 21.922 7.492 1 85.5 207 ALA B O 1
ATOM 3527 N N . PRO B 1 208 ? 8.75 21.125 7.598 1 85 208 PRO B N 1
ATOM 3528 C CA . PRO B 1 208 ? 8.281 19.812 8.016 1 85 208 PRO B CA 1
ATOM 3529 C C . PRO B 1 208 ? 7.594 19.828 9.375 1 85 208 PRO B C 1
ATOM 3531 O O . PRO B 1 208 ? 7.887 20.688 10.211 1 85 208 PRO B O 1
ATOM 3534 N N . MET B 1 209 ? 6.598 18.938 9.555 1 86.56 209 MET B N 1
ATOM 3535 C CA . MET B 1 209 ? 5.945 18.734 10.844 1 86.56 209 MET B CA 1
ATOM 3536 C C . MET B 1 209 ? 6.156 17.312 11.344 1 86.56 209 MET B C 1
ATOM 3538 O O . MET B 1 209 ? 6.035 16.359 10.57 1 86.56 209 MET B O 1
ATOM 3542 N N . SER B 1 210 ? 6.461 17.203 12.602 1 86.88 210 SER B N 1
ATOM 3543 C CA . SER B 1 210 ? 6.551 15.883 13.203 1 86.88 210 SER B CA 1
ATOM 3544 C C . SER B 1 210 ? 5.168 15.312 13.5 1 86.88 210 SER B C 1
ATOM 3546 O O . SER B 1 210 ? 4.172 16.031 13.477 1 86.88 210 SER B O 1
ATOM 3548 N N . LEU B 1 211 ? 5.105 14.016 13.727 1 89.19 211 LEU B N 1
ATOM 3549 C CA . LEU B 1 211 ? 3.855 13.375 14.109 1 89.19 211 LEU B CA 1
ATOM 3550 C C . LEU B 1 211 ? 3.297 13.984 15.391 1 89.19 211 LEU B C 1
ATOM 3552 O O . LEU B 1 211 ? 2.084 14.141 15.531 1 89.19 211 LEU B O 1
ATOM 3556 N N . LYS B 1 212 ? 4.191 14.281 16.266 1 89.38 212 LYS B N 1
ATOM 3557 C CA . LYS B 1 212 ? 3.777 14.922 17.516 1 89.38 212 LYS B CA 1
ATOM 3558 C C . LYS B 1 212 ? 3.127 16.281 17.25 1 89.38 212 LYS B C 1
ATOM 3560 O O . LYS B 1 212 ? 2.078 16.594 17.812 1 89.38 212 LYS B O 1
ATOM 3565 N N . GLU B 1 213 ? 3.766 17.062 16.391 1 90.06 213 GLU B N 1
ATOM 3566 C CA . GLU B 1 213 ? 3.23 18.375 16.062 1 90.06 213 GLU B CA 1
ATOM 3567 C C . GLU B 1 213 ? 1.869 18.266 15.383 1 90.06 213 GLU B C 1
ATOM 3569 O O . GLU B 1 213 ? 0.973 19.078 15.641 1 90.06 213 GLU B O 1
ATOM 3574 N N . GLU B 1 214 ? 1.751 17.344 14.516 1 90.56 214 GLU B N 1
ATOM 3575 C CA . GLU B 1 214 ? 0.471 17.109 13.852 1 90.56 214 GLU B CA 1
ATOM 3576 C C . GLU B 1 214 ? -0.612 16.719 14.859 1 90.56 214 GLU B C 1
ATOM 3578 O O . GLU B 1 214 ? -1.754 17.172 14.75 1 90.56 214 GLU B O 1
ATOM 3583 N N . TYR B 1 215 ? -0.228 15.898 15.766 1 93.31 215 TYR B N 1
ATOM 3584 C CA . TYR B 1 215 ? -1.147 15.469 16.812 1 93.31 215 TYR B CA 1
ATOM 3585 C C . TYR B 1 215 ? -1.597 16.656 17.656 1 93.31 215 TYR B C 1
ATOM 3587 O O . TYR B 1 215 ? -2.789 16.812 17.922 1 93.31 215 TYR B O 1
ATOM 3595 N N . GLU B 1 216 ? -0.7 17.438 18.078 1 92.81 216 GLU B N 1
ATOM 3596 C CA . GLU B 1 216 ? -1.009 18.609 18.891 1 92.81 216 GLU B CA 1
ATOM 3597 C C . GLU B 1 216 ? -1.878 19.609 18.125 1 92.81 216 GLU B C 1
ATOM 3599 O O . GLU B 1 216 ? -2.779 20.219 18.703 1 92.81 216 GLU B O 1
ATOM 3604 N N . PHE B 1 217 ? -1.513 19.75 16.875 1 91.19 217 PHE B N 1
ATOM 3605 C CA . PHE B 1 217 ? -2.33 20.609 16.031 1 91.19 217 PHE B CA 1
ATOM 3606 C C . PHE B 1 217 ? -3.764 20.109 15.961 1 91.19 217 PHE B C 1
ATOM 3608 O O . PHE B 1 217 ? -4.711 20.891 16.031 1 91.19 217 PHE B O 1
ATOM 3615 N N . TRP B 1 218 ? -3.979 18.844 15.844 1 92.06 218 TRP B N 1
ATOM 3616 C CA . TRP B 1 218 ? -5.305 18.234 15.82 1 92.06 218 TRP B CA 1
ATOM 3617 C C . TRP B 1 218 ? -6.043 18.484 17.125 1 92.06 218 TRP B C 1
ATOM 3619 O O . TRP B 1 218 ? -7.234 18.797 17.125 1 92.06 218 TRP B O 1
ATOM 3629 N N . ILE B 1 219 ? -5.371 18.344 18.25 1 92.5 219 ILE B N 1
ATOM 3630 C CA . ILE B 1 219 ? -5.973 18.578 19.562 1 92.5 219 ILE B CA 1
ATOM 3631 C C . ILE B 1 219 ? -6.48 20.016 19.641 1 92.5 219 ILE B C 1
ATOM 3633 O O . ILE B 1 219 ? -7.594 20.25 20.125 1 92.5 219 ILE B O 1
ATOM 3637 N N . THR B 1 220 ? -5.695 20.859 19.141 1 91.81 220 THR B N 1
ATOM 3638 C CA . THR B 1 220 ? -6.066 22.281 19.172 1 91.81 220 THR B CA 1
ATOM 3639 C C . THR B 1 220 ? -7.301 22.531 18.312 1 91.81 220 THR B C 1
ATOM 3641 O O . THR B 1 220 ? -8.195 23.281 18.719 1 91.81 220 THR B O 1
ATOM 3644 N N . ARG B 1 221 ? -7.371 21.953 17.203 1 90.62 221 ARG B N 1
ATOM 3645 C CA . ARG B 1 221 ? -8.523 22.109 16.328 1 90.62 221 ARG B CA 1
ATOM 3646 C C . ARG B 1 221 ? -9.781 21.516 16.938 1 90.62 221 ARG B C 1
ATOM 3648 O O . ARG B 1 221 ? -10.867 22.078 16.828 1 90.62 221 ARG B O 1
ATOM 3655 N N . LYS B 1 222 ? -9.602 20.375 17.531 1 89.31 222 LYS B N 1
ATOM 3656 C CA . LYS B 1 222 ? -10.719 19.688 18.172 1 89.31 222 LYS B CA 1
ATOM 3657 C C . LYS B 1 222 ? -11.305 20.516 19.297 1 89.31 222 LYS B C 1
ATOM 3659 O O . LYS B 1 222 ? -12.523 20.609 19.453 1 89.31 222 LYS B O 1
ATOM 3664 N N . GLU B 1 223 ? -10.445 21.094 20.062 1 90 223 GLU B N 1
ATOM 3665 C CA . GLU B 1 223 ? -10.883 21.953 21.172 1 90 223 GLU B CA 1
ATOM 3666 C C . GLU B 1 223 ? -11.617 23.188 20.672 1 90 223 GLU B C 1
ATOM 3668 O O . GLU B 1 223 ? -12.594 23.625 21.266 1 90 223 GLU B O 1
ATOM 3673 N N . LYS B 1 224 ? -11.18 23.688 19.609 1 87.81 224 LYS B N 1
ATOM 3674 C CA . LYS B 1 224 ? -11.828 24.859 19.016 1 87.81 224 LYS B CA 1
ATOM 3675 C C . LYS B 1 224 ? -13.219 24.516 18.5 1 87.81 224 LYS B C 1
ATOM 3677 O O . LYS B 1 224 ? -14.156 25.312 18.641 1 87.81 224 LYS B O 1
ATOM 3682 N N . GLU B 1 225 ? -13.383 23.359 17.922 1 84.88 225 GLU B N 1
ATOM 3683 C CA . GLU B 1 225 ? -14.672 22.922 17.406 1 84.88 225 GLU B CA 1
ATOM 3684 C C . GLU B 1 225 ? -15.656 22.641 18.531 1 84.88 225 GLU B C 1
ATOM 3686 O O . GLU B 1 225 ? -16.859 22.922 18.406 1 84.88 225 GLU B O 1
ATOM 3691 N N . ASN B 1 226 ? -15.188 22.062 19.594 1 83.69 226 ASN B N 1
ATOM 3692 C CA . ASN B 1 226 ? -16.031 21.766 20.75 1 83.69 226 ASN B CA 1
ATOM 3693 C C . ASN B 1 226 ? -16.516 23.047 21.422 1 83.69 226 ASN B C 1
ATOM 3695 O O . ASN B 1 226 ? -17.594 23.062 22.031 1 83.69 226 ASN B O 1
ATOM 3699 N N . LYS B 1 227 ? -15.773 24.172 21.328 1 77.81 227 LYS B N 1
ATOM 3700 C CA . LYS B 1 227 ? -16.172 25.453 21.922 1 77.81 227 LYS B CA 1
ATOM 3701 C C . LYS B 1 227 ? -17.219 26.156 21.062 1 77.81 227 LYS B C 1
ATOM 3703 O O . LYS B 1 227 ? -17.984 26.984 21.562 1 77.81 227 LYS B O 1
ATOM 3708 N N . LYS B 1 228 ? -17.281 25.906 19.859 1 76.62 228 LYS B N 1
ATOM 3709 C CA . LYS B 1 228 ? -18.266 26.5 18.969 1 76.62 228 LYS B CA 1
ATOM 3710 C C . LYS B 1 228 ? -19.641 25.859 19.172 1 76.62 228 LYS B C 1
ATOM 3712 O O . LYS B 1 228 ? -20.672 26.484 18.891 1 76.62 228 LYS B O 1
ATOM 3717 N N . ASP B 1 229 ? -19.812 24.594 19.609 1 59.62 229 ASP B N 1
ATOM 3718 C CA . ASP B 1 229 ? -21.094 23.938 19.859 1 59.62 229 ASP B CA 1
ATOM 3719 C C . ASP B 1 229 ? -21.562 24.219 21.297 1 59.62 229 ASP B C 1
ATOM 3721 O O . ASP B 1 229 ? -22.766 24.375 21.531 1 59.62 229 ASP B O 1
#

Sequence (458 aa):
MSSTQLNYNPIPFDDTYVLYDPNDIVSFVSVYFSLLPIGILIFYLSWFIITREIEPVIIAGGQVVNDVVNNIVKNILKEQRPFLIEGFQQNGLRSGYGMPSAHSQFMGFFATYFMLRVWLQWKDLTTSRKIISTCALYGVAGCVVFSRVYLYYHSLGQVLVGVSLGSFIGASYFVVIGIARSIGFIDFILGWPIVKLFWVKDSVYHAPMSLKEEYEFWITRKEKENKKDMSSTQLNYNPIPFDDTYVLYDPNDIVSFVSVYFSLLPIGILIFYLSWFIITREIEPVIIAGGQVVNDVVNNIVKNILKEQRPFLIEGFQQNGLRSGYGMPSAHSQFMGFFATYFMLRVWLQWKDLTTSRKIISTCALYGVAGCVVFSRVYLYYHSLGQVLVGVSLGSFIGASYFVVIGIARSIGFIDFILGWPIVKLFWVKDSVYHAPMSLKEEYEFWITRKEKENKKD

Solvent-accessible surface area (backbone atoms only — not comparable to full-atom values): 24096 Å² total; per-residue (Å²): 133,81,80,73,72,71,86,73,71,57,42,71,42,70,93,49,55,44,61,30,37,90,90,35,68,68,40,51,56,26,49,55,37,62,46,38,66,63,51,49,51,49,33,28,51,33,49,23,73,74,68,22,36,46,60,37,54,52,52,50,50,49,50,51,53,50,48,53,51,40,54,54,48,17,70,69,65,58,35,69,37,72,49,74,50,85,87,55,51,78,84,44,94,54,79,66,46,25,30,45,23,61,70,21,17,50,32,20,18,51,29,37,33,51,40,50,41,46,74,75,65,44,78,89,56,52,69,68,55,44,50,51,50,40,50,50,39,47,47,53,33,47,45,29,39,48,22,37,39,76,63,39,56,33,44,70,68,24,32,52,50,7,26,51,51,15,28,52,50,17,48,51,48,49,52,52,51,52,51,36,51,73,73,40,50,55,59,54,54,50,63,35,66,71,36,47,72,64,38,47,40,54,39,82,80,47,65,60,75,52,66,65,54,51,40,53,51,48,51,53,46,38,54,54,55,61,68,74,108,133,80,78,73,73,70,88,74,72,57,42,71,42,69,93,49,55,46,62,30,38,90,89,35,69,68,39,50,54,26,48,55,35,60,47,37,66,62,51,50,51,48,33,30,51,34,48,24,71,76,67,21,36,45,60,38,53,53,52,51,52,49,50,49,52,51,48,53,51,40,53,52,48,16,67,70,64,57,34,69,37,71,49,73,48,86,84,56,49,78,83,44,95,55,78,67,47,26,29,45,23,60,68,20,16,51,31,19,19,53,32,37,34,52,40,50,40,45,74,75,63,44,77,88,56,50,69,68,57,46,51,51,50,40,49,50,38,49,49,53,33,47,48,29,38,47,21,37,40,74,62,39,56,32,46,71,68,24,32,52,49,7,26,51,51,15,27,50,51,17,47,51,47,48,51,51,51,52,51,36,49,73,73,40,52,53,59,54,55,50,64,35,66,71,38,48,72,63,41,47,38,55,38,84,80,47,65,61,76,52,66,64,53,52,37,52,50,48,52,53,46,37,54,53,56,61,69,73,108

Radius of gyration: 24.19 Å; Cα contacts (8 Å, |Δi|>4): 574; chains: 2; bounding box: 53×73×55 Å

InterPro domains:
  IPR000326 Phosphatidic acid phosphatase type 2/haloperoxidase [PF01569] (63-175)
  IPR000326 Phosphatidic acid phosphatase type 2/haloperoxidase [SM00014] (56-174)
  IPR036938 Phosphatidic acid phosphatase type 2/haloperoxidase superfamily [SSF48317] (25-178)
  IPR039667 Dolichyldiphosphatase, PAP2 domain [cd03382] (13-174)

Secondary structure (DSSP, 8-state):
----------EE-GGG--EE-TT-HHHHHHHHHHHHHHHHHHHHHHHHHHH-BSHHHHHHHHHHHHHHHHHHHHHHH-PBPS---TTSSTT-SS--B-SS-HHHHHHHHHHHHHHHHHHHT-TTS-HHHHHHHHHHHHHHHHHHHHHHHHTTSS-HHHHHHHHHHHHHHHHHHHHHHHHHHHTTHHHHHHTSHHHHHTT-B-TTTSS---HHHHHHHHHHHHHHHHHH-/----------EE-GGG--EE-TT-HHHHHHHHHHHHHHHHHHHHHHHHHHH-BSHHHHHHHHHHHHHHHHHHHHHHH-PBPS---TTSSTT-SS--B-SS-HHHHHHHHHHHHHHHHHHHT-TTS-HHHHHHHHHHHHHHHHHHHHHHHHTTSS-HHHHHHHHHHHHHHHHHHHHHHHHHHHTTHHHHHHTSHHHHHTT-B-TTTSS---HHHHHHHHHHHHHHHHHH-